Protein AF-0000000083313382 (afdb_homodimer)

Structure (mmCIF, N/CA/C/O backbone):
data_AF-0000000083313382-model_v1
#
loop_
_entity.id
_entity.type
_entity.pdbx_description
1 polymer 'ABC transporter permease'
#
loop_
_atom_site.group_PDB
_atom_site.id
_atom_site.type_symbol
_atom_site.label_atom_id
_atom_site.label_alt_id
_atom_site.label_comp_id
_atom_site.label_asym_id
_atom_site.label_entity_id
_atom_site.label_seq_id
_atom_site.pdbx_PDB_ins_code
_atom_site.Cartn_x
_atom_site.Cartn_y
_atom_site.Cartn_z
_atom_site.occupancy
_atom_site.B_iso_or_equiv
_atom_site.auth_seq_id
_atom_site.auth_comp_id
_atom_site.auth_asym_id
_atom_site.auth_atom_id
_atom_site.pdbx_PDB_model_num
ATOM 1 N N . MET A 1 1 ? 53.094 -26.422 -15.93 1 30.03 1 MET A N 1
ATOM 2 C CA . MET A 1 1 ? 51.75 -25.984 -16.281 1 30.03 1 MET A CA 1
ATOM 3 C C . MET A 1 1 ? 50.719 -26.5 -15.273 1 30.03 1 MET A C 1
ATOM 5 O O . MET A 1 1 ? 50.25 -27.625 -15.398 1 30.03 1 MET A O 1
ATOM 9 N N . THR A 1 2 ? 50.75 -26.25 -14.078 1 33.41 2 THR A N 1
ATOM 10 C CA . THR A 1 2 ? 50.062 -26.781 -12.922 1 33.41 2 THR A CA 1
ATOM 11 C C . THR A 1 2 ? 48.594 -26.328 -12.93 1 33.41 2 THR A C 1
ATOM 13 O O . THR A 1 2 ? 48.312 -25.125 -12.938 1 33.41 2 THR A O 1
ATOM 16 N N . VAL A 1 3 ? 47.719 -27.156 -13.422 1 32.75 3 VAL A N 1
ATOM 17 C CA . VAL A 1 3 ? 46.281 -27.031 -13.391 1 32.75 3 VAL A CA 1
ATOM 18 C C . VAL A 1 3 ? 45.781 -26.781 -11.961 1 32.75 3 VAL A C 1
ATOM 20 O O . VAL A 1 3 ? 46 -27.625 -11.086 1 32.75 3 VAL A O 1
ATOM 23 N N . VAL A 1 4 ? 45.781 -25.578 -11.539 1 35.28 4 VAL A N 1
ATOM 24 C CA . VAL A 1 4 ? 45.094 -25.297 -10.289 1 35.28 4 VAL A CA 1
ATOM 25 C C . VAL A 1 4 ? 43.688 -25.875 -10.344 1 35.28 4 VAL A C 1
ATOM 27 O O . VAL A 1 4 ? 42.875 -25.469 -11.164 1 35.28 4 VAL A O 1
ATOM 30 N N . THR A 1 5 ? 43.5 -27.062 -10.039 1 32.06 5 THR A N 1
ATOM 31 C CA . THR A 1 5 ? 42.188 -27.703 -9.844 1 32.06 5 THR A CA 1
ATOM 32 C C . THR A 1 5 ? 41.344 -26.891 -8.883 1 32.06 5 THR A C 1
ATOM 34 O O . THR A 1 5 ? 41.688 -26.688 -7.723 1 32.06 5 THR A O 1
ATOM 37 N N . LEU A 1 6 ? 40.75 -25.906 -9.336 1 35.47 6 LEU A N 1
ATOM 38 C CA . LEU A 1 6 ? 39.719 -25.219 -8.562 1 35.47 6 LEU A CA 1
ATOM 39 C C . LEU A 1 6 ? 38.75 -26.234 -7.961 1 35.47 6 LEU A C 1
ATOM 41 O O . LEU A 1 6 ? 38 -26.906 -8.688 1 35.47 6 LEU A O 1
ATOM 45 N N . SER A 1 7 ? 39.219 -26.969 -7.051 1 33.75 7 SER A N 1
ATOM 46 C CA . SER A 1 7 ? 38.281 -27.797 -6.285 1 33.75 7 SER A CA 1
ATOM 47 C C . SER A 1 7 ? 37.031 -27 -5.902 1 33.75 7 SER A C 1
ATOM 49 O O . SER A 1 7 ? 37.125 -25.969 -5.215 1 33.75 7 SER A O 1
ATOM 51 N N . GLY A 1 8 ? 36.156 -26.75 -6.809 1 34.22 8 GLY A N 1
ATOM 52 C CA . GLY A 1 8 ? 34.844 -26.172 -6.605 1 34.22 8 GLY A CA 1
ATOM 53 C C . GLY A 1 8 ? 34.156 -26.656 -5.336 1 34.22 8 GLY A C 1
ATOM 54 O O . GLY A 1 8 ? 33.812 -27.844 -5.227 1 34.22 8 GLY A O 1
ATOM 55 N N . ARG A 1 9 ? 34.656 -26.266 -4.18 1 37.72 9 ARG A N 1
ATOM 56 C CA . ARG A 1 9 ? 33.906 -26.594 -2.955 1 37.72 9 ARG A CA 1
ATOM 57 C C . ARG A 1 9 ? 32.406 -26.609 -3.201 1 37.72 9 ARG A C 1
ATOM 59 O O . ARG A 1 9 ? 31.844 -25.641 -3.725 1 37.72 9 ARG A O 1
ATOM 66 N N . GLY A 1 10 ? 31.812 -27.75 -3.406 1 35.94 10 GLY A N 1
ATOM 67 C CA . GLY A 1 10 ? 30.391 -28.047 -3.543 1 35.94 10 GLY A CA 1
ATOM 68 C C . GLY A 1 10 ? 29.516 -27.156 -2.684 1 35.94 10 GLY A C 1
ATOM 69 O O . GLY A 1 10 ? 29.969 -26.594 -1.682 1 35.94 10 GLY A O 1
ATOM 70 N N . PRO A 1 11 ? 28.578 -26.375 -3.229 1 41.94 11 PRO A N 1
ATOM 71 C CA . PRO A 1 11 ? 27.734 -25.531 -2.387 1 41.94 11 PRO A CA 1
ATOM 72 C C . PRO A 1 11 ? 27.312 -26.219 -1.089 1 41.94 11 PRO A C 1
ATOM 74 O O . PRO A 1 11 ? 26.859 -27.359 -1.109 1 41.94 11 PRO A O 1
ATOM 77 N N . SER A 1 12 ? 28 -26.156 0 1 41.19 12 SER A N 1
ATOM 78 C CA . SER A 1 12 ? 27.781 -26.812 1.282 1 41.19 12 SER A CA 1
ATOM 79 C C . SER A 1 12 ? 26.312 -26.828 1.652 1 41.19 12 SER A C 1
ATOM 81 O O . SER A 1 12 ? 25.578 -25.875 1.372 1 41.19 12 SER A O 1
ATOM 83 N N . TRP A 1 13 ? 25.656 -27.984 1.716 1 39.69 13 TRP A N 1
ATOM 84 C CA . TRP A 1 13 ? 24.312 -28.359 2.178 1 39.69 13 TRP A CA 1
ATOM 85 C C . TRP A 1 13 ? 23.859 -27.438 3.309 1 39.69 13 TRP A C 1
ATOM 87 O O . TRP A 1 13 ? 22.656 -27.266 3.518 1 39.69 13 TRP A O 1
ATOM 97 N N . GLY A 1 14 ? 24.719 -27.156 4.18 1 39.88 14 GLY A N 1
ATOM 98 C CA . GLY A 1 14 ? 24.391 -26.312 5.309 1 39.88 14 GLY A CA 1
ATOM 99 C C . GLY A 1 14 ? 23.891 -24.938 4.898 1 39.88 14 GLY A C 1
ATOM 100 O O . GLY A 1 14 ? 22.922 -24.422 5.48 1 39.88 14 GLY A O 1
ATOM 101 N N . ARG A 1 15 ? 24.625 -24.375 4.094 1 46.53 15 ARG A N 1
ATOM 102 C CA . ARG A 1 15 ? 24.203 -23.047 3.646 1 46.53 15 ARG A CA 1
ATOM 103 C C . ARG A 1 15 ? 22.875 -23.125 2.9 1 46.53 15 ARG A C 1
ATOM 105 O O . ARG A 1 15 ? 22.031 -22.219 3.021 1 46.53 15 ARG A O 1
ATOM 112 N N . ALA A 1 16 ? 22.797 -24.219 1.977 1 45.81 16 ALA A N 1
ATOM 113 C CA . ALA A 1 16 ? 21.5 -24.453 1.334 1 45.81 16 ALA A CA 1
ATOM 114 C C . ALA A 1 16 ? 20.406 -24.688 2.371 1 45.81 16 ALA A C 1
ATOM 116 O O . ALA A 1 16 ? 19.266 -24.234 2.199 1 45.81 16 ALA A O 1
ATOM 117 N N . LEU A 1 17 ? 20.766 -25.469 3.428 1 45.94 17 LEU A N 1
ATOM 118 C CA . LEU A 1 17 ? 19.828 -25.734 4.508 1 45.94 17 LEU A CA 1
ATOM 119 C C . LEU A 1 17 ? 19.469 -24.438 5.242 1 45.94 17 LEU A C 1
ATOM 121 O O . LEU A 1 17 ? 18.312 -24.25 5.625 1 45.94 17 LEU A O 1
ATOM 125 N N . LEU A 1 18 ? 20.469 -23.656 5.543 1 49.06 18 LEU A N 1
ATOM 126 C CA . LEU A 1 18 ? 20.203 -22.406 6.234 1 49.06 18 LEU A CA 1
ATOM 127 C C . LEU A 1 18 ? 19.391 -21.453 5.355 1 49.06 18 LEU A C 1
ATOM 129 O O . LEU A 1 18 ? 18.516 -20.734 5.844 1 49.06 18 LEU A O 1
ATOM 133 N N . ARG A 1 19 ? 19.812 -21.453 4.055 1 54.34 19 ARG A N 1
ATOM 134 C CA . ARG A 1 19 ? 19.062 -20.625 3.109 1 54.34 19 ARG A CA 1
ATOM 135 C C . ARG A 1 19 ? 17.625 -21.109 2.975 1 54.34 19 ARG A C 1
ATOM 137 O O . ARG A 1 19 ? 16.703 -20.297 2.893 1 54.34 19 ARG A O 1
ATOM 144 N N . ASN A 1 20 ? 17.5 -22.484 3.119 1 61.94 20 ASN A N 1
ATOM 145 C CA . ASN A 1 20 ? 16.188 -23.125 2.973 1 61.94 20 ASN A CA 1
ATOM 146 C C . ASN A 1 20 ? 15.484 -23.266 4.316 1 61.94 20 ASN A C 1
ATOM 148 O O . ASN A 1 20 ? 14.352 -23.75 4.375 1 61.94 20 ASN A O 1
ATOM 152 N N . SER A 1 21 ? 16.203 -22.844 5.367 1 71.81 21 SER A N 1
ATOM 153 C CA . SER A 1 21 ? 15.641 -23.031 6.703 1 71.81 21 SER A CA 1
ATOM 154 C C . SER A 1 21 ? 14.414 -22.156 6.926 1 71.81 21 SER A C 1
ATOM 156 O O . SER A 1 21 ? 13.438 -22.578 7.547 1 71.81 21 SER A O 1
ATOM 158 N N . TRP A 1 22 ? 14.469 -21.016 6.363 1 75.75 22 TRP A N 1
ATOM 159 C CA . TRP A 1 22 ? 13.32 -20.141 6.562 1 75.75 22 TRP A CA 1
ATOM 160 C C . TRP A 1 22 ? 12.094 -20.672 5.836 1 75.75 22 TRP A C 1
ATOM 162 O O . TRP A 1 22 ? 10.984 -20.641 6.371 1 75.75 22 TRP A O 1
ATOM 172 N N . VAL A 1 23 ? 12.383 -21.266 4.691 1 80.62 23 VAL A N 1
ATOM 173 C CA . VAL A 1 23 ? 11.273 -21.812 3.91 1 80.62 23 VAL A CA 1
ATOM 174 C C . VAL A 1 23 ? 10.641 -22.984 4.656 1 80.62 23 VAL A C 1
ATOM 176 O O . VAL A 1 23 ? 9.414 -23.078 4.75 1 80.62 23 VAL A O 1
ATOM 179 N N . LEU A 1 24 ? 11.469 -23.703 5.258 1 82.81 24 LEU A N 1
ATOM 180 C CA . LEU A 1 24 ? 10.969 -24.828 6.035 1 82.81 24 LEU A CA 1
ATOM 181 C C . LEU A 1 24 ? 10.219 -24.359 7.273 1 82.81 24 LEU A C 1
ATOM 183 O O . LEU A 1 24 ? 9.211 -24.938 7.66 1 82.81 24 LEU A O 1
ATOM 187 N N . GLY A 1 25 ? 10.766 -23.312 7.852 1 80.19 25 GLY A N 1
ATOM 188 C CA . GLY A 1 25 ? 10.094 -22.75 9.016 1 80.19 25 GLY A CA 1
ATOM 189 C C . GLY A 1 25 ? 8.695 -22.234 8.711 1 80.19 25 GLY A C 1
ATOM 190 O O . GLY A 1 25 ? 7.766 -22.469 9.484 1 80.19 25 GLY A O 1
ATOM 191 N N . VAL A 1 26 ? 8.578 -21.609 7.559 1 82.81 26 VAL A N 1
ATOM 192 C CA . VAL A 1 26 ? 7.285 -21.047 7.191 1 82.81 26 VAL A CA 1
ATOM 193 C C . VAL A 1 26 ? 6.309 -22.172 6.863 1 82.81 26 VAL A C 1
ATOM 195 O O . VAL A 1 26 ? 5.133 -22.109 7.23 1 82.81 26 VAL A O 1
ATOM 198 N N . TRP A 1 27 ? 6.785 -23.188 6.207 1 87.06 27 TRP A N 1
ATOM 199 C CA . TRP A 1 27 ? 5.934 -24.328 5.891 1 87.06 27 TRP A CA 1
ATOM 200 C C . TRP A 1 27 ? 5.52 -25.062 7.16 1 87.06 27 TRP A C 1
ATOM 202 O O . TRP A 1 27 ? 4.391 -25.547 7.262 1 87.06 27 TRP A O 1
ATOM 212 N N . LEU A 1 28 ? 6.457 -25.141 8.086 1 83.94 28 LEU A N 1
ATOM 213 C CA . LEU A 1 28 ? 6.133 -25.75 9.367 1 83.94 28 LEU A CA 1
ATOM 214 C C . LEU A 1 28 ? 5.078 -24.938 10.109 1 83.94 28 LEU A C 1
ATOM 216 O O . LEU A 1 28 ? 4.176 -25.516 10.734 1 83.94 28 LEU A O 1
ATOM 220 N N . LEU A 1 29 ? 5.281 -23.672 10.031 1 79.25 29 LEU A N 1
ATOM 221 C CA . LEU A 1 29 ? 4.281 -22.812 10.656 1 79.25 29 LEU A CA 1
ATOM 222 C C . LEU A 1 29 ? 2.91 -23.016 10.023 1 79.25 29 LEU A C 1
ATOM 224 O O . LEU A 1 29 ? 1.897 -23.062 10.727 1 79.25 29 LEU A O 1
ATOM 228 N N . LEU A 1 30 ? 2.893 -23.156 8.727 1 83.81 30 LEU A N 1
ATOM 229 C CA . LEU A 1 30 ? 1.641 -23.422 8.023 1 83.81 30 LEU A CA 1
ATOM 230 C C . LEU A 1 30 ? 1.046 -24.75 8.461 1 83.81 30 LEU A C 1
ATOM 232 O O . LEU A 1 30 ? -0.155 -24.844 8.727 1 83.81 30 LEU A O 1
ATOM 236 N N . ALA A 1 31 ? 1.903 -25.719 8.562 1 84.94 31 ALA A N 1
ATOM 237 C CA . ALA A 1 31 ? 1.448 -27.047 8.977 1 84.94 31 ALA A CA 1
ATOM 238 C C . ALA A 1 31 ? 0.882 -27.016 10.391 1 84.94 31 ALA A C 1
ATOM 240 O O . ALA A 1 31 ? -0.156 -27.625 10.664 1 84.94 31 ALA A O 1
ATOM 241 N N . VAL A 1 32 ? 1.539 -26.328 11.258 1 81.25 32 VAL A N 1
ATOM 242 C CA . VAL A 1 32 ? 1.096 -26.234 12.641 1 81.25 32 VAL A CA 1
ATOM 243 C C . VAL A 1 32 ? -0.252 -25.516 12.703 1 81.25 32 VAL A C 1
ATOM 245 O O . VAL A 1 32 ? -1.146 -25.922 13.445 1 81.25 32 VAL A O 1
ATOM 248 N N . LEU A 1 33 ? -0.361 -24.484 11.914 1 77.88 33 LEU A N 1
ATOM 249 C CA . LEU A 1 33 ? -1.606 -23.719 11.914 1 77.88 33 LEU A CA 1
ATOM 250 C C . LEU A 1 33 ? -2.744 -24.547 11.32 1 77.88 33 LEU A C 1
ATOM 252 O O . LEU A 1 33 ? -3.877 -24.484 11.805 1 77.88 33 LEU A O 1
ATOM 256 N N . LEU A 1 34 ? -2.414 -25.281 10.242 1 78.88 34 LEU A N 1
ATOM 257 C CA . LEU A 1 34 ? -3.416 -26.156 9.641 1 78.88 34 LEU A CA 1
ATOM 258 C C . LEU A 1 34 ? -3.854 -27.234 10.617 1 78.88 34 LEU A C 1
ATOM 260 O O . LEU A 1 34 ? -5.039 -27.562 10.703 1 78.88 34 LEU A O 1
ATOM 264 N N . PHE A 1 35 ? -2.885 -27.766 11.305 1 78.88 35 PHE A N 1
ATOM 265 C CA . PHE A 1 35 ? -3.191 -28.797 12.305 1 78.88 35 PHE A CA 1
ATOM 266 C C . PHE A 1 35 ? -4.031 -28.203 13.43 1 78.88 35 PHE A C 1
ATOM 268 O O . PHE A 1 35 ? -4.992 -28.828 13.883 1 78.88 35 PHE A O 1
ATOM 275 N N . TRP A 1 36 ? -3.645 -27.078 13.891 1 75.12 36 TRP A N 1
ATOM 276 C CA . TRP A 1 36 ? -4.418 -26.406 14.93 1 75.12 36 TRP A CA 1
ATOM 277 C C . TRP A 1 36 ? -5.848 -26.156 14.461 1 75.12 36 TRP A C 1
ATOM 279 O O . TRP A 1 36 ? -6.797 -26.359 15.219 1 75.12 36 TRP A O 1
ATOM 289 N N . TYR A 1 37 ? -6.008 -25.688 13.242 1 74.38 37 TYR A N 1
ATOM 290 C CA . TYR A 1 37 ? -7.32 -25.422 12.664 1 74.38 37 TYR A CA 1
ATOM 291 C C . TYR A 1 37 ? -8.141 -26.703 12.57 1 74.38 37 TYR A C 1
ATOM 293 O O . TYR A 1 37 ? -9.352 -26.688 12.797 1 74.38 37 TYR A O 1
ATOM 301 N N . SER A 1 38 ? -7.508 -27.734 12.258 1 74.75 38 SER A N 1
ATOM 302 C CA . SER A 1 38 ? -8.18 -29.031 12.125 1 74.75 38 SER A CA 1
ATOM 303 C C . SER A 1 38 ? -8.742 -29.5 13.461 1 74.75 38 SER A C 1
ATOM 305 O O . SER A 1 38 ? -9.742 -30.219 13.508 1 74.75 38 SER A O 1
ATOM 307 N N . THR A 1 39 ? -8.117 -29.141 14.555 1 73.75 39 THR A N 1
ATOM 308 C CA . THR A 1 39 ? -8.586 -29.562 15.875 1 73.75 39 THR A CA 1
ATOM 309 C C . THR A 1 39 ? -9.742 -28.672 16.344 1 73.75 39 THR A C 1
ATOM 311 O O . THR A 1 39 ? -10.492 -29.062 17.234 1 73.75 39 THR A O 1
ATOM 314 N N . LEU A 1 40 ? -9.867 -27.547 15.906 1 69.56 40 LEU A N 1
ATOM 315 C CA . LEU A 1 40 ? -10.875 -26.594 16.375 1 69.56 40 LEU A CA 1
ATOM 316 C C . LEU A 1 40 ? -12.227 -26.875 15.719 1 69.56 40 LEU A C 1
ATOM 318 O O . LEU A 1 40 ? -13.273 -26.562 16.297 1 69.56 40 LEU A O 1
ATOM 322 N N . ILE A 1 41 ? -12.188 -27.297 14.5 1 65.19 41 ILE A N 1
ATOM 323 C CA . ILE A 1 41 ? -13.453 -27.516 13.812 1 65.19 41 ILE A CA 1
ATOM 324 C C . ILE A 1 41 ? -13.82 -29 13.875 1 65.19 41 ILE A C 1
ATOM 326 O O . ILE A 1 41 ? -12.953 -29.875 13.727 1 65.19 41 ILE A O 1
ATOM 330 N N . PRO A 1 42 ? -14.961 -29.312 14.461 1 57.81 42 PRO A N 1
ATOM 331 C CA . PRO A 1 42 ? -15.359 -30.719 14.625 1 57.81 42 PRO A CA 1
ATOM 332 C C . PRO A 1 42 ? -15.141 -31.547 13.359 1 57.81 42 PRO A C 1
ATOM 334 O O . PRO A 1 42 ? -14.82 -32.719 13.445 1 57.81 42 PRO A O 1
ATOM 337 N N . ARG A 1 43 ? -15.516 -31.078 12.094 1 55.25 43 ARG A N 1
ATOM 338 C CA . ARG A 1 43 ? -15.32 -31.844 10.867 1 55.25 43 ARG A CA 1
ATOM 339 C C . ARG A 1 43 ? -14.383 -31.125 9.906 1 55.25 43 ARG A C 1
ATOM 341 O O . ARG A 1 43 ? -14.805 -30.219 9.18 1 55.25 43 ARG A O 1
ATOM 348 N N . PHE A 1 44 ? -13.133 -31.219 10.289 1 60.62 44 PHE A N 1
ATOM 349 C CA . PHE A 1 44 ? -12.117 -30.75 9.359 1 60.62 44 PHE A CA 1
ATOM 350 C C . PHE A 1 44 ? -12.086 -31.609 8.109 1 60.62 44 PHE A C 1
ATOM 352 O O . PHE A 1 44 ? -11.711 -32.781 8.172 1 60.62 44 PHE A O 1
ATOM 359 N N . GLY A 1 45 ? -12.969 -31.391 7.082 1 62.22 45 GLY A N 1
ATOM 360 C CA . GLY A 1 45 ? -13.047 -32.219 5.891 1 62.22 45 GLY A CA 1
ATOM 361 C C . GLY A 1 45 ? -12.562 -31.516 4.637 1 62.22 45 GLY A C 1
ATOM 362 O O . GLY A 1 45 ? -11.766 -30.578 4.715 1 62.22 45 GLY A O 1
ATOM 363 N N . GLN A 1 46 ? -12.883 -32.031 3.617 1 65.56 46 GLN A N 1
ATOM 364 C CA . GLN A 1 46 ? -12.547 -31.609 2.266 1 65.56 46 GLN A CA 1
ATOM 365 C C . GLN A 1 46 ? -12.984 -30.156 2.025 1 65.56 46 GLN A C 1
ATOM 367 O O . GLN A 1 46 ? -12.297 -29.406 1.341 1 65.56 46 GLN A O 1
ATOM 372 N N . PHE A 1 47 ? -13.969 -29.75 2.801 1 69.25 47 PHE A N 1
ATOM 373 C CA . PHE A 1 47 ? -14.555 -28.438 2.578 1 69.25 47 PHE A CA 1
ATOM 374 C C . PHE A 1 47 ? -13.617 -27.344 3.07 1 69.25 47 PHE A C 1
ATOM 376 O O . PHE A 1 47 ? -13.422 -26.328 2.393 1 69.25 47 PHE A O 1
ATOM 383 N N . GLN A 1 48 ? -12.992 -27.562 4.195 1 70.25 48 GLN A N 1
ATOM 384 C CA . GLN A 1 48 ? -12.125 -26.547 4.785 1 70.25 48 GLN A CA 1
ATOM 385 C C . GLN A 1 48 ? -10.836 -26.391 3.988 1 70.25 48 GLN A C 1
ATOM 387 O O . GLN A 1 48 ? -10.352 -25.266 3.787 1 70.25 48 GLN A O 1
ATOM 392 N N . VAL A 1 49 ? -10.398 -27.5 3.494 1 70.69 49 VAL A N 1
ATOM 393 C CA . VAL A 1 49 ? -9.164 -27.484 2.715 1 70.69 49 VAL A CA 1
ATOM 394 C C . VAL A 1 49 ? -9.398 -26.75 1.395 1 70.69 49 VAL A C 1
ATOM 396 O O . VAL A 1 49 ? -8.562 -25.953 0.964 1 70.69 49 VAL A O 1
ATOM 399 N N . VAL A 1 50 ? -10.523 -27.016 0.875 1 71.69 50 VAL A N 1
ATOM 400 C CA . VAL A 1 50 ? -10.867 -26.375 -0.39 1 71.69 50 VAL A CA 1
ATOM 401 C C . VAL A 1 50 ? -11.047 -24.875 -0.175 1 71.69 50 VAL A C 1
ATOM 403 O O . VAL A 1 50 ? -10.602 -24.062 -0.988 1 71.69 50 VAL A O 1
ATOM 406 N N . SER A 1 51 ? -11.578 -24.594 0.92 1 76.31 51 SER A N 1
ATOM 407 C CA . SER A 1 51 ? -11.844 -23.188 1.203 1 76.31 51 SER A CA 1
ATOM 408 C C . SER A 1 51 ? -10.555 -22.406 1.402 1 76.31 51 SER A C 1
ATOM 410 O O . SER A 1 51 ? -10.391 -21.312 0.868 1 76.31 51 SER A O 1
ATOM 412 N N . ILE A 1 52 ? -9.68 -23.016 2.037 1 77.12 52 ILE A N 1
ATOM 413 C CA . ILE A 1 52 ? -8.414 -22.359 2.311 1 77.12 52 ILE A CA 1
ATOM 414 C C . ILE A 1 52 ? -7.605 -22.234 1.018 1 77.12 52 ILE A C 1
ATOM 416 O O . ILE A 1 52 ? -7.035 -21.172 0.735 1 77.12 52 ILE A O 1
ATOM 420 N N . SER A 1 53 ? -7.613 -23.297 0.291 1 79.19 53 SER A N 1
ATOM 421 C CA . SER A 1 53 ? -6.84 -23.297 -0.946 1 79.19 53 SER A CA 1
ATOM 422 C C . SER A 1 53 ? -7.406 -22.297 -1.957 1 79.19 53 SER A C 1
ATOM 424 O O . SER A 1 53 ? -6.664 -21.531 -2.561 1 79.19 53 SER A O 1
ATOM 426 N N . LYS A 1 54 ? -8.695 -22.359 -2.031 1 81.06 54 LYS A N 1
ATOM 427 C CA . LYS A 1 54 ? -9.352 -21.484 -3.008 1 81.06 54 LYS A CA 1
ATOM 428 C C . LYS A 1 54 ? -9.18 -20.016 -2.639 1 81.06 54 LYS A C 1
ATOM 430 O O . LYS A 1 54 ? -8.859 -19.188 -3.496 1 81.06 54 LYS A O 1
ATOM 435 N N . ASN A 1 55 ? -9.273 -19.734 -1.408 1 83.44 55 ASN A N 1
ATOM 436 C CA . ASN A 1 55 ? -9.242 -18.328 -0.979 1 83.44 55 ASN A CA 1
ATOM 437 C C . ASN A 1 55 ? -7.816 -17.781 -0.952 1 83.44 55 ASN A C 1
ATOM 439 O O . ASN A 1 55 ? -7.617 -16.578 -0.937 1 83.44 55 ASN A O 1
ATOM 443 N N . SER A 1 56 ? -6.891 -18.656 -0.962 1 89.56 56 SER A N 1
ATOM 444 C CA . SER A 1 56 ? -5.5 -18.219 -0.904 1 89.56 56 SER A CA 1
ATOM 445 C C . SER A 1 56 ? -4.934 -17.984 -2.301 1 89.56 56 SER A C 1
ATOM 447 O O . SER A 1 56 ? -3.881 -17.359 -2.453 1 89.56 56 SER A O 1
ATOM 449 N N . LEU A 1 57 ? -5.637 -18.453 -3.342 1 92.12 57 LEU A N 1
ATOM 450 C CA . LEU A 1 57 ? -5.113 -18.438 -4.703 1 92.12 57 LEU A CA 1
ATOM 451 C C . LEU A 1 57 ? -4.734 -17.031 -5.125 1 92.12 57 LEU A C 1
ATOM 453 O O . LEU A 1 57 ? -3.617 -16.797 -5.598 1 92.12 57 LEU A O 1
ATOM 457 N N . PRO A 1 58 ? -5.625 -16.078 -4.891 1 93.44 58 PRO A N 1
ATOM 458 C CA . PRO A 1 58 ? -5.277 -14.742 -5.371 1 93.44 58 PRO A CA 1
ATOM 459 C C . PRO A 1 58 ? -4.008 -14.195 -4.723 1 93.44 58 PRO A C 1
ATOM 461 O O . PRO A 1 58 ? -3.135 -13.664 -5.414 1 93.44 58 PRO A O 1
ATOM 464 N N . LEU A 1 59 ? -3.844 -14.391 -3.475 1 93.44 59 LEU A N 1
ATOM 465 C CA . LEU A 1 59 ? -2.68 -13.844 -2.789 1 93.44 59 LEU A CA 1
ATOM 466 C C . LEU A 1 59 ? -1.426 -14.648 -3.115 1 93.44 59 LEU A C 1
ATOM 468 O O . LEU A 1 59 ? -0.328 -14.094 -3.195 1 93.44 59 LEU A O 1
ATOM 472 N N . VAL A 1 60 ? -1.606 -15.93 -3.27 1 95.06 60 VAL A N 1
ATOM 473 C CA . VAL A 1 60 ? -0.468 -16.75 -3.654 1 95.06 60 VAL A CA 1
ATOM 474 C C . VAL A 1 60 ? 0.074 -16.281 -5.004 1 95.06 60 VAL A C 1
ATOM 476 O O . VAL A 1 60 ? 1.283 -16.109 -5.168 1 95.06 60 VAL A O 1
ATOM 479 N N . TYR A 1 61 ? -0.85 -16.078 -5.945 1 97.06 61 TYR A N 1
ATOM 480 C CA . TYR A 1 61 ? -0.436 -15.609 -7.266 1 97.06 61 TYR A CA 1
ATOM 481 C C . TYR A 1 61 ? 0.246 -14.25 -7.176 1 97.06 61 TYR A C 1
ATOM 483 O O . TYR A 1 61 ? 1.334 -14.055 -7.723 1 97.06 61 TYR A O 1
ATOM 491 N N . LEU A 1 62 ? -0.344 -13.375 -6.41 1 97.12 62 LEU A N 1
ATOM 492 C CA . LEU A 1 62 ? 0.22 -12.039 -6.27 1 97.12 62 LEU A CA 1
ATOM 493 C C . LEU A 1 62 ? 1.562 -12.086 -5.543 1 97.12 62 LEU A C 1
ATOM 495 O O . LEU A 1 62 ? 2.5 -11.383 -5.918 1 97.12 62 LEU A O 1
ATOM 499 N N . GLY A 1 63 ? 1.576 -12.891 -4.523 1 96.75 63 GLY A N 1
ATOM 500 C CA . GLY A 1 63 ? 2.807 -13.031 -3.762 1 96.75 63 GLY A CA 1
ATOM 501 C C . GLY A 1 63 ? 3.959 -13.578 -4.578 1 96.75 63 GLY A C 1
ATOM 502 O O . GLY A 1 63 ? 5.078 -13.062 -4.504 1 96.75 63 GLY A O 1
ATOM 503 N N . VAL A 1 64 ? 3.678 -14.586 -5.363 1 97 64 VAL A N 1
ATOM 504 C CA . VAL A 1 64 ? 4.711 -15.195 -6.199 1 97 64 VAL A CA 1
ATOM 505 C C . VAL A 1 64 ? 5.156 -14.203 -7.27 1 97 64 VAL A C 1
ATOM 507 O O . VAL A 1 64 ? 6.348 -14.102 -7.578 1 97 64 VAL A O 1
ATOM 510 N N . GLY A 1 65 ? 4.176 -13.547 -7.832 1 97.81 65 GLY A N 1
ATOM 511 C CA . GLY A 1 65 ? 4.527 -12.5 -8.773 1 97.81 65 GLY A CA 1
ATOM 512 C C . GLY A 1 65 ? 5.406 -11.422 -8.164 1 97.81 65 GLY A C 1
ATOM 513 O O . GLY A 1 65 ? 6.422 -11.031 -8.742 1 97.81 65 GLY A O 1
ATOM 514 N N . GLN A 1 66 ? 5.035 -10.945 -7.012 1 97.12 66 GLN A N 1
ATOM 515 C CA . GLN A 1 66 ? 5.82 -9.945 -6.293 1 97.12 66 GLN A CA 1
ATOM 516 C C . GLN A 1 66 ? 7.207 -10.484 -5.945 1 97.12 66 GLN A C 1
ATOM 518 O O . GLN A 1 66 ? 8.188 -9.742 -5.984 1 97.12 66 GLN A O 1
ATOM 523 N N . ALA A 1 67 ? 7.285 -11.758 -5.629 1 96.31 67 ALA A N 1
ATOM 524 C CA . ALA A 1 67 ? 8.539 -12.398 -5.238 1 96.31 67 ALA A CA 1
ATOM 525 C C . ALA A 1 67 ? 9.562 -12.32 -6.367 1 96.31 67 ALA A C 1
ATOM 527 O O . ALA A 1 67 ? 10.727 -11.977 -6.133 1 96.31 67 ALA A O 1
ATOM 528 N N . ILE A 1 68 ? 9.102 -12.594 -7.551 1 97.12 68 ILE A N 1
ATOM 529 C CA . ILE A 1 68 ? 10.023 -12.594 -8.68 1 97.12 68 ILE A CA 1
ATOM 530 C C . ILE A 1 68 ? 10.523 -11.18 -8.945 1 97.12 68 ILE A C 1
ATOM 532 O O . ILE A 1 68 ? 11.688 -10.977 -9.289 1 97.12 68 ILE A O 1
ATOM 536 N N . ILE A 1 69 ? 9.664 -10.219 -8.773 1 97.69 69 ILE A N 1
ATOM 537 C CA . ILE A 1 69 ? 10.023 -8.82 -8.984 1 97.69 69 ILE A CA 1
ATOM 538 C C . ILE A 1 69 ? 11.008 -8.375 -7.902 1 97.69 69 ILE A C 1
ATOM 540 O O . ILE A 1 69 ? 12 -7.707 -8.195 1 97.69 69 ILE A O 1
ATOM 544 N N . VAL A 1 70 ? 10.727 -8.781 -6.688 1 95.12 70 VAL A N 1
ATOM 545 C CA . VAL A 1 70 ? 11.586 -8.414 -5.57 1 95.12 70 VAL A CA 1
ATOM 546 C C . VAL A 1 70 ? 12.945 -9.086 -5.719 1 95.12 70 VAL A C 1
ATOM 548 O O . VAL A 1 70 ? 13.984 -8.469 -5.473 1 95.12 70 VAL A O 1
ATOM 551 N N . ILE A 1 71 ? 12.969 -10.32 -6.125 1 94.31 71 ILE A N 1
ATOM 552 C CA . ILE A 1 71 ? 14.219 -11.047 -6.344 1 94.31 71 ILE A CA 1
ATOM 553 C C . ILE A 1 71 ? 15.062 -10.32 -7.391 1 94.31 71 ILE A C 1
ATOM 555 O O . ILE A 1 71 ? 16.297 -10.266 -7.281 1 94.31 71 ILE A O 1
ATOM 559 N N . ALA A 1 72 ? 14.359 -9.727 -8.359 1 96.38 72 ALA A N 1
ATOM 560 C CA . ALA A 1 72 ? 15.047 -8.992 -9.422 1 96.38 72 ALA A CA 1
ATOM 561 C C . ALA A 1 72 ? 15.453 -7.602 -8.961 1 96.38 72 ALA A C 1
ATOM 563 O O . ALA A 1 72 ? 16.031 -6.828 -9.727 1 96.38 72 ALA A O 1
ATOM 564 N N . GLY A 1 73 ? 15.109 -7.281 -7.754 1 93.31 73 GLY A N 1
ATOM 565 C CA . GLY A 1 73 ? 15.562 -6.023 -7.184 1 93.31 73 GLY A CA 1
ATOM 566 C C . GLY A 1 73 ? 14.531 -4.918 -7.277 1 93.31 73 GLY A C 1
ATOM 567 O O . GLY A 1 73 ? 14.867 -3.734 -7.227 1 93.31 73 GLY A O 1
ATOM 568 N N . GLY A 1 74 ? 13.273 -5.301 -7.461 1 93.81 74 GLY A N 1
ATOM 569 C CA . GLY A 1 74 ? 12.219 -4.305 -7.566 1 93.81 74 GLY A CA 1
ATOM 570 C C . GLY A 1 74 ? 11.086 -4.535 -6.59 1 93.81 74 GLY A C 1
ATOM 571 O O . GLY A 1 74 ? 11.102 -5.496 -5.82 1 93.81 74 GLY A O 1
ATOM 572 N N . ILE A 1 75 ? 10.172 -3.621 -6.473 1 92.88 75 ILE A N 1
ATOM 573 C CA . ILE A 1 75 ? 8.914 -3.721 -5.746 1 92.88 75 ILE A CA 1
ATOM 574 C C . ILE A 1 75 ? 7.781 -3.133 -6.586 1 92.88 75 ILE A C 1
ATOM 576 O O . ILE A 1 75 ? 7.859 -1.982 -7.023 1 92.88 75 ILE A O 1
ATOM 580 N N . ASP A 1 76 ? 6.852 -3.949 -6.832 1 96.62 76 ASP A N 1
ATOM 581 C CA . ASP A 1 76 ? 5.742 -3.51 -7.668 1 96.62 76 ASP A CA 1
ATOM 582 C C . ASP A 1 76 ? 4.52 -3.158 -6.824 1 96.62 76 ASP A C 1
ATOM 584 O O . ASP A 1 76 ? 3.861 -4.043 -6.277 1 96.62 76 ASP A O 1
ATOM 588 N N . LEU A 1 77 ? 4.199 -1.908 -6.789 1 92.38 77 LEU A N 1
ATOM 589 C CA . LEU A 1 77 ? 3.053 -1.471 -6 1 92.38 77 LEU A CA 1
ATOM 590 C C . LEU A 1 77 ? 1.789 -1.439 -6.855 1 92.38 77 LEU A C 1
ATOM 592 O O . LEU A 1 77 ? 0.767 -0.889 -6.438 1 92.38 77 LEU A O 1
ATOM 596 N N . SER A 1 78 ? 1.875 -2.004 -7.988 1 93.75 78 SER A N 1
ATOM 597 C CA . SER A 1 78 ? 0.716 -1.938 -8.875 1 93.75 78 SER A CA 1
ATOM 598 C C . SER A 1 78 ? 0.094 -3.316 -9.078 1 93.75 78 SER A C 1
ATOM 600 O O . SER A 1 78 ? -0.878 -3.463 -9.82 1 93.75 78 SER A O 1
ATOM 602 N N . LEU A 1 79 ? 0.626 -4.316 -8.453 1 96.88 79 LEU A N 1
ATOM 603 C CA . LEU A 1 79 ? 0.145 -5.672 -8.695 1 96.88 79 LEU A CA 1
ATOM 604 C C . LEU A 1 79 ? -1.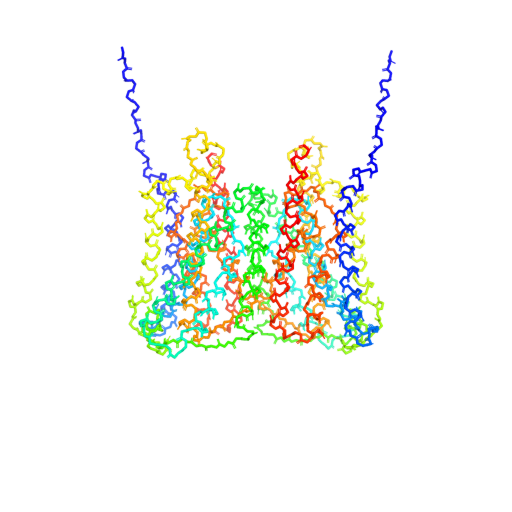325 -5.805 -8.312 1 96.88 79 LEU A C 1
ATOM 606 O O . LEU A 1 79 ? -2.092 -6.488 -9 1 96.88 79 LEU A O 1
ATOM 610 N N . GLY A 1 80 ? -1.644 -5.18 -7.215 1 95.12 80 GLY A N 1
ATOM 611 C CA . GLY A 1 80 ? -3.043 -5.203 -6.82 1 95.12 80 GLY A CA 1
ATOM 612 C C . GLY A 1 80 ? -3.961 -4.551 -7.84 1 95.12 80 GLY A C 1
ATOM 613 O O . GLY A 1 80 ? -5.078 -5.02 -8.062 1 95.12 80 GLY A O 1
ATOM 614 N N . ALA A 1 81 ? -3.504 -3.469 -8.422 1 92.56 81 ALA A N 1
ATOM 615 C CA . ALA A 1 81 ? -4.293 -2.789 -9.445 1 92.56 81 ALA A CA 1
ATOM 616 C C . ALA A 1 81 ? -4.434 -3.654 -10.695 1 92.56 81 ALA A C 1
ATOM 618 O O . ALA A 1 81 ? -5.465 -3.623 -11.367 1 92.56 81 ALA A O 1
ATOM 619 N N . LEU A 1 82 ? -3.381 -4.371 -10.992 1 96.5 82 LEU A N 1
ATOM 620 C CA . LEU A 1 82 ? -3.445 -5.289 -12.125 1 96.5 82 LEU A CA 1
ATOM 621 C C . LEU A 1 82 ? -4.434 -6.418 -11.859 1 96.5 82 LEU A C 1
ATOM 623 O O . LEU A 1 82 ? -5.145 -6.855 -12.766 1 96.5 82 LEU A O 1
ATOM 627 N N . LEU A 1 83 ? -4.441 -6.883 -10.648 1 96.06 83 LEU A N 1
ATOM 628 C CA . LEU A 1 83 ? -5.445 -7.863 -10.25 1 96.06 83 LEU A CA 1
ATOM 629 C C . LEU A 1 83 ? -6.852 -7.324 -10.484 1 96.06 83 LEU A C 1
ATOM 631 O O . LEU A 1 83 ? -7.719 -8.039 -11 1 96.06 83 LEU A O 1
ATOM 635 N N . LEU A 1 84 ? -7.047 -6.066 -10.117 1 92.25 84 LEU A N 1
ATOM 636 C CA . LEU A 1 84 ? -8.344 -5.438 -10.312 1 92.25 84 LEU A CA 1
ATOM 637 C C . LEU A 1 84 ? -8.727 -5.418 -11.789 1 92.25 84 LEU A C 1
ATOM 639 O O . LEU A 1 84 ? -9.875 -5.711 -12.141 1 92.25 84 LEU A O 1
ATOM 643 N N . LEU A 1 85 ? -7.766 -5.043 -12.539 1 92.81 85 LEU A N 1
ATOM 644 C CA . LEU A 1 85 ? -8.008 -4.957 -13.977 1 92.81 85 LEU A CA 1
ATOM 645 C C . LEU A 1 85 ? -8.367 -6.32 -14.547 1 92.81 85 LEU A C 1
ATOM 647 O O . LEU A 1 85 ? -9.312 -6.441 -15.336 1 92.81 85 LEU A O 1
ATOM 651 N N . GLY A 1 86 ? -7.648 -7.336 -14.172 1 95 86 GLY A N 1
ATOM 652 C CA . GLY A 1 86 ? -7.973 -8.688 -14.609 1 95 86 GLY A CA 1
ATOM 653 C C . GLY A 1 86 ? -9.336 -9.156 -14.125 1 95 86 GLY A C 1
ATOM 654 O O . GLY A 1 86 ? -10.062 -9.82 -14.867 1 95 86 GLY A O 1
ATOM 655 N N . ASN A 1 87 ? -9.617 -8.797 -12.914 1 93.12 87 ASN A N 1
ATOM 656 C CA . ASN A 1 87 ? -10.883 -9.172 -12.305 1 93.12 87 ASN A CA 1
ATOM 657 C C . ASN A 1 87 ? -12.07 -8.555 -13.047 1 93.12 87 ASN A C 1
ATOM 659 O O . ASN A 1 87 ? -13.016 -9.266 -13.414 1 93.12 87 ASN A O 1
ATOM 663 N N . VAL A 1 88 ? -12.008 -7.309 -13.328 1 90.5 88 VAL A N 1
ATOM 664 C CA . VAL A 1 88 ? -13.125 -6.598 -13.938 1 90.5 88 VAL A CA 1
ATOM 665 C C . VAL A 1 88 ? -13.266 -7.008 -15.398 1 90.5 88 VAL A C 1
ATOM 667 O O . VAL A 1 88 ? -14.383 -7.098 -15.922 1 90.5 88 VAL A O 1
ATOM 670 N N . LEU A 1 89 ? -12.125 -7.191 -16.078 1 93.12 89 LEU A N 1
ATOM 671 C CA . LEU A 1 89 ? -12.18 -7.66 -17.453 1 93.12 89 LEU A CA 1
ATOM 672 C C . LEU A 1 89 ? -12.852 -9.031 -17.547 1 93.12 89 LEU A C 1
ATOM 674 O O . LEU A 1 89 ? -13.672 -9.273 -18.438 1 93.12 89 LEU A O 1
ATOM 678 N N . ALA A 1 90 ? -12.523 -9.867 -16.656 1 91.69 90 ALA A N 1
ATOM 679 C CA . ALA A 1 90 ? -13.125 -11.203 -16.625 1 91.69 90 ALA A CA 1
ATOM 680 C C . ALA A 1 90 ? -14.617 -11.125 -16.312 1 91.69 90 ALA A C 1
ATOM 682 O O . ALA A 1 90 ? -15.422 -11.766 -16.984 1 91.69 90 ALA A O 1
ATOM 683 N N . ALA A 1 91 ? -14.953 -10.367 -15.32 1 89.06 91 ALA A N 1
ATOM 684 C CA . ALA A 1 91 ? -16.344 -10.242 -14.906 1 89.06 91 ALA A CA 1
ATOM 685 C C . ALA A 1 91 ? -17.203 -9.664 -16.031 1 89.06 91 ALA A C 1
ATOM 687 O O . ALA A 1 91 ? -18.375 -10.039 -16.172 1 89.06 91 ALA A O 1
ATOM 688 N N . ARG A 1 92 ? -16.641 -8.789 -16.766 1 88.38 92 ARG A N 1
ATOM 689 C CA . ARG A 1 92 ? -17.391 -8.109 -17.812 1 88.38 92 ARG A CA 1
ATOM 690 C C . ARG A 1 92 ? -17.547 -8.992 -19.047 1 88.38 92 ARG A C 1
ATOM 692 O O . ARG A 1 92 ? -18.594 -9 -19.688 1 88.38 92 ARG A O 1
ATOM 699 N N . PHE A 1 93 ? -16.531 -9.727 -19.391 1 89.62 93 PHE A N 1
ATOM 700 C CA . PHE A 1 93 ? -16.531 -10.375 -20.688 1 89.62 93 PHE A CA 1
ATOM 701 C C . PHE A 1 93 ? -16.828 -11.859 -20.562 1 89.62 93 PHE A C 1
ATOM 703 O O . PHE A 1 93 ? -17.125 -12.531 -21.562 1 89.62 93 PHE A O 1
ATOM 710 N N . MET A 1 94 ? -16.828 -12.391 -19.391 1 86.44 94 MET A N 1
ATOM 711 C CA . MET A 1 94 ? -17 -13.828 -19.266 1 86.44 94 MET A CA 1
ATOM 712 C C . MET A 1 94 ? -18.438 -14.172 -18.891 1 86.44 94 MET A C 1
ATOM 714 O O . MET A 1 94 ? -18.859 -15.32 -19.031 1 86.44 94 MET A O 1
ATOM 718 N N . GLU A 1 95 ? -19.188 -13.195 -18.484 1 81.69 95 GLU A N 1
ATOM 719 C CA . GLU A 1 95 ? -20.547 -13.469 -18.047 1 81.69 95 GLU A CA 1
ATOM 720 C C . GLU A 1 95 ? -21.391 -14.031 -19.203 1 81.69 95 GLU A C 1
ATOM 722 O O . GLU A 1 95 ? -21.469 -13.422 -20.266 1 81.69 95 GLU A O 1
ATOM 727 N N . GLY A 1 96 ? -21.969 -15.141 -18.984 1 79.75 96 GLY A N 1
ATOM 728 C CA . GLY A 1 96 ? -22.891 -15.734 -19.922 1 79.75 96 GLY A CA 1
ATOM 729 C C . GLY A 1 96 ? -22.203 -16.328 -21.141 1 79.75 96 GLY A C 1
ATOM 730 O O . GLY A 1 96 ? -22.859 -16.672 -22.125 1 79.75 96 GLY A O 1
ATOM 731 N N . GLN A 1 97 ? -20.922 -16.391 -21.188 1 83.38 97 GLN A N 1
ATOM 732 C CA . GLN A 1 97 ? -20.188 -16.875 -22.359 1 83.38 97 GLN A CA 1
ATOM 733 C C . GLN A 1 97 ? -19.875 -18.359 -22.25 1 83.38 97 GLN A C 1
ATOM 735 O O . GLN A 1 97 ? -19.812 -18.906 -21.141 1 83.38 97 GLN A O 1
ATOM 740 N N . PRO A 1 98 ? -19.797 -19 -23.422 1 83.81 98 PRO A N 1
ATOM 741 C CA . PRO A 1 98 ? -19.406 -20.406 -23.406 1 83.81 98 PRO A CA 1
ATOM 742 C C . PRO A 1 98 ? -17.969 -20.609 -22.938 1 83.81 98 PRO A C 1
ATOM 744 O O . PRO A 1 98 ? -17.188 -19.656 -22.875 1 83.81 98 PRO A O 1
ATOM 747 N N . MET A 1 99 ? -17.609 -21.812 -22.594 1 83 99 MET A N 1
ATOM 748 C CA . MET A 1 99 ? -16.312 -22.156 -21.984 1 83 99 MET A CA 1
ATOM 749 C C . MET A 1 99 ? -15.164 -21.812 -22.922 1 83 99 MET A C 1
ATOM 751 O O . MET A 1 99 ? -14.117 -21.344 -22.469 1 83 99 MET A O 1
ATOM 755 N N . GLY A 1 100 ? -15.344 -22.047 -24.25 1 85.25 100 GLY A N 1
ATOM 756 C CA . GLY A 1 100 ? -14.297 -21.719 -25.188 1 85.25 100 GLY A CA 1
ATOM 757 C C . GLY A 1 100 ? -13.922 -20.234 -25.188 1 85.25 100 GLY A C 1
ATOM 758 O O . GLY A 1 100 ? -12.742 -19.891 -25.203 1 85.25 100 GLY A O 1
ATOM 759 N N . VAL A 1 101 ? -14.945 -19.438 -25.109 1 87.38 101 VAL A N 1
ATOM 760 C CA . VAL A 1 101 ? -14.734 -18 -25.094 1 87.38 101 VAL A CA 1
ATOM 761 C C . VAL A 1 101 ? -14.109 -17.578 -23.766 1 87.38 101 VAL A C 1
ATOM 763 O O . VAL A 1 101 ? -13.219 -16.734 -23.734 1 87.38 101 VAL A O 1
ATOM 766 N N . VAL A 1 102 ? -14.508 -18.219 -22.688 1 87.94 102 VAL A N 1
ATOM 767 C CA . VAL A 1 102 ? -14.016 -17.922 -21.344 1 87.94 102 VAL A CA 1
ATOM 768 C C . VAL A 1 102 ? -12.516 -18.203 -21.266 1 87.94 102 VAL A C 1
ATOM 770 O O . VAL A 1 102 ? -11.75 -17.406 -20.734 1 87.94 102 VAL A O 1
ATOM 773 N N . LEU A 1 103 ? -12.094 -19.281 -21.891 1 89.25 103 LEU A N 1
ATOM 774 C CA . LEU A 1 103 ? -10.68 -19.641 -21.891 1 89.25 103 LEU A CA 1
ATOM 775 C C . LEU A 1 103 ? -9.875 -18.672 -22.75 1 89.25 103 LEU A C 1
ATOM 777 O O . LEU A 1 103 ? -8.75 -18.328 -22.406 1 89.25 103 LEU A O 1
ATOM 781 N N . ALA A 1 104 ? -10.484 -18.25 -23.875 1 92 104 ALA A N 1
ATOM 782 C CA . ALA A 1 104 ? -9.812 -17.297 -24.75 1 92 104 ALA A CA 1
ATOM 783 C C . ALA A 1 104 ? -9.656 -15.938 -24.062 1 92 104 ALA A C 1
ATOM 785 O O . ALA A 1 104 ? -8.602 -15.312 -24.156 1 92 104 ALA A O 1
ATOM 786 N N . VAL A 1 105 ? -10.703 -15.57 -23.375 1 91.69 105 VAL A N 1
ATOM 787 C CA . VAL A 1 105 ? -10.672 -14.305 -22.656 1 91.69 105 VAL A CA 1
ATOM 788 C C . VAL A 1 105 ? -9.648 -14.383 -21.516 1 91.69 105 VAL A C 1
ATOM 790 O O . VAL A 1 105 ? -8.875 -13.445 -21.297 1 91.69 105 VAL A O 1
ATOM 793 N N . GLY A 1 106 ? -9.656 -15.508 -20.828 1 93.44 106 GLY A N 1
ATOM 794 C CA . GLY A 1 106 ? -8.68 -15.703 -19.766 1 93.44 106 GLY A CA 1
ATOM 795 C C . GLY A 1 106 ? -7.246 -15.602 -20.25 1 93.44 106 GLY A C 1
ATOM 796 O O . GLY A 1 106 ? -6.426 -14.914 -19.641 1 93.44 106 GLY A O 1
ATOM 797 N N . LEU A 1 107 ? -6.977 -16.203 -21.359 1 94.62 107 LEU A N 1
ATOM 798 C CA . LEU A 1 107 ? -5.633 -16.172 -21.922 1 94.62 107 LEU A CA 1
ATOM 799 C C . LEU A 1 107 ? -5.273 -14.773 -22.391 1 94.62 107 LEU A C 1
ATOM 801 O O . LEU A 1 107 ? -4.129 -14.336 -22.234 1 94.62 107 LEU A O 1
ATOM 805 N N . ALA A 1 108 ? -6.234 -14.117 -22.922 1 96.19 108 ALA A N 1
ATOM 806 C CA . ALA A 1 108 ? -6.012 -12.742 -23.391 1 96.19 108 ALA A CA 1
ATOM 807 C C . ALA A 1 108 ? -5.684 -11.82 -22.219 1 96.19 108 ALA A C 1
ATOM 809 O O . ALA A 1 108 ? -4.836 -10.938 -22.328 1 96.19 108 ALA A O 1
ATOM 810 N N . ILE A 1 109 ? -6.379 -12.07 -21.109 1 96.38 109 ILE A N 1
ATOM 811 C CA . ILE A 1 109 ? -6.156 -11.25 -19.922 1 96.38 109 ILE A CA 1
ATOM 812 C C . ILE A 1 109 ? -4.758 -11.523 -19.359 1 96.38 109 ILE A C 1
ATOM 814 O O . ILE A 1 109 ? -4.023 -10.594 -19.031 1 96.38 109 ILE A O 1
ATOM 818 N N . VAL A 1 110 ? -4.363 -12.781 -19.328 1 97.19 110 VAL A N 1
ATOM 819 C CA . VAL A 1 110 ? -3.062 -13.164 -18.781 1 97.19 110 VAL A CA 1
ATOM 820 C C . VAL A 1 110 ? -1.948 -12.57 -19.641 1 97.19 110 VAL A C 1
ATOM 822 O O . VAL A 1 110 ? -1.021 -11.945 -19.125 1 97.19 110 VAL A O 1
ATOM 825 N N . VAL A 1 111 ? -2.061 -12.68 -20.938 1 97.69 111 VAL A N 1
ATOM 826 C CA . VAL A 1 111 ? -1.046 -12.172 -21.844 1 97.69 111 VAL A CA 1
ATOM 827 C C . VAL A 1 111 ? -1.066 -10.641 -21.844 1 97.69 111 VAL A C 1
ATOM 829 O O . VAL A 1 111 ? -0.012 -10 -21.859 1 97.69 111 VAL A O 1
ATOM 832 N N . GLY A 1 112 ? -2.242 -10.117 -21.844 1 97.94 112 GLY A N 1
ATOM 833 C CA . GLY A 1 112 ? -2.371 -8.672 -21.844 1 97.94 112 GLY A CA 1
ATOM 834 C C . GLY A 1 112 ? -1.745 -8.016 -20.625 1 97.94 112 GLY A C 1
ATOM 835 O O . GLY A 1 112 ? -0.995 -7.047 -20.75 1 97.94 112 GLY A O 1
ATOM 836 N N . LEU A 1 113 ? -2.053 -8.547 -19.438 1 98.06 113 LEU A N 1
ATOM 837 C CA . LEU A 1 113 ? -1.527 -7.945 -18.219 1 98.06 113 LEU A CA 1
ATOM 838 C C . LEU A 1 113 ? -0.035 -8.227 -18.078 1 98.06 113 LEU A C 1
ATOM 840 O O . LEU A 1 113 ? 0.697 -7.422 -17.484 1 98.06 113 LEU A O 1
ATOM 844 N N . ALA A 1 114 ? 0.399 -9.359 -18.641 1 98.25 114 ALA A N 1
ATOM 845 C CA . ALA A 1 114 ? 1.836 -9.617 -18.703 1 98.25 114 ALA A CA 1
ATOM 846 C C . ALA A 1 114 ? 2.551 -8.555 -19.531 1 98.25 114 ALA A C 1
ATOM 848 O O . ALA A 1 114 ? 3.596 -8.039 -19.125 1 98.25 114 ALA A O 1
ATOM 849 N N . VAL A 1 115 ? 1.973 -8.195 -20.609 1 97.94 115 VAL A N 1
ATOM 850 C CA . VAL A 1 115 ? 2.561 -7.207 -21.5 1 97.94 115 VAL A CA 1
ATOM 851 C C . VAL A 1 115 ? 2.508 -5.824 -20.859 1 97.94 115 VAL A C 1
ATOM 853 O O . VAL A 1 115 ? 3.484 -5.074 -20.906 1 97.94 115 VAL A O 1
ATOM 856 N N . LEU A 1 116 ? 1.404 -5.52 -20.266 1 96.69 116 LEU A N 1
ATOM 857 C CA . LEU A 1 116 ? 1.247 -4.215 -19.641 1 96.69 116 LEU A CA 1
ATOM 858 C C . LEU A 1 116 ? 2.266 -4.023 -18.516 1 96.69 116 LEU A C 1
ATOM 860 O O . LEU A 1 116 ? 2.914 -2.977 -18.438 1 96.69 116 LEU A O 1
ATOM 864 N N . ASN A 1 117 ? 2.357 -5.051 -17.672 1 97.94 117 ASN A N 1
ATOM 865 C CA . ASN A 1 117 ? 3.299 -4.902 -16.578 1 97.94 117 ASN A CA 1
ATOM 866 C C . ASN A 1 117 ? 4.742 -5.039 -17.047 1 97.94 117 ASN A C 1
ATOM 868 O O . ASN A 1 117 ? 5.66 -4.508 -16.422 1 97.94 117 ASN A O 1
ATOM 872 N N . GLY A 1 118 ? 4.965 -5.84 -18.125 1 97.88 118 GLY A N 1
ATOM 873 C CA . GLY A 1 118 ? 6.273 -5.824 -18.766 1 97.88 118 GLY A CA 1
ATOM 874 C C . GLY A 1 118 ? 6.676 -4.453 -19.281 1 97.88 118 GLY A C 1
ATOM 875 O O . GLY A 1 118 ? 7.844 -4.07 -19.188 1 97.88 118 GLY A O 1
ATOM 876 N N . PHE A 1 119 ? 5.691 -3.785 -19.781 1 96 119 PHE A N 1
ATOM 877 C CA . PHE A 1 119 ? 5.926 -2.42 -20.234 1 96 119 PHE A CA 1
ATOM 878 C C . PHE A 1 119 ? 6.324 -1.525 -19.062 1 96 119 PHE A C 1
ATOM 880 O O . PHE A 1 119 ? 7.188 -0.656 -19.203 1 96 119 PHE A O 1
ATOM 887 N N . THR A 1 120 ? 5.676 -1.732 -17.969 1 93.94 120 THR A N 1
ATOM 888 C CA . THR A 1 120 ? 6.066 -1.006 -16.766 1 93.94 120 THR A CA 1
ATOM 889 C C . THR A 1 120 ? 7.523 -1.299 -16.406 1 93.94 120 THR A C 1
ATOM 891 O O . THR A 1 120 ? 8.281 -0.386 -16.062 1 93.94 120 THR A O 1
ATOM 894 N N . GLY A 1 121 ? 7.891 -2.592 -16.484 1 95.38 121 GLY A N 1
ATOM 895 C CA . GLY A 1 121 ? 9.281 -2.955 -16.266 1 95.38 121 GLY A CA 1
ATOM 896 C C . GLY A 1 121 ? 10.234 -2.287 -17.234 1 95.38 121 GLY A C 1
ATOM 897 O O . GLY A 1 121 ? 11.344 -1.896 -16.844 1 95.38 121 GLY A O 1
ATOM 898 N N . TYR A 1 122 ? 9.805 -2.141 -18.422 1 94.94 122 TYR A N 1
ATOM 899 C CA . TYR A 1 122 ? 10.602 -1.465 -19.438 1 94.94 122 TYR A CA 1
ATOM 900 C C . TYR A 1 122 ? 10.812 0.002 -19.094 1 94.94 122 TYR A C 1
ATOM 902 O O . TYR A 1 122 ? 11.93 0.514 -19.172 1 94.94 122 TYR A O 1
ATOM 910 N N . ILE A 1 123 ? 9.758 0.615 -18.734 1 89.38 123 ILE A N 1
ATOM 911 C CA . ILE A 1 123 ? 9.828 2.027 -18.359 1 89.38 123 ILE A CA 1
ATOM 912 C C . ILE A 1 123 ? 10.805 2.211 -17.203 1 89.38 123 ILE A C 1
ATOM 914 O O . ILE A 1 123 ? 11.617 3.135 -17.203 1 89.38 123 ILE A O 1
ATOM 918 N N . ILE A 1 124 ? 10.703 1.329 -16.203 1 90.12 124 ILE A N 1
ATOM 919 C CA . ILE A 1 124 ? 11.57 1.411 -15.031 1 90.12 124 ILE A CA 1
ATOM 920 C C . ILE A 1 124 ? 13.031 1.244 -15.453 1 90.12 124 ILE A C 1
ATOM 922 O O . ILE A 1 124 ? 13.906 1.97 -14.977 1 90.12 124 ILE A O 1
ATOM 926 N N . SER A 1 125 ? 13.289 0.335 -16.359 1 90.75 125 SER A N 1
ATOM 927 C CA . SER A 1 125 ? 14.656 0.01 -16.766 1 90.75 125 SER A CA 1
ATOM 928 C C . SER A 1 125 ? 15.281 1.15 -17.562 1 90.75 125 SER A C 1
ATOM 930 O O . SER A 1 125 ? 16.484 1.385 -17.469 1 90.75 125 SER A O 1
ATOM 932 N N . VAL A 1 126 ? 14.477 1.845 -18.281 1 87.25 126 VAL A N 1
ATOM 933 C CA . VAL A 1 126 ? 15.023 2.879 -19.156 1 87.25 126 VAL A CA 1
ATOM 934 C C . VAL A 1 126 ? 15.031 4.219 -18.422 1 87.25 126 VAL A C 1
ATOM 936 O O . VAL A 1 126 ? 15.953 5.02 -18.594 1 87.25 126 VAL A O 1
ATOM 939 N N . SER A 1 127 ? 14.062 4.48 -17.594 1 79.94 127 SER A N 1
ATOM 940 C CA . SER A 1 127 ? 13.93 5.781 -16.938 1 79.94 127 SER A CA 1
ATOM 941 C C . SER A 1 127 ? 14.836 5.879 -15.711 1 79.94 127 SER A C 1
ATOM 943 O O . SER A 1 127 ? 15.164 6.977 -15.266 1 79.94 127 SER A O 1
ATOM 945 N N . ARG A 1 128 ? 15.156 4.805 -15.039 1 78.06 128 ARG A N 1
ATOM 946 C CA . ARG A 1 128 ? 15.961 4.727 -13.82 1 78.06 128 ARG A CA 1
ATOM 947 C C . ARG A 1 128 ? 15.211 5.32 -12.633 1 78.06 128 ARG A C 1
ATOM 949 O O . ARG A 1 128 ? 15.828 5.766 -11.664 1 78.06 128 ARG A O 1
ATOM 956 N N . VAL A 1 129 ? 13.875 5.543 -12.867 1 78.38 129 VAL A N 1
ATOM 957 C CA . VAL A 1 129 ? 13.016 5.938 -11.758 1 78.38 129 VAL A CA 1
ATOM 958 C C . VAL A 1 129 ? 12.805 4.754 -10.82 1 78.38 129 VAL A C 1
ATOM 960 O O . VAL A 1 129 ? 12.688 3.611 -11.266 1 78.38 129 VAL A O 1
ATOM 963 N N . PRO A 1 130 ? 12.812 5.066 -9.508 1 82.75 130 PRO A N 1
ATOM 964 C CA . PRO A 1 130 ? 12.594 3.961 -8.57 1 82.75 130 PRO A CA 1
ATOM 965 C C . PRO A 1 130 ? 11.32 3.176 -8.875 1 82.75 130 PRO A C 1
ATOM 967 O O . PRO A 1 130 ? 10.312 3.76 -9.281 1 82.75 130 PRO A O 1
ATOM 970 N N . ASP A 1 131 ? 11.359 1.883 -8.711 1 90.62 131 ASP A N 1
ATOM 971 C CA . ASP A 1 131 ? 10.266 0.965 -9.023 1 90.62 131 ASP A CA 1
ATOM 972 C C . ASP A 1 131 ? 8.969 1.412 -8.352 1 90.62 131 ASP A C 1
ATOM 974 O O . ASP A 1 131 ? 7.906 1.415 -8.977 1 90.62 131 ASP A O 1
ATOM 978 N N . ILE A 1 132 ? 9.07 1.851 -7.105 1 85.5 132 ILE A N 1
ATOM 979 C CA . ILE A 1 132 ? 7.895 2.152 -6.293 1 85.5 132 ILE A CA 1
ATOM 980 C C . ILE A 1 132 ? 7.16 3.359 -6.871 1 85.5 132 ILE A C 1
ATOM 982 O O . ILE A 1 132 ? 5.93 3.414 -6.855 1 85.5 132 ILE A O 1
ATOM 986 N N . VAL A 1 133 ? 7.848 4.293 -7.484 1 82.12 133 VAL A N 1
ATOM 987 C CA . VAL A 1 133 ? 7.254 5.5 -8.047 1 82.12 133 VAL A CA 1
ATOM 988 C C . VAL A 1 133 ? 6.48 5.152 -9.32 1 82.12 133 VAL A C 1
ATOM 990 O O . VAL A 1 133 ? 5.312 5.516 -9.461 1 82.12 133 VAL A O 1
ATOM 993 N N . VAL A 1 134 ? 7.156 4.398 -10.188 1 84.62 134 VAL A N 1
ATOM 994 C CA . VAL A 1 134 ? 6.551 4.059 -11.469 1 84.62 134 VAL A CA 1
ATOM 995 C C . VAL A 1 134 ? 5.332 3.166 -11.25 1 84.62 134 VAL A C 1
ATOM 997 O O . VAL A 1 134 ? 4.289 3.361 -11.875 1 84.62 134 VAL A O 1
ATOM 1000 N N . THR A 1 135 ? 5.523 2.27 -10.297 1 90.75 135 THR A N 1
ATOM 1001 C CA . THR A 1 135 ? 4.441 1.312 -10.109 1 90.75 135 THR A CA 1
ATOM 1002 C C . THR A 1 135 ? 3.293 1.942 -9.328 1 90.75 135 THR A C 1
ATOM 1004 O O . THR A 1 135 ? 2.137 1.538 -9.477 1 90.75 135 THR A O 1
ATOM 1007 N N . LEU A 1 136 ? 3.584 2.889 -8.484 1 85.44 136 LEU A N 1
ATOM 1008 C CA . LEU A 1 136 ? 2.494 3.637 -7.871 1 85.44 136 LEU A CA 1
ATOM 1009 C C . LEU A 1 136 ? 1.697 4.402 -8.922 1 85.44 136 LEU A C 1
ATOM 1011 O O . LEU A 1 136 ? 0.465 4.41 -8.891 1 85.44 136 LEU A O 1
ATOM 1015 N N . ALA A 1 137 ? 2.391 5.031 -9.789 1 81 137 ALA A N 1
ATOM 1016 C CA . ALA A 1 137 ? 1.728 5.766 -10.859 1 81 137 ALA A CA 1
ATOM 1017 C C . ALA A 1 137 ? 0.87 4.832 -11.711 1 81 137 ALA A C 1
ATOM 1019 O O . ALA A 1 137 ? -0.286 5.145 -12.008 1 81 137 ALA A O 1
ATOM 1020 N N . THR A 1 138 ? 1.463 3.707 -12.07 1 86.81 138 THR A N 1
ATOM 1021 C CA . THR A 1 138 ? 0.724 2.785 -12.93 1 86.81 138 THR A CA 1
ATOM 1022 C C . THR A 1 138 ? -0.437 2.154 -12.164 1 86.81 138 THR A C 1
ATOM 1024 O O . THR A 1 138 ? -1.448 1.778 -12.766 1 86.81 138 THR A O 1
ATOM 1027 N N . SER A 1 139 ? -0.254 2.025 -10.836 1 88.25 139 SER A N 1
ATOM 1028 C CA . SER A 1 139 ? -1.355 1.506 -10.031 1 88.25 139 SER A CA 1
ATOM 1029 C C . SER A 1 139 ? -2.605 2.365 -10.188 1 88.25 139 SER A C 1
ATOM 1031 O O . SER A 1 139 ? -3.721 1.843 -10.258 1 88.25 139 SER A O 1
ATOM 1033 N N . TYR A 1 140 ? -2.426 3.617 -10.25 1 79.19 140 TYR A N 1
ATOM 1034 C CA . TYR A 1 140 ? -3.561 4.516 -10.414 1 79.19 140 TYR A CA 1
ATOM 1035 C C . TYR A 1 140 ? -4.141 4.406 -11.82 1 79.19 140 TYR A C 1
ATOM 1037 O O . TYR A 1 140 ? -5.359 4.473 -12 1 79.19 140 TYR A O 1
ATOM 1045 N N . ILE A 1 141 ? -3.27 4.164 -12.766 1 80.56 141 ILE A N 1
ATOM 1046 C CA . ILE A 1 141 ? -3.715 4.039 -14.148 1 80.56 141 ILE A CA 1
ATOM 1047 C C . ILE A 1 141 ? -4.547 2.768 -14.305 1 80.56 141 ILE A C 1
ATOM 1049 O O . ILE A 1 141 ? -5.648 2.807 -14.859 1 80.56 141 ILE A O 1
ATOM 1053 N N . TRP A 1 142 ? -3.963 1.655 -13.805 1 87.88 142 TRP A N 1
ATOM 1054 C CA . TRP A 1 142 ? -4.672 0.385 -13.922 1 87.88 142 TRP A CA 1
ATOM 1055 C C . TRP A 1 142 ? -5.992 0.425 -13.164 1 87.88 142 TRP A C 1
ATOM 1057 O O . TRP A 1 142 ? -7.004 -0.107 -13.633 1 87.88 142 TRP A O 1
ATOM 1067 N N . SER A 1 143 ? -5.984 1.016 -11.977 1 83.31 143 SER A N 1
ATOM 1068 C CA . SER A 1 143 ? -7.211 1.127 -11.195 1 83.31 143 SER A CA 1
ATOM 1069 C C . SER A 1 143 ? -8.242 2 -11.898 1 83.31 143 SER A C 1
ATOM 1071 O O . SER A 1 143 ? -9.438 1.713 -11.852 1 83.31 143 SER A O 1
ATOM 1073 N N . GLY A 1 144 ? -7.762 3.105 -12.477 1 76.38 144 GLY A N 1
ATOM 1074 C CA . GLY A 1 144 ? -8.656 3.938 -13.258 1 76.38 144 GLY A CA 1
ATOM 1075 C C . GLY A 1 144 ? -9.273 3.203 -14.438 1 76.38 144 GLY A C 1
ATOM 1076 O O . GLY A 1 144 ? -10.469 3.348 -14.711 1 76.38 144 GLY A O 1
ATOM 1077 N N . LEU A 1 145 ? -8.477 2.438 -15.109 1 80.25 145 LEU A N 1
ATOM 1078 C CA . LEU A 1 145 ? -8.969 1.647 -16.234 1 80.25 145 LEU A CA 1
ATOM 1079 C C . LEU A 1 145 ? -9.984 0.612 -15.766 1 80.25 145 LEU A C 1
ATOM 1081 O O . LEU A 1 145 ? -10.969 0.347 -16.453 1 80.25 145 LEU A O 1
ATOM 1085 N N . ALA A 1 146 ? -9.695 -0.054 -14.648 1 84.81 146 ALA A N 1
ATOM 1086 C CA . ALA A 1 146 ? -10.633 -1.025 -14.094 1 84.81 146 ALA A CA 1
ATOM 1087 C C . ALA A 1 146 ? -11.984 -0.384 -13.82 1 84.81 146 ALA A C 1
ATOM 1089 O O . ALA A 1 146 ? -13.031 -0.972 -14.117 1 84.81 146 ALA A O 1
ATOM 1090 N N . LEU A 1 147 ? -11.961 0.795 -13.297 1 75.62 147 LEU A N 1
ATOM 1091 C CA . LEU A 1 147 ? -13.188 1.509 -12.984 1 75.62 147 LEU A CA 1
ATOM 1092 C C . LEU A 1 147 ? -13.922 1.927 -14.25 1 75.62 147 LEU A C 1
ATOM 1094 O O . LEU A 1 147 ? -15.148 1.993 -14.273 1 75.62 147 LEU A O 1
ATOM 1098 N N . TRP A 1 148 ? -13.141 2.203 -15.258 1 75.25 148 TRP A N 1
ATOM 1099 C CA . TRP A 1 148 ? -13.727 2.572 -16.547 1 75.25 148 TRP A CA 1
ATOM 1100 C C . TRP A 1 148 ? -14.477 1.396 -17.156 1 75.25 148 TRP A C 1
ATOM 1102 O O . TRP A 1 148 ? -15.539 1.575 -17.766 1 75.25 148 TRP A O 1
ATOM 1112 N N . ILE A 1 149 ? -13.969 0.267 -17 1 81.62 149 ILE A N 1
ATOM 1113 C CA . ILE A 1 149 ? -14.555 -0.938 -17.578 1 81.62 149 ILE A CA 1
ATOM 1114 C C . ILE A 1 149 ? -15.781 -1.349 -16.75 1 81.62 149 ILE A C 1
ATOM 1116 O O . ILE A 1 149 ? -16.812 -1.712 -17.312 1 81.62 149 ILE A O 1
ATOM 1120 N N . LEU A 1 150 ? -15.602 -1.388 -15.414 1 77.94 150 LEU A N 1
ATOM 1121 C CA . LEU A 1 150 ? -16.672 -1.705 -14.484 1 77.94 150 LEU A CA 1
ATOM 1122 C C . LEU A 1 150 ? -16.812 -0.625 -13.414 1 77.94 150 LEU A C 1
ATOM 1124 O O . LEU A 1 150 ? -16.125 -0.672 -12.391 1 77.94 150 LEU A O 1
ATOM 1128 N N . PRO A 1 151 ? -17.75 0.263 -13.578 1 68.31 151 PRO A N 1
ATOM 1129 C CA . PRO A 1 151 ? -17.859 1.416 -12.688 1 68.31 151 PRO A CA 1
ATOM 1130 C C . PRO A 1 151 ? -18.297 1.024 -11.273 1 68.31 151 PRO A C 1
ATOM 1132 O O . PRO A 1 151 ? -18.062 1.767 -10.32 1 68.31 151 PRO A O 1
ATOM 1135 N N . SER A 1 152 ? -19.031 -0.051 -11.125 1 69.5 152 SER A N 1
ATOM 1136 C CA . SER A 1 152 ? -19.453 -0.583 -9.836 1 69.5 152 SER A CA 1
ATOM 1137 C C . SER A 1 152 ? -19.281 -2.098 -9.781 1 69.5 152 SER A C 1
ATOM 1139 O O . SER A 1 152 ? -19.172 -2.756 -10.82 1 69.5 152 SER A O 1
ATOM 1141 N N . PRO A 1 153 ? -19.094 -2.443 -8.523 1 72 153 PRO A N 1
ATOM 1142 C CA . PRO A 1 153 ? -19 -3.902 -8.438 1 72 153 PRO A CA 1
ATOM 1143 C C . PRO A 1 153 ? -20.156 -4.609 -9.141 1 72 153 PRO A C 1
ATOM 1145 O O . PRO A 1 153 ? -21.297 -4.133 -9.094 1 72 153 PRO A O 1
ATOM 1148 N N . GLY A 1 154 ? -19.766 -5.5 -9.906 1 74.44 154 GLY A N 1
ATOM 1149 C CA . GLY A 1 154 ? -20.781 -6.234 -10.633 1 74.44 154 GLY A CA 1
ATOM 1150 C C . GLY A 1 154 ? -20.203 -7.156 -11.688 1 74.44 154 GLY A C 1
ATOM 1151 O O . GLY A 1 154 ? -19.031 -7.516 -11.641 1 74.44 154 GLY A O 1
ATOM 1152 N N . GLY A 1 155 ? -20.938 -7.691 -12.43 1 73.88 155 GLY A N 1
ATOM 1153 C CA . GLY A 1 155 ? -20.578 -8.656 -13.469 1 73.88 155 GLY A CA 1
ATOM 1154 C C . GLY A 1 155 ? -20.703 -10.094 -13.008 1 73.88 155 GLY A C 1
ATOM 1155 O O . GLY A 1 155 ? -21.453 -10.391 -12.07 1 73.88 155 GLY A O 1
ATOM 1156 N N . GLY A 1 156 ? -20.25 -10.945 -13.734 1 72.75 156 GLY A N 1
ATOM 1157 C CA . GLY A 1 156 ? -20.328 -12.359 -13.391 1 72.75 156 GLY A CA 1
ATOM 1158 C C . GLY A 1 156 ? -19.375 -13.227 -14.188 1 72.75 156 GLY A C 1
ATOM 1159 O O . GLY A 1 156 ? -18.531 -12.719 -14.914 1 72.75 156 GLY A O 1
ATOM 1160 N N . THR A 1 157 ? -19.234 -14.352 -13.688 1 70.62 157 THR A N 1
ATOM 1161 C CA . THR A 1 157 ? -18.422 -15.305 -14.445 1 70.62 157 THR A CA 1
ATOM 1162 C C . THR A 1 157 ? -19.25 -16.5 -14.891 1 70.62 157 THR A C 1
ATOM 1164 O O . THR A 1 157 ? -20.422 -16.625 -14.516 1 70.62 157 THR A O 1
ATOM 1167 N N . ALA A 1 158 ? -18.656 -17.141 -15.859 1 71.44 158 ALA A N 1
ATOM 1168 C CA . ALA A 1 158 ? -19.328 -18.344 -16.359 1 71.44 158 ALA A CA 1
ATOM 1169 C C . ALA A 1 158 ? -19.156 -19.5 -15.367 1 71.44 158 ALA A C 1
ATOM 1171 O O . ALA A 1 158 ? -18.109 -19.641 -14.727 1 71.44 158 ALA A O 1
ATOM 1172 N N . PRO A 1 159 ? -20.281 -20.219 -15.188 1 69.25 159 PRO A N 1
ATOM 1173 C CA . PRO A 1 159 ? -20.234 -21.359 -14.258 1 69.25 159 PRO A CA 1
ATOM 1174 C C . PRO A 1 159 ? -19.047 -22.281 -14.523 1 69.25 159 PRO A C 1
ATOM 1176 O O . PRO A 1 159 ? -18.453 -22.797 -13.578 1 69.25 159 PRO A O 1
ATOM 1179 N N . GLY A 1 160 ? -18.719 -22.516 -15.758 1 68.31 160 GLY A N 1
ATOM 1180 C CA . GLY A 1 160 ? -17.578 -23.359 -16.094 1 68.31 160 GLY A CA 1
ATOM 1181 C C . GLY A 1 160 ? -16.266 -22.828 -15.578 1 68.31 160 GLY A C 1
ATOM 1182 O O . GLY A 1 160 ? -15.398 -23.594 -15.156 1 68.31 160 GLY A O 1
ATOM 1183 N N . PHE A 1 161 ? -16.188 -21.609 -15.531 1 75.31 161 PHE A N 1
ATOM 1184 C CA . PHE A 1 161 ? -14.953 -20.969 -15.086 1 75.31 161 PHE A CA 1
ATOM 1185 C C . PHE A 1 161 ? -14.82 -21.047 -13.57 1 75.31 161 PHE A C 1
ATOM 1187 O O . PHE A 1 161 ? -13.719 -21.25 -13.055 1 75.31 161 PHE A O 1
ATOM 1194 N N . ARG A 1 162 ? -15.914 -21.062 -13.023 1 72.81 162 ARG A N 1
ATOM 1195 C CA . ARG A 1 162 ? -15.906 -21.203 -11.57 1 72.81 162 ARG A CA 1
ATOM 1196 C C . ARG A 1 162 ? -15.43 -22.594 -11.156 1 72.81 162 ARG A C 1
ATOM 1198 O O . ARG A 1 162 ? -14.727 -22.734 -10.156 1 72.81 162 ARG A O 1
ATOM 1205 N N . PHE A 1 163 ? -15.758 -23.516 -12.062 1 71 163 PHE A N 1
ATOM 1206 C CA . PHE A 1 163 ? -15.375 -24.891 -11.773 1 71 163 PHE A CA 1
ATOM 1207 C C . PHE A 1 163 ? -13.859 -25.062 -11.82 1 71 163 PHE A C 1
ATOM 1209 O O . PHE A 1 163 ? -13.281 -25.797 -11.016 1 71 163 PHE A O 1
ATOM 1216 N N . LEU A 1 164 ? -13.18 -24.406 -12.633 1 69.94 164 LEU A N 1
ATOM 1217 C CA . LEU A 1 164 ? -11.734 -24.531 -12.805 1 69.94 164 LEU A CA 1
ATOM 1218 C C . LEU A 1 164 ? -10.992 -24.047 -11.562 1 69.94 164 LEU A C 1
ATOM 1220 O O . LEU A 1 164 ? -10 -24.656 -11.164 1 69.94 164 LEU A O 1
ATOM 1224 N N . PHE A 1 165 ? -11.562 -23.062 -10.898 1 73.5 165 PHE A N 1
ATOM 1225 C CA . PHE A 1 165 ? -10.82 -22.484 -9.789 1 73.5 165 PHE A CA 1
ATOM 1226 C C . PHE A 1 165 ? -11.375 -22.953 -8.453 1 73.5 165 PHE A C 1
ATOM 1228 O O . PHE A 1 165 ? -10.656 -22.969 -7.445 1 73.5 165 PHE A O 1
ATOM 1235 N N . THR A 1 166 ? -12.703 -23.312 -8.414 1 71.81 166 THR A N 1
ATOM 1236 C CA . THR A 1 166 ? -13.32 -23.609 -7.125 1 71.81 166 THR A CA 1
ATOM 1237 C C . THR A 1 166 ? -13.68 -25.078 -7.016 1 71.81 166 THR A C 1
ATOM 1239 O O . THR A 1 166 ? -13.93 -25.594 -5.918 1 71.81 166 THR A O 1
ATOM 1242 N N . GLY A 1 167 ? -13.656 -25.797 -8.172 1 66.06 167 GLY A N 1
ATOM 1243 C CA . GLY A 1 167 ? -14.086 -27.188 -8.203 1 66.06 167 GLY A CA 1
ATOM 1244 C C . GLY A 1 167 ? -15.594 -27.344 -8.18 1 66.06 167 GLY A C 1
ATOM 1245 O O . GLY A 1 167 ? -16.094 -28.453 -8.031 1 66.06 167 GLY A O 1
ATOM 1246 N N . SER A 1 168 ? -16.266 -26.234 -8.016 1 67.5 168 SER A N 1
ATOM 1247 C CA . SER A 1 168 ? -17.719 -26.266 -8.008 1 67.5 168 SER A CA 1
ATOM 1248 C C . SER A 1 168 ? -18.312 -25.188 -8.914 1 67.5 168 SER A C 1
ATOM 1250 O O . SER A 1 168 ? -17.766 -24.094 -9 1 67.5 168 SER A O 1
ATOM 1252 N N . PRO A 1 169 ? -19.297 -25.672 -9.648 1 62.53 169 PRO A N 1
ATOM 1253 C CA . PRO A 1 169 ? -19.938 -24.672 -10.508 1 62.53 169 PRO A CA 1
ATOM 1254 C C . PRO A 1 169 ? -20.516 -23.484 -9.719 1 62.53 169 PRO A C 1
ATOM 1256 O O . PRO A 1 169 ? -20.688 -22.406 -10.266 1 62.53 169 PRO A O 1
ATOM 1259 N N . SER A 1 170 ? -20.859 -23.75 -8.445 1 58.28 170 SER A N 1
ATOM 1260 C CA . SER A 1 170 ? -21.438 -22.703 -7.629 1 58.28 170 SER A CA 1
ATOM 1261 C C . SER A 1 170 ? -20.375 -21.922 -6.883 1 58.28 170 SER A C 1
ATOM 1263 O O . SER A 1 170 ? -20.625 -20.828 -6.371 1 58.28 170 SER A O 1
ATOM 1265 N N . GLY A 1 171 ? -19.172 -22.391 -6.906 1 56.94 171 GLY A N 1
ATOM 1266 C CA . GLY A 1 171 ? -18.094 -21.75 -6.164 1 56.94 171 GLY A CA 1
ATOM 1267 C C . GLY A 1 171 ? -17.984 -22.25 -4.734 1 56.94 171 GLY A C 1
ATOM 1268 O O . GLY A 1 171 ? -17.047 -21.875 -4.02 1 56.94 171 GLY A O 1
ATOM 1269 N N . ILE A 1 172 ? -19.094 -22.906 -4.281 1 57.34 172 ILE A N 1
ATOM 1270 C CA . ILE A 1 172 ? -19.141 -23.438 -2.926 1 57.34 172 ILE A CA 1
ATOM 1271 C C . ILE A 1 172 ? -18.969 -24.953 -2.963 1 57.34 172 ILE A C 1
ATOM 1273 O O . ILE A 1 172 ? -19.641 -25.641 -3.738 1 57.34 172 ILE A O 1
ATOM 1277 N N . GLY A 1 173 ? -18.234 -25.469 -2.111 1 55.59 173 GLY A N 1
ATOM 1278 C CA . GLY A 1 173 ? -18.219 -26.922 -2.064 1 55.59 173 GLY A CA 1
ATOM 1279 C C . GLY A 1 173 ? -17.766 -27.547 -3.369 1 55.59 173 GLY A C 1
ATOM 1280 O O . GLY A 1 173 ? -17.547 -26.859 -4.359 1 55.59 173 GLY A O 1
ATOM 1281 N N . GLY A 1 174 ? -16.438 -28.25 -3.57 1 61.66 174 GLY A N 1
ATOM 1282 C CA . GLY A 1 174 ? -16.062 -28.953 -4.781 1 61.66 174 GLY A CA 1
ATOM 1283 C C . GLY A 1 174 ? -14.836 -29.844 -4.598 1 61.66 174 GLY A C 1
ATOM 1284 O O . GLY A 1 174 ? -14.414 -30.109 -3.469 1 61.66 174 GLY A O 1
ATOM 1285 N N . VAL A 1 175 ? -14.5 -30.359 -5.805 1 64.81 175 VAL A N 1
ATOM 1286 C CA . VAL A 1 175 ? -13.375 -31.297 -5.824 1 64.81 175 VAL A CA 1
ATOM 1287 C C . VAL A 1 175 ? -12.109 -30.578 -5.363 1 64.81 175 VAL A C 1
ATOM 1289 O O . VAL A 1 175 ? -11.773 -29.5 -5.871 1 64.81 175 VAL A O 1
ATOM 1292 N N . PHE A 1 176 ? -11.523 -31.016 -4.297 1 67.25 176 PHE A N 1
ATOM 1293 C CA . PHE A 1 176 ? -10.414 -30.438 -3.555 1 67.25 176 PHE A CA 1
ATOM 1294 C C . PHE A 1 176 ? -9.188 -30.266 -4.445 1 67.25 176 PHE A C 1
ATOM 1296 O O . PHE A 1 176 ? -8.359 -29.391 -4.223 1 67.25 176 PHE A O 1
ATOM 1303 N N . TYR A 1 177 ? -9.156 -31 -5.574 1 75.81 177 TYR A N 1
ATOM 1304 C CA . TYR A 1 177 ? -7.891 -31.047 -6.297 1 75.81 177 TYR A CA 1
ATOM 1305 C C . TYR A 1 177 ? -7.781 -29.875 -7.273 1 75.81 177 TYR A C 1
ATOM 1307 O O . TYR A 1 177 ? -6.676 -29.5 -7.672 1 75.81 177 TYR A O 1
ATOM 1315 N N . MET A 1 178 ? -8.859 -29.297 -7.617 1 78.12 178 MET A N 1
ATOM 1316 C CA . MET A 1 178 ? -8.805 -28.297 -8.672 1 78.12 178 MET A CA 1
ATOM 1317 C C . MET A 1 178 ? -8.109 -27.031 -8.188 1 78.12 178 MET A C 1
ATOM 1319 O O . MET A 1 178 ? -7.18 -26.531 -8.828 1 78.12 178 MET A O 1
ATOM 1323 N N . PRO A 1 179 ? -8.477 -26.531 -6.988 1 78.44 179 PRO A N 1
ATOM 1324 C CA . PRO A 1 179 ? -7.77 -25.344 -6.516 1 78.44 179 PRO A CA 1
ATOM 1325 C C . PRO A 1 179 ? -6.285 -25.594 -6.27 1 78.44 179 PRO A C 1
ATOM 1327 O O . PRO A 1 179 ? -5.457 -24.703 -6.5 1 78.44 179 PRO A O 1
ATOM 1330 N N . LEU A 1 180 ? -5.973 -26.75 -5.883 1 82.25 180 LEU A N 1
ATOM 1331 C CA . LEU A 1 180 ? -4.582 -27.094 -5.621 1 82.25 180 LEU A CA 1
ATOM 1332 C C . LEU A 1 180 ? -3.787 -27.156 -6.922 1 82.25 180 LEU A C 1
ATOM 1334 O O . LEU A 1 180 ? -2.629 -26.734 -6.969 1 82.25 180 LEU A O 1
ATOM 1338 N N . LEU A 1 181 ? -4.387 -27.688 -7.953 1 84.44 181 LEU A N 1
ATOM 1339 C CA . LEU A 1 181 ? -3.727 -27.766 -9.25 1 84.44 181 LEU A CA 1
ATOM 1340 C C . LEU A 1 181 ? -3.516 -26.375 -9.844 1 84.44 181 LEU A C 1
ATOM 1342 O O . LEU A 1 181 ? -2.467 -26.109 -10.43 1 84.44 181 LEU A O 1
ATOM 1346 N N . MET A 1 182 ? -4.539 -25.578 -9.633 1 87.62 182 MET A N 1
ATOM 1347 C CA . MET A 1 182 ? -4.449 -24.2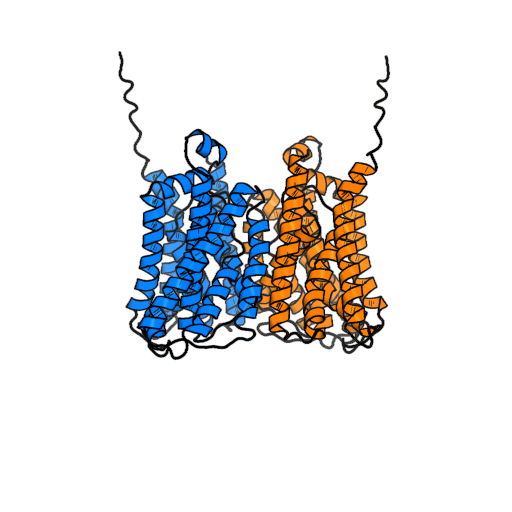19 -10.172 1 87.62 182 MET A CA 1
ATOM 1348 C C . MET A 1 182 ? -3.398 -23.406 -9.414 1 87.62 182 MET A C 1
ATOM 1350 O O . MET A 1 182 ? -2.857 -22.438 -9.953 1 87.62 182 MET A O 1
ATOM 1354 N N . MET A 1 183 ? -3.191 -23.766 -8.211 1 89.44 183 MET A N 1
ATOM 1355 C CA . MET A 1 183 ? -2.143 -23.125 -7.426 1 89.44 183 MET A CA 1
ATOM 1356 C C . MET A 1 183 ? -0.768 -23.656 -7.816 1 89.44 183 MET A C 1
ATOM 1358 O O . MET A 1 183 ? 0.16 -22.875 -8.047 1 89.44 183 MET A O 1
ATOM 1362 N N . ALA A 1 184 ? -0.64 -24.953 -8.023 1 90.31 184 ALA A N 1
ATOM 1363 C CA . ALA A 1 184 ? 0.639 -25.641 -8.195 1 90.31 184 ALA A CA 1
ATOM 1364 C C . ALA A 1 184 ? 1.237 -25.344 -9.57 1 90.31 184 ALA A C 1
ATOM 1366 O O . ALA A 1 184 ? 2.445 -25.141 -9.695 1 90.31 184 ALA A O 1
ATOM 1367 N N . ILE A 1 185 ? 0.472 -25.25 -10.562 1 90.75 185 ILE A N 1
ATOM 1368 C CA . ILE A 1 185 ? 0.976 -25.172 -11.93 1 90.75 185 ILE A CA 1
ATOM 1369 C C . ILE A 1 185 ? 1.713 -23.844 -12.125 1 90.75 185 ILE A C 1
ATOM 1371 O O . ILE A 1 185 ? 2.889 -23.828 -12.492 1 90.75 185 ILE A O 1
ATOM 1375 N N . PRO A 1 186 ? 1.026 -22.75 -11.844 1 92 186 PRO A N 1
ATOM 1376 C CA . PRO A 1 186 ? 1.747 -21.484 -12.062 1 92 186 PRO A CA 1
ATOM 1377 C C . PRO A 1 186 ? 2.92 -21.312 -11.102 1 92 186 PRO A C 1
ATOM 1379 O O . PRO A 1 186 ? 3.967 -20.781 -11.484 1 92 186 PRO A O 1
ATOM 1382 N N . VAL A 1 187 ? 2.766 -21.719 -9.883 1 93.19 187 VAL A N 1
ATOM 1383 C CA . VAL A 1 187 ? 3.818 -21.578 -8.883 1 93.19 187 VAL A CA 1
ATOM 1384 C C . VAL A 1 187 ? 5.023 -22.422 -9.289 1 93.19 187 VAL A C 1
ATOM 1386 O O . VAL A 1 187 ? 6.168 -21.953 -9.219 1 93.19 187 VAL A O 1
ATOM 1389 N N . LEU A 1 188 ? 4.785 -23.672 -9.727 1 92.94 188 LEU A N 1
ATOM 1390 C CA . LEU A 1 188 ? 5.863 -24.547 -10.164 1 92.94 188 LEU A CA 1
ATOM 1391 C C . LEU A 1 188 ? 6.535 -24 -11.414 1 92.94 188 LEU A C 1
ATOM 1393 O O . LEU A 1 188 ? 7.75 -24.141 -11.578 1 92.94 188 LEU A O 1
ATOM 1397 N N . GLY A 1 189 ? 5.73 -23.438 -12.273 1 93.88 189 GLY A N 1
ATOM 1398 C CA . GLY A 1 189 ? 6.301 -22.812 -13.453 1 93.88 189 GLY A CA 1
ATOM 1399 C C . GLY A 1 189 ? 7.277 -21.703 -13.125 1 93.88 189 GLY A C 1
ATOM 1400 O O . GLY A 1 189 ? 8.383 -21.656 -13.664 1 93.88 189 GLY A O 1
ATOM 1401 N N . VAL A 1 190 ? 6.844 -20.859 -12.211 1 94.38 190 VAL A N 1
ATOM 1402 C CA . VAL A 1 190 ? 7.691 -19.734 -11.828 1 94.38 190 VAL A CA 1
ATOM 1403 C C . VAL A 1 190 ? 8.891 -20.234 -11.031 1 94.38 190 VAL A C 1
ATOM 1405 O O . VAL A 1 190 ? 10.008 -19.734 -11.188 1 94.38 190 VAL A O 1
ATOM 1408 N N . PHE A 1 191 ? 8.711 -21.266 -10.25 1 92.75 191 PHE A N 1
ATOM 1409 C CA . PHE A 1 191 ? 9.781 -21.859 -9.469 1 92.75 191 PHE A CA 1
ATOM 1410 C C . PHE A 1 191 ? 10.844 -22.469 -10.375 1 92.75 191 PHE A C 1
ATOM 1412 O O . PHE A 1 191 ? 12.039 -22.234 -10.188 1 92.75 191 PHE A O 1
ATOM 1419 N N . LEU A 1 192 ? 10.383 -23.203 -11.344 1 92.38 192 LEU A N 1
ATOM 1420 C CA . LEU A 1 192 ? 11.305 -23.844 -12.273 1 92.38 192 LEU A CA 1
ATOM 1421 C C . LEU A 1 192 ? 12.008 -22.797 -13.141 1 92.38 192 LEU A C 1
ATOM 1423 O O . LEU A 1 192 ? 13.195 -22.938 -13.438 1 92.38 192 LEU A O 1
ATOM 1427 N N . LEU A 1 193 ? 11.258 -21.797 -13.477 1 91.75 193 LEU A N 1
ATOM 1428 C CA . LEU A 1 193 ? 11.852 -20.703 -14.258 1 91.75 193 LEU A CA 1
ATOM 1429 C C . LEU A 1 193 ? 12.922 -19.984 -13.453 1 91.75 193 LEU A C 1
ATOM 1431 O O . LEU A 1 193 ? 13.969 -19.625 -14 1 91.75 193 LEU A O 1
ATOM 1435 N N . SER A 1 194 ? 12.727 -19.75 -12.195 1 91 194 SER A N 1
ATOM 1436 C CA . SER A 1 194 ? 13.641 -19 -11.344 1 91 194 SER A CA 1
ATOM 1437 C C . SER A 1 194 ? 14.875 -19.828 -10.984 1 91 194 SER A C 1
ATOM 1439 O O . SER A 1 194 ? 15.953 -19.297 -10.773 1 91 194 SER A O 1
ATOM 1441 N N . ARG A 1 195 ? 14.758 -21.172 -11 1 88.69 195 ARG A N 1
ATOM 1442 C CA . ARG A 1 195 ? 15.844 -22.016 -10.5 1 88.69 195 ARG A CA 1
ATOM 1443 C C . ARG A 1 195 ? 16.594 -22.672 -11.648 1 88.69 195 ARG A C 1
ATOM 1445 O O . ARG A 1 195 ? 17.797 -22.953 -11.531 1 88.69 195 ARG A O 1
ATOM 1452 N N . ARG A 1 196 ? 15.953 -22.812 -12.773 1 90 196 ARG A N 1
ATOM 1453 C CA . ARG A 1 196 ? 16.562 -23.719 -13.75 1 90 196 ARG A CA 1
ATOM 1454 C C . ARG A 1 196 ? 16.844 -22.984 -15.062 1 90 196 ARG A C 1
ATOM 1456 O O . ARG A 1 196 ? 17.344 -23.594 -16.016 1 90 196 ARG A O 1
ATOM 1463 N N . THR A 1 197 ? 16.562 -21.781 -15.156 1 91.06 197 THR A N 1
ATOM 1464 C CA . THR A 1 197 ? 16.734 -21.109 -16.438 1 91.06 197 THR A CA 1
ATOM 1465 C C . THR A 1 197 ? 17.766 -19.984 -16.312 1 91.06 197 THR A C 1
ATOM 1467 O O . THR A 1 197 ? 18.141 -19.609 -15.211 1 91.06 197 THR A O 1
ATOM 1470 N N . ARG A 1 198 ? 18.219 -19.547 -17.469 1 90.69 198 ARG A N 1
ATOM 1471 C CA . ARG A 1 198 ? 19.141 -18.406 -17.547 1 90.69 198 ARG A CA 1
ATOM 1472 C C . ARG A 1 198 ? 18.469 -17.125 -17.047 1 90.69 198 ARG A C 1
ATOM 1474 O O . ARG A 1 198 ? 19.125 -16.281 -16.453 1 90.69 198 ARG A O 1
ATOM 1481 N N . LEU A 1 199 ? 17.188 -17.109 -17.25 1 92.56 199 LEU A N 1
ATOM 1482 C CA . LEU A 1 199 ? 16.438 -15.961 -16.766 1 92.56 199 LEU A CA 1
ATOM 1483 C C . LEU A 1 199 ? 16.469 -15.898 -15.25 1 92.56 199 LEU A C 1
ATOM 1485 O O . LEU A 1 199 ? 16.609 -14.82 -14.664 1 92.56 199 LEU A O 1
ATOM 1489 N N . GLY A 1 200 ? 16.297 -17.047 -14.68 1 93.31 200 GLY A N 1
ATOM 1490 C CA . GLY A 1 200 ? 16.375 -17.094 -13.227 1 93.31 200 GLY A CA 1
ATOM 1491 C C . GLY A 1 200 ? 17.703 -16.609 -12.68 1 93.31 200 GLY A C 1
ATOM 1492 O O . GLY A 1 200 ? 17.75 -15.844 -11.719 1 93.31 200 GLY A O 1
ATOM 1493 N N . LEU A 1 201 ? 18.734 -17.016 -13.344 1 90.81 201 LEU A N 1
ATOM 1494 C CA . LEU A 1 201 ? 20.078 -16.578 -12.945 1 90.81 201 LEU A CA 1
ATOM 1495 C C . LEU A 1 201 ? 20.219 -15.07 -13.086 1 90.81 201 LEU A C 1
ATOM 1497 O O . LEU A 1 201 ? 20.797 -14.414 -12.219 1 90.81 201 LEU A O 1
ATOM 1501 N N . SER A 1 202 ? 19.703 -14.602 -14.141 1 94.38 202 SER A N 1
ATOM 1502 C CA . SER A 1 202 ? 19.781 -13.172 -14.391 1 94.38 202 SER A CA 1
ATOM 1503 C C . SER A 1 202 ? 18.969 -12.383 -13.375 1 94.38 202 SER A C 1
ATOM 1505 O O . SER A 1 202 ? 19.344 -11.273 -12.992 1 94.38 202 SER A O 1
ATOM 1507 N N . LEU A 1 203 ? 17.875 -12.914 -12.938 1 95.56 203 LEU A N 1
ATOM 1508 C CA . LEU A 1 203 ? 17 -12.266 -11.961 1 95.56 203 LEU A CA 1
ATOM 1509 C C . LEU A 1 203 ? 17.719 -12.125 -10.617 1 95.56 203 LEU A C 1
ATOM 1511 O O . LEU A 1 203 ? 17.75 -11.039 -10.031 1 95.56 203 LEU A O 1
ATOM 1515 N N . TYR A 1 204 ? 18.312 -13.195 -10.156 1 93.81 204 TYR A N 1
ATOM 1516 C CA . TYR A 1 204 ? 19 -13.195 -8.867 1 93.81 204 TYR A CA 1
ATOM 1517 C C . TYR A 1 204 ? 20.25 -12.32 -8.898 1 93.81 204 TYR A C 1
ATOM 1519 O O . TYR A 1 204 ? 20.531 -11.594 -7.945 1 93.81 204 TYR A O 1
ATOM 1527 N N . ALA A 1 205 ? 20.922 -12.336 -10.023 1 93.5 205 ALA A N 1
ATOM 1528 C CA . ALA A 1 205 ? 22.125 -11.531 -10.164 1 93.5 205 ALA A CA 1
ATOM 1529 C C . ALA A 1 205 ? 21.797 -10.039 -10.203 1 93.5 205 ALA A C 1
ATOM 1531 O O . ALA A 1 205 ? 22.453 -9.234 -9.547 1 93.5 205 ALA A O 1
ATOM 1532 N N . ALA A 1 206 ? 20.781 -9.766 -10.945 1 94.12 206 ALA A N 1
ATOM 1533 C CA . ALA A 1 206 ? 20.344 -8.367 -11.047 1 94.12 206 ALA A CA 1
ATOM 1534 C C . ALA A 1 206 ? 19.891 -7.836 -9.695 1 94.12 206 ALA A C 1
ATOM 1536 O O . ALA A 1 206 ? 20.141 -6.676 -9.359 1 94.12 206 ALA A O 1
ATOM 1537 N N . GLY A 1 207 ? 19.188 -8.68 -8.977 1 93.5 207 GLY A N 1
ATOM 1538 C CA . GLY A 1 207 ? 18.703 -8.273 -7.668 1 93.5 207 GLY A CA 1
ATOM 1539 C C . GLY A 1 207 ? 19.812 -8.109 -6.645 1 93.5 207 GLY A C 1
ATOM 1540 O O . GLY A 1 207 ? 19.719 -7.262 -5.754 1 93.5 207 GLY A O 1
ATOM 1541 N N . SER A 1 208 ? 20.859 -8.906 -6.754 1 90.62 208 SER A N 1
ATOM 1542 C CA . SER A 1 208 ? 21.969 -8.828 -5.809 1 90.62 208 SER A CA 1
ATOM 1543 C C . SER A 1 208 ? 22.828 -7.598 -6.066 1 90.62 208 SER A C 1
ATOM 1545 O O . SER A 1 208 ? 23.109 -6.836 -5.145 1 90.62 208 SER A O 1
ATOM 1547 N N . ASP A 1 209 ? 23.203 -7.48 -7.27 1 92.44 209 ASP A N 1
ATOM 1548 C CA . ASP A 1 209 ? 24 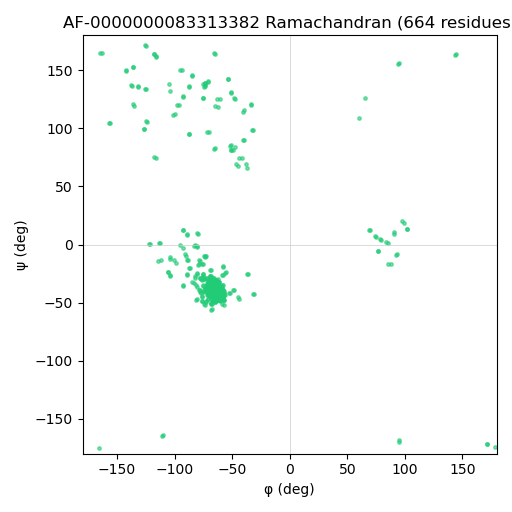-6.344 -7.703 1 92.44 209 ASP A CA 1
ATOM 1549 C C . ASP A 1 209 ? 23.859 -6.098 -9.203 1 92.44 209 ASP A C 1
ATOM 1551 O O . ASP A 1 209 ? 24.516 -6.75 -10.008 1 92.44 209 ASP A O 1
ATOM 1555 N N . ALA A 1 210 ? 23.109 -5.086 -9.469 1 91.62 210 ALA A N 1
ATOM 1556 C CA . ALA A 1 210 ? 22.797 -4.816 -10.875 1 91.62 210 ALA A CA 1
ATOM 1557 C C . ALA A 1 210 ? 24.062 -4.473 -11.648 1 91.62 210 ALA A C 1
ATOM 1559 O O . ALA A 1 210 ? 24.219 -4.863 -12.812 1 91.62 210 ALA A O 1
ATOM 1560 N N . ASN A 1 211 ? 24.938 -3.748 -11.008 1 91.31 211 ASN A N 1
ATOM 1561 C CA . ASN A 1 211 ? 26.172 -3.352 -11.664 1 91.31 211 ASN A CA 1
ATOM 1562 C C . ASN A 1 211 ? 27.078 -4.551 -11.922 1 91.31 211 ASN A C 1
ATOM 1564 O O . ASN A 1 211 ? 27.609 -4.707 -13.023 1 91.31 211 ASN A O 1
ATOM 1568 N N . ALA A 1 212 ? 27.234 -5.34 -10.945 1 92.31 212 ALA A N 1
ATOM 1569 C CA . ALA A 1 212 ? 28.047 -6.551 -11.102 1 92.31 212 ALA A CA 1
ATOM 1570 C C . ALA A 1 212 ? 27.453 -7.477 -12.156 1 92.31 212 ALA A C 1
ATOM 1572 O O . ALA A 1 212 ? 28.188 -8.102 -12.922 1 92.31 212 ALA A O 1
ATOM 1573 N N . ALA A 1 213 ? 26.188 -7.523 -12.172 1 93.25 213 ALA A N 1
ATOM 1574 C CA . ALA A 1 213 ? 25.516 -8.375 -13.141 1 93.25 213 ALA A CA 1
ATOM 1575 C C . ALA A 1 213 ? 25.766 -7.887 -14.57 1 93.25 213 ALA A C 1
ATOM 1577 O O . ALA A 1 213 ? 26.016 -8.688 -15.469 1 93.25 213 ALA A O 1
ATOM 1578 N N . ARG A 1 214 ? 25.734 -6.602 -14.75 1 91.75 214 ARG A N 1
ATOM 1579 C CA . ARG A 1 214 ? 25.984 -6.016 -16.062 1 91.75 214 ARG A CA 1
ATOM 1580 C C . ARG A 1 214 ? 27.406 -6.309 -16.516 1 91.75 214 ARG A C 1
ATOM 1582 O O . ARG A 1 214 ? 27.641 -6.633 -17.688 1 91.75 214 ARG A O 1
ATOM 1589 N N . LEU A 1 215 ? 28.281 -6.234 -15.625 1 92.38 215 LEU A N 1
ATOM 1590 C CA . LEU A 1 215 ? 29.688 -6.477 -15.93 1 92.38 215 LEU A CA 1
ATOM 1591 C C . LEU A 1 215 ? 29.922 -7.945 -16.266 1 92.38 215 LEU A C 1
ATOM 1593 O O . LEU A 1 215 ? 30.828 -8.266 -17.047 1 92.38 215 LEU A O 1
ATOM 1597 N N . ALA A 1 216 ? 29.109 -8.812 -15.758 1 93.69 216 ALA A N 1
ATOM 1598 C CA . ALA A 1 216 ? 29.219 -10.242 -16.016 1 93.69 216 ALA A CA 1
ATOM 1599 C C . ALA A 1 216 ? 28.547 -10.625 -17.328 1 93.69 216 ALA A C 1
ATOM 1601 O O . ALA A 1 216 ? 28.5 -11.797 -17.688 1 93.69 216 ALA A O 1
ATOM 1602 N N . GLY A 1 217 ? 27.938 -9.602 -18.031 1 91.38 217 GLY A N 1
ATOM 1603 C CA . GLY A 1 217 ? 27.359 -9.82 -19.344 1 91.38 217 GLY A CA 1
ATOM 1604 C C . GLY A 1 217 ? 25.891 -10.211 -19.297 1 91.38 217 GLY A C 1
ATOM 1605 O O . GLY A 1 217 ? 25.328 -10.656 -20.297 1 91.38 217 GLY A O 1
ATOM 1606 N N . LEU A 1 218 ? 25.344 -10.086 -18.172 1 91.94 218 LEU A N 1
ATOM 1607 C CA . LEU A 1 218 ? 23.938 -10.422 -18.047 1 91.94 218 LEU A CA 1
ATOM 1608 C C . LEU A 1 218 ? 23.062 -9.234 -18.438 1 91.94 218 LEU A C 1
ATOM 1610 O O . LEU A 1 218 ? 23.453 -8.086 -18.234 1 91.94 218 LEU A O 1
ATOM 1614 N N . ASP A 1 219 ? 21.922 -9.523 -19.031 1 92.81 219 ASP A N 1
ATOM 1615 C CA . ASP A 1 219 ? 21 -8.461 -19.422 1 92.81 219 ASP A CA 1
ATOM 1616 C C . ASP A 1 219 ? 20.047 -8.109 -18.281 1 92.81 219 ASP A C 1
ATOM 1618 O O . ASP A 1 219 ? 18.953 -8.656 -18.188 1 92.81 219 ASP A O 1
ATOM 1622 N N . VAL A 1 220 ? 20.438 -7.148 -17.594 1 92.94 220 VAL A N 1
ATOM 1623 C CA . VAL A 1 220 ? 19.688 -6.723 -16.422 1 92.94 220 VAL A CA 1
ATOM 1624 C C . VAL A 1 220 ? 18.344 -6.137 -16.844 1 92.94 220 VAL A C 1
ATOM 1626 O O . VAL A 1 220 ? 17.328 -6.344 -16.172 1 92.94 220 VAL A O 1
ATOM 1629 N N . ARG A 1 221 ? 18.344 -5.512 -18 1 94.38 221 ARG A N 1
ATOM 1630 C CA . ARG A 1 221 ? 17.109 -4.91 -18.484 1 94.38 221 ARG A CA 1
ATOM 1631 C C . ARG A 1 221 ? 16.078 -5.977 -18.828 1 94.38 221 ARG A C 1
ATOM 1633 O O . ARG A 1 221 ? 14.906 -5.855 -18.453 1 94.38 221 ARG A O 1
ATOM 1640 N N . ARG A 1 222 ? 16.5 -6.941 -19.438 1 95.56 222 ARG A N 1
ATOM 1641 C CA . ARG A 1 222 ? 15.586 -8.023 -19.812 1 95.56 222 ARG A CA 1
ATOM 1642 C C . ARG A 1 222 ? 15.07 -8.75 -18.578 1 95.56 222 ARG A C 1
ATOM 1644 O O . ARG A 1 222 ? 13.906 -9.164 -18.531 1 95.56 222 ARG A O 1
ATOM 1651 N N . ALA A 1 223 ? 15.953 -8.898 -17.625 1 95.75 223 ALA A N 1
ATOM 1652 C CA . ALA A 1 223 ? 15.547 -9.562 -16.391 1 95.75 223 ALA A CA 1
ATOM 1653 C C . ALA A 1 223 ? 14.461 -8.766 -15.68 1 95.75 223 ALA A C 1
ATOM 1655 O O . ALA A 1 223 ? 13.484 -9.344 -15.188 1 95.75 223 ALA A O 1
ATOM 1656 N N . LYS A 1 224 ? 14.641 -7.512 -15.688 1 95.81 224 LYS A N 1
ATOM 1657 C CA . LYS A 1 224 ? 13.648 -6.652 -15.047 1 95.81 224 LYS A CA 1
ATOM 1658 C C . LYS A 1 224 ? 12.32 -6.699 -15.797 1 95.81 224 LYS A C 1
ATOM 1660 O O . LYS A 1 224 ? 11.266 -6.887 -15.18 1 95.81 224 LYS A O 1
ATOM 1665 N N . ILE A 1 225 ? 12.43 -6.594 -17.062 1 97.5 225 ILE A N 1
ATOM 1666 C CA . ILE A 1 225 ? 11.219 -6.602 -17.875 1 97.5 225 ILE A CA 1
ATOM 1667 C C . ILE A 1 225 ? 10.5 -7.934 -17.719 1 97.5 225 ILE A C 1
ATOM 1669 O O . ILE A 1 225 ? 9.273 -7.969 -17.547 1 97.5 225 ILE A O 1
ATOM 1673 N N . ALA A 1 226 ? 11.25 -8.938 -17.719 1 97.56 226 ALA A N 1
ATOM 1674 C CA . ALA A 1 226 ? 10.672 -10.273 -17.594 1 97.56 226 ALA A CA 1
ATOM 1675 C C . ALA A 1 226 ? 10.031 -10.469 -16.219 1 97.56 226 ALA A C 1
ATOM 1677 O O . ALA A 1 226 ? 8.969 -11.086 -16.109 1 97.56 226 ALA A O 1
ATOM 1678 N N . SER A 1 227 ? 10.719 -9.984 -15.18 1 97.88 227 SER A N 1
ATOM 1679 C CA . SER A 1 227 ? 10.172 -10.133 -13.828 1 97.88 227 SER A CA 1
ATOM 1680 C C . SER A 1 227 ? 8.828 -9.414 -13.695 1 97.88 227 SER A C 1
ATOM 1682 O O . SER A 1 227 ? 7.883 -9.961 -13.125 1 97.88 227 SER A O 1
ATOM 1684 N N . TYR A 1 228 ? 8.711 -8.242 -14.242 1 98.38 228 TYR A N 1
ATOM 1685 C CA . TYR A 1 228 ? 7.465 -7.488 -14.188 1 98.38 228 TYR A CA 1
ATOM 1686 C C . TYR A 1 228 ? 6.398 -8.125 -15.078 1 98.38 228 TYR A C 1
ATOM 1688 O O . TYR A 1 228 ? 5.215 -8.125 -14.734 1 98.38 228 TYR A O 1
ATOM 1696 N N . ALA A 1 229 ? 6.828 -8.68 -16.188 1 98.44 229 ALA A N 1
ATOM 1697 C CA . ALA A 1 229 ? 5.887 -9.383 -17.047 1 98.44 229 ALA A CA 1
ATOM 1698 C C . ALA A 1 229 ? 5.293 -10.602 -16.344 1 98.44 229 ALA A C 1
ATOM 1700 O O . ALA A 1 229 ? 4.082 -10.82 -16.391 1 98.44 229 ALA A O 1
ATOM 1701 N N . ILE A 1 230 ? 6.141 -11.344 -15.734 1 97.88 230 ILE A N 1
ATOM 1702 C CA . ILE A 1 230 ? 5.691 -12.516 -14.984 1 97.88 230 ILE A CA 1
ATOM 1703 C C . ILE A 1 230 ? 4.758 -12.078 -13.859 1 97.88 230 ILE A C 1
ATOM 1705 O O . ILE A 1 230 ? 3.727 -12.711 -13.617 1 97.88 230 ILE A O 1
ATOM 1709 N N . GLY A 1 231 ? 5.141 -10.984 -13.172 1 98.19 231 GLY A N 1
ATOM 1710 C CA . GLY A 1 231 ? 4.27 -10.438 -12.141 1 98.19 231 GLY A CA 1
ATOM 1711 C C . GLY A 1 231 ? 2.893 -10.07 -12.664 1 98.19 231 GLY A C 1
ATOM 1712 O O . GLY A 1 231 ? 1.884 -10.328 -12.008 1 98.19 231 GLY A O 1
ATOM 1713 N N . GLY A 1 232 ? 2.91 -9.5 -13.859 1 98.44 232 GLY A N 1
ATOM 1714 C CA . GLY A 1 232 ? 1.644 -9.133 -14.469 1 98.44 232 GLY A CA 1
ATOM 1715 C C . GLY A 1 232 ? 0.781 -10.336 -14.812 1 98.44 232 GLY A C 1
ATOM 1716 O O . GLY A 1 232 ? -0.438 -10.305 -14.633 1 98.44 232 GLY A O 1
ATOM 1717 N N . ALA A 1 233 ? 1.42 -11.344 -15.312 1 97.88 233 ALA A N 1
ATOM 1718 C CA . ALA A 1 233 ? 0.701 -12.57 -15.648 1 97.88 233 ALA A CA 1
ATOM 1719 C C . ALA A 1 233 ? 0.065 -13.195 -14.406 1 97.88 233 ALA A C 1
ATOM 1721 O O . ALA A 1 233 ? -1.088 -13.625 -14.438 1 97.88 233 ALA A O 1
ATOM 1722 N N . LEU A 1 234 ? 0.831 -13.219 -13.359 1 98 234 LEU A N 1
ATOM 1723 C CA . LEU A 1 234 ? 0.327 -13.805 -12.125 1 98 234 LEU A CA 1
ATOM 1724 C C . LEU A 1 234 ? -0.75 -12.922 -11.5 1 98 234 LEU A C 1
ATOM 1726 O O . LEU A 1 234 ? -1.69 -13.422 -10.883 1 98 234 LEU A O 1
ATOM 1730 N N . ALA A 1 235 ? -0.597 -11.617 -11.648 1 98 235 ALA A N 1
ATOM 1731 C CA . ALA A 1 235 ? -1.652 -10.719 -11.195 1 98 235 ALA A CA 1
ATOM 1732 C C . ALA A 1 235 ? -2.953 -10.969 -11.953 1 98 235 ALA A C 1
ATOM 1734 O O . ALA A 1 235 ? -4.039 -10.891 -11.375 1 98 235 ALA A O 1
ATOM 1735 N N . ALA A 1 236 ? -2.82 -11.25 -13.227 1 97.31 236 ALA A N 1
ATOM 1736 C CA . ALA A 1 236 ? -3.988 -11.586 -14.031 1 97.31 236 ALA A CA 1
ATOM 1737 C C . ALA A 1 236 ? -4.664 -12.852 -13.516 1 97.31 236 ALA A C 1
ATOM 1739 O O . ALA A 1 236 ? -5.891 -12.906 -13.406 1 97.31 236 ALA A O 1
ATOM 1740 N N . LEU A 1 237 ? -3.871 -13.828 -13.25 1 95.88 237 LEU A N 1
ATOM 1741 C CA . LEU A 1 237 ? -4.41 -15.07 -12.711 1 95.88 237 LEU A CA 1
ATOM 1742 C C . LEU A 1 237 ? -5.102 -14.836 -11.375 1 95.88 237 LEU A C 1
ATOM 1744 O O . LEU A 1 237 ? -6.125 -15.453 -11.078 1 95.88 237 LEU A O 1
ATOM 1748 N N . ALA A 1 238 ? -4.496 -13.969 -10.562 1 95.88 238 ALA A N 1
ATOM 1749 C CA . ALA A 1 238 ? -5.109 -13.625 -9.281 1 95.88 238 ALA A CA 1
ATOM 1750 C C . ALA A 1 238 ? -6.477 -12.977 -9.484 1 95.88 238 ALA A C 1
ATOM 1752 O O . ALA A 1 238 ? -7.422 -13.266 -8.75 1 95.88 238 ALA A O 1
ATOM 1753 N N . GLY A 1 239 ? -6.535 -12.102 -10.461 1 94.38 239 GLY A N 1
ATOM 1754 C CA . GLY A 1 239 ? -7.816 -11.484 -10.773 1 94.38 239 GLY A CA 1
ATOM 1755 C C . GLY A 1 239 ? -8.852 -12.484 -11.258 1 94.38 239 GLY A C 1
ATOM 1756 O O . GLY A 1 239 ? -10.016 -12.414 -10.867 1 94.38 239 GLY A O 1
ATOM 1757 N N . LEU A 1 240 ? -8.406 -13.375 -12.109 1 92.44 240 LEU A N 1
ATOM 1758 C CA . LEU A 1 240 ? -9.289 -14.422 -12.625 1 92.44 240 LEU A CA 1
ATOM 1759 C C . LEU A 1 240 ? -9.773 -15.328 -11.5 1 92.44 240 LEU A C 1
ATOM 1761 O O . LEU A 1 240 ? -10.945 -15.703 -11.469 1 92.44 240 LEU A O 1
ATOM 1765 N N . ALA A 1 241 ? -8.906 -15.656 -10.625 1 90.94 241 ALA A N 1
ATOM 1766 C CA . ALA A 1 241 ? -9.281 -16.484 -9.484 1 90.94 241 ALA A CA 1
ATOM 1767 C C . ALA A 1 241 ? -10.305 -15.773 -8.602 1 90.94 241 ALA A C 1
ATOM 1769 O O . ALA A 1 241 ? -11.25 -16.391 -8.109 1 90.94 241 ALA A O 1
ATOM 1770 N N . THR A 1 242 ? -10.117 -14.523 -8.422 1 89.44 242 THR A N 1
ATOM 1771 C CA . THR A 1 242 ? -11.016 -13.75 -7.57 1 89.44 242 THR A CA 1
ATOM 1772 C C . THR A 1 242 ? -12.43 -13.727 -8.141 1 89.44 242 THR A C 1
ATOM 1774 O O . THR A 1 242 ? -13.406 -13.883 -7.406 1 89.44 242 THR A O 1
ATOM 1777 N N . VAL A 1 243 ? -12.508 -13.523 -9.398 1 87.12 243 VAL A N 1
ATOM 1778 C CA . VAL A 1 243 ? -13.828 -13.492 -10.023 1 87.12 243 VAL A CA 1
ATOM 1779 C C . VAL A 1 243 ? -14.469 -14.867 -9.938 1 87.12 243 VAL A C 1
ATOM 1781 O O . VAL A 1 243 ? -15.688 -14.984 -9.758 1 87.12 243 VAL A O 1
ATOM 1784 N N . ALA A 1 244 ? -13.695 -15.891 -10.094 1 84.94 244 ALA A N 1
ATOM 1785 C CA . ALA A 1 244 ? -14.211 -17.25 -10.008 1 84.94 244 ALA A CA 1
ATOM 1786 C C . ALA A 1 244 ? -14.727 -17.562 -8.609 1 84.94 244 ALA A C 1
ATOM 1788 O O . ALA A 1 244 ? -15.719 -18.281 -8.445 1 84.94 244 ALA A O 1
ATOM 1789 N N . ILE A 1 245 ? -14.102 -17.016 -7.656 1 83.25 245 ILE A N 1
ATOM 1790 C CA . ILE A 1 245 ? -14.438 -17.297 -6.266 1 83.25 245 ILE A CA 1
ATOM 1791 C C . ILE A 1 245 ? -15.641 -16.453 -5.848 1 83.25 245 ILE A C 1
ATOM 1793 O O . ILE A 1 245 ? -16.578 -16.953 -5.223 1 83.25 245 ILE A O 1
ATOM 1797 N N . THR A 1 246 ? -15.625 -15.133 -6.141 1 81.25 246 THR A N 1
ATOM 1798 C CA . THR A 1 246 ? -16.641 -14.211 -5.648 1 81.25 246 THR A CA 1
ATOM 1799 C C . THR A 1 246 ? -17.812 -14.141 -6.613 1 81.25 246 THR A C 1
ATOM 1801 O O . THR A 1 246 ? -18.922 -13.75 -6.223 1 81.25 246 THR A O 1
ATOM 1804 N N . GLY A 1 247 ? -17.578 -14.414 -7.805 1 80.44 247 GLY A N 1
ATOM 1805 C CA . GLY A 1 247 ? -18.609 -14.336 -8.82 1 80.44 247 GLY A CA 1
ATOM 1806 C C . GLY A 1 247 ? -18.891 -12.922 -9.281 1 80.44 247 GLY A C 1
ATOM 1807 O O . GLY A 1 247 ? -19.859 -12.68 -10.008 1 80.44 247 GLY A O 1
ATOM 1808 N N . THR A 1 248 ? -18.094 -11.953 -8.781 1 80.88 248 THR A N 1
ATOM 1809 C CA . THR A 1 248 ? -18.312 -10.555 -9.141 1 80.88 248 THR A CA 1
ATOM 1810 C C . THR A 1 248 ? -16.984 -9.828 -9.305 1 80.88 248 THR A C 1
ATOM 1812 O O . THR A 1 248 ? -15.953 -10.273 -8.789 1 80.88 248 THR A O 1
ATOM 1815 N N . GLY A 1 249 ? -17.047 -8.883 -10.164 1 83.62 249 GLY A N 1
ATOM 1816 C CA . GLY A 1 249 ? -15.906 -7.984 -10.289 1 83.62 249 GLY A CA 1
ATOM 1817 C C . GLY A 1 249 ? -15.961 -6.809 -9.328 1 83.62 249 GLY A C 1
ATOM 1818 O O . GLY A 1 249 ? -17.047 -6.27 -9.07 1 83.62 249 GLY A O 1
ATOM 1819 N N . ASP A 1 250 ? -14.883 -6.469 -8.688 1 78.56 250 ASP A N 1
ATOM 1820 C CA . ASP A 1 250 ? -14.773 -5.352 -7.754 1 78.56 250 ASP A CA 1
ATOM 1821 C C . ASP A 1 250 ? -13.656 -4.398 -8.164 1 78.56 250 ASP A C 1
ATOM 1823 O O . ASP A 1 250 ? -12.477 -4.684 -7.93 1 78.56 250 ASP A O 1
ATOM 1827 N N . PRO A 1 251 ? -13.992 -3.207 -8.711 1 75.94 251 PRO A N 1
ATOM 1828 C CA . PRO A 1 251 ? -12.984 -2.295 -9.258 1 75.94 251 PRO A CA 1
ATOM 1829 C C . PRO A 1 251 ? -12.43 -1.33 -8.211 1 75.94 251 PRO A C 1
ATOM 1831 O O . PRO A 1 251 ? -11.625 -0.458 -8.531 1 75.94 251 PRO A O 1
ATOM 1834 N N . ARG A 1 252 ? -12.68 -1.407 -6.949 1 72.44 252 ARG A N 1
ATOM 1835 C CA . ARG A 1 252 ? -12.336 -0.386 -5.965 1 72.44 252 ARG A CA 1
ATOM 1836 C C . ARG A 1 252 ? -10.836 -0.381 -5.68 1 72.44 252 ARG A C 1
ATOM 1838 O O . ARG A 1 252 ? -10.242 -1.431 -5.422 1 72.44 252 ARG A O 1
ATOM 1845 N N . PHE A 1 253 ? -10.328 0.81 -5.57 1 74 253 PHE A N 1
ATOM 1846 C CA . PHE A 1 253 ? -8.906 1.015 -5.34 1 74 253 PHE A CA 1
ATOM 1847 C C . PHE A 1 253 ? -8.477 0.393 -4.02 1 74 253 PHE A C 1
ATOM 1849 O O . PHE A 1 253 ? -7.383 -0.173 -3.92 1 74 253 PHE A O 1
ATOM 1856 N N . SER A 1 254 ? -9.312 0.432 -3.064 1 76 254 SER A N 1
ATOM 1857 C CA . SER A 1 254 ? -8.984 -0.047 -1.727 1 76 254 SER A CA 1
ATOM 1858 C C . SER A 1 254 ? -8.672 -1.54 -1.736 1 76 254 SER A C 1
ATOM 1860 O O . SER A 1 254 ? -7.773 -1.995 -1.022 1 76 254 SER A O 1
ATOM 1862 N N . VAL A 1 255 ? -9.367 -2.273 -2.682 1 79.56 255 VAL A N 1
ATOM 1863 C CA . VAL A 1 255 ? -9.148 -3.713 -2.787 1 79.56 255 VAL A CA 1
ATOM 1864 C C . VAL A 1 255 ? -7.77 -3.984 -3.377 1 79.56 255 VAL A C 1
ATOM 1866 O O . VAL A 1 255 ? -7.031 -4.836 -2.875 1 79.56 255 VAL A O 1
ATOM 1869 N N . GLY A 1 256 ? -7.469 -3.213 -4.371 1 86.31 256 GLY A N 1
ATOM 1870 C CA . GLY A 1 256 ? -6.164 -3.355 -5 1 86.31 256 GLY A CA 1
ATOM 1871 C C . GLY A 1 256 ? -5.02 -2.971 -4.086 1 86.31 256 GLY A C 1
ATOM 1872 O O . GLY A 1 256 ? -3.994 -3.656 -4.047 1 86.31 256 GLY A O 1
ATOM 1873 N N . ALA A 1 257 ? -5.184 -1.88 -3.346 1 85.69 257 ALA A N 1
ATOM 1874 C CA . ALA A 1 257 ? -4.148 -1.421 -2.424 1 85.69 257 ALA A CA 1
ATOM 1875 C C . ALA A 1 257 ? -3.887 -2.453 -1.332 1 85.69 257 ALA A C 1
ATOM 1877 O O . ALA A 1 257 ? -2.732 -2.742 -1.005 1 85.69 257 ALA A O 1
ATOM 1878 N N . ASN A 1 258 ? -4.93 -2.986 -0.881 1 85.5 258 ASN A N 1
ATOM 1879 C CA . ASN A 1 258 ? -4.816 -4.031 0.13 1 85.5 258 ASN A CA 1
ATOM 1880 C C . ASN A 1 258 ? -4.078 -5.254 -0.407 1 85.5 258 ASN A C 1
ATOM 1882 O O . ASN A 1 258 ? -3.182 -5.781 0.252 1 85.5 258 ASN A O 1
ATOM 1886 N N . ALA A 1 259 ? -4.461 -5.629 -1.611 1 90.5 259 ALA A N 1
ATOM 1887 C CA . ALA A 1 259 ? -3.848 -6.801 -2.229 1 90.5 259 ALA A CA 1
ATOM 1888 C C . ALA A 1 259 ? -2.357 -6.574 -2.469 1 90.5 259 ALA A C 1
ATOM 1890 O O . ALA A 1 259 ? -1.547 -7.488 -2.283 1 90.5 259 ALA A O 1
ATOM 1891 N N . THR A 1 260 ? -2.047 -5.402 -2.834 1 93 260 THR A N 1
ATOM 1892 C CA . THR A 1 260 ? -0.654 -5.062 -3.104 1 93 260 THR A CA 1
ATOM 1893 C C . THR A 1 260 ? 0.182 -5.156 -1.83 1 93 260 THR A C 1
ATOM 1895 O O . THR A 1 260 ? 1.226 -5.812 -1.812 1 93 260 THR A O 1
ATOM 1898 N N . LEU A 1 261 ? -0.278 -4.543 -0.759 1 88.62 261 LEU A N 1
ATOM 1899 C CA . LEU A 1 261 ? 0.492 -4.539 0.48 1 88.62 261 LEU A CA 1
ATOM 1900 C C . LEU A 1 261 ? 0.569 -5.938 1.078 1 88.62 261 LEU A C 1
ATOM 1902 O O . LEU A 1 261 ? 1.592 -6.316 1.655 1 88.62 261 LEU A O 1
ATOM 1906 N N . ASN A 1 262 ? -0.465 -6.707 0.895 1 88.5 262 ASN A N 1
ATOM 1907 C CA . ASN A 1 262 ? -0.438 -8.086 1.361 1 88.5 262 ASN A CA 1
ATOM 1908 C C . ASN A 1 262 ? 0.562 -8.93 0.572 1 88.5 262 ASN A C 1
ATOM 1910 O O . ASN A 1 262 ? 1.178 -9.844 1.118 1 88.5 262 ASN A O 1
ATOM 1914 N N . SER A 1 263 ? 0.625 -8.625 -0.704 1 93.19 263 SER A N 1
ATOM 1915 C CA . SER A 1 263 ? 1.599 -9.352 -1.51 1 93.19 263 SER A CA 1
ATOM 1916 C C . SER A 1 263 ? 3.023 -9.07 -1.045 1 93.19 263 SER A C 1
ATOM 1918 O O . SER A 1 263 ? 3.863 -9.977 -1.016 1 93.19 263 SER A O 1
ATOM 1920 N N . VAL A 1 264 ? 3.271 -7.844 -0.669 1 89.75 264 VAL A N 1
ATOM 1921 C CA . VAL A 1 264 ? 4.594 -7.492 -0.16 1 89.75 264 VAL A CA 1
ATOM 1922 C C . VAL A 1 264 ? 4.828 -8.18 1.184 1 89.75 264 VAL A C 1
ATOM 1924 O O . VAL A 1 264 ? 5.914 -8.703 1.437 1 89.75 264 VAL A O 1
ATOM 1927 N N . ALA A 1 265 ? 3.809 -8.188 1.944 1 86.38 265 ALA A N 1
ATOM 1928 C CA . ALA A 1 265 ? 3.912 -8.852 3.24 1 86.38 265 ALA A CA 1
ATOM 1929 C C . ALA A 1 265 ? 4.219 -10.336 3.074 1 86.38 265 ALA A C 1
ATOM 1931 O O . ALA A 1 265 ? 5.035 -10.898 3.812 1 86.38 265 ALA A O 1
ATOM 1932 N N . ALA A 1 266 ? 3.551 -10.953 2.133 1 89.06 266 ALA A N 1
ATOM 1933 C CA . ALA A 1 266 ? 3.768 -12.375 1.877 1 89.06 266 ALA A CA 1
ATOM 1934 C C . ALA A 1 266 ? 5.211 -12.641 1.461 1 89.06 266 ALA A C 1
ATOM 1936 O O . ALA A 1 266 ? 5.789 -13.672 1.832 1 89.06 266 ALA A O 1
ATOM 1937 N N . VAL A 1 267 ? 5.742 -11.75 0.692 1 90.38 267 VAL A N 1
ATOM 1938 C CA . VAL A 1 267 ? 7.117 -11.891 0.216 1 90.38 267 VAL A CA 1
ATOM 1939 C C . VAL A 1 267 ? 8.086 -11.805 1.395 1 90.38 267 VAL A C 1
ATOM 1941 O O . VAL A 1 267 ? 9 -12.625 1.509 1 90.38 267 VAL A O 1
ATOM 1944 N N . VAL A 1 268 ? 7.805 -10.875 2.24 1 84.25 268 VAL A N 1
ATOM 1945 C CA . VAL A 1 268 ? 8.68 -10.688 3.395 1 84.25 268 VAL A CA 1
ATOM 1946 C C . VAL A 1 268 ? 8.555 -11.891 4.332 1 84.25 268 VAL A C 1
ATOM 1948 O O . VAL A 1 268 ? 9.562 -12.445 4.773 1 84.25 268 VAL A O 1
ATOM 1951 N N . LEU A 1 269 ? 7.348 -12.273 4.516 1 82.94 269 LEU A N 1
ATOM 1952 C CA . LEU A 1 269 ? 7.094 -13.406 5.398 1 82.94 269 LEU A CA 1
ATOM 1953 C C . LEU A 1 269 ? 7.641 -14.695 4.797 1 82.94 269 LEU A C 1
ATOM 1955 O O . LEU A 1 269 ? 8.055 -15.602 5.527 1 82.94 269 LEU A O 1
ATOM 1959 N N . GLY A 1 270 ? 7.59 -14.75 3.533 1 86.38 270 GLY A N 1
ATOM 1960 C CA . GLY A 1 270 ? 8.07 -15.938 2.836 1 86.38 270 GLY A CA 1
ATOM 1961 C C . GLY A 1 270 ? 9.578 -16.062 2.832 1 86.38 270 GLY A C 1
ATOM 1962 O O . GLY A 1 270 ? 10.125 -17.078 2.396 1 86.38 270 GLY A O 1
ATOM 1963 N N . GLY A 1 271 ? 10.312 -14.984 3.268 1 82.25 271 GLY A N 1
ATOM 1964 C CA . GLY A 1 271 ? 11.75 -15.086 3.43 1 82.25 271 GLY A CA 1
ATOM 1965 C C . GLY A 1 271 ? 12.523 -14.453 2.291 1 82.25 271 GLY A C 1
ATOM 1966 O O . GLY A 1 271 ? 13.703 -14.742 2.096 1 82.25 271 GLY A O 1
ATOM 1967 N N . ILE A 1 272 ? 11.883 -13.711 1.513 1 86.88 272 ILE A N 1
ATOM 1968 C CA . ILE A 1 272 ? 12.57 -13.016 0.428 1 86.88 272 ILE A CA 1
ATOM 1969 C C . ILE A 1 272 ? 13 -11.625 0.894 1 86.88 272 ILE A C 1
ATOM 1971 O O . ILE A 1 272 ? 12.203 -10.883 1.475 1 86.88 272 ILE A O 1
ATOM 1975 N N . ALA A 1 273 ? 14.219 -11.344 0.717 1 83.69 273 ALA A N 1
ATOM 1976 C CA . ALA A 1 273 ? 14.758 -10.047 1.114 1 83.69 273 ALA A CA 1
ATOM 1977 C C . ALA A 1 273 ? 14.312 -8.953 0.151 1 83.69 273 ALA A C 1
ATOM 1979 O O . ALA A 1 273 ? 14.391 -9.117 -1.068 1 83.69 273 ALA A O 1
ATOM 1980 N N . LEU A 1 274 ? 13.898 -7.844 0.682 1 83.31 274 LEU A N 1
ATOM 1981 C CA . LEU A 1 274 ? 13.422 -6.75 -0.156 1 83.31 274 LEU A CA 1
ATOM 1982 C C . LEU A 1 274 ? 14.578 -6.055 -0.858 1 83.31 274 LEU A C 1
ATOM 1984 O O . LEU A 1 274 ? 14.375 -5.281 -1.795 1 83.31 274 LEU A O 1
ATOM 1988 N N . THR A 1 275 ? 15.789 -6.363 -0.478 1 82 275 THR A N 1
ATOM 1989 C CA . THR A 1 275 ? 16.969 -5.797 -1.117 1 82 275 THR A CA 1
ATOM 1990 C C . THR A 1 275 ? 17.266 -6.5 -2.439 1 82 275 THR A C 1
ATOM 1992 O O . THR A 1 275 ? 18.062 -6.016 -3.244 1 82 275 THR A O 1
ATOM 1995 N N . GLY A 1 276 ? 16.641 -7.598 -2.631 1 86.12 276 GLY A N 1
ATOM 1996 C CA . GLY A 1 276 ? 16.766 -8.289 -3.904 1 86.12 276 GLY A CA 1
ATOM 1997 C C . GLY A 1 276 ? 17.844 -9.359 -3.9 1 86.12 276 GLY A C 1
ATOM 1998 O O . GLY A 1 276 ? 18.703 -9.367 -3.021 1 86.12 276 GLY A O 1
ATOM 1999 N N . GLY A 1 277 ? 17.719 -10.312 -4.758 1 90 277 GLY A N 1
ATOM 2000 C CA . GLY A 1 277 ? 18.781 -11.258 -5.07 1 90 277 GLY A CA 1
ATOM 2001 C C . GLY A 1 277 ? 18.734 -12.516 -4.223 1 90 277 GLY A C 1
ATOM 2002 O O . GLY A 1 277 ? 19.5 -13.453 -4.449 1 90 277 GLY A O 1
ATOM 2003 N N . VAL A 1 278 ? 17.891 -12.531 -3.227 1 86.69 278 VAL A N 1
ATOM 2004 C CA . VAL A 1 278 ? 17.844 -13.703 -2.363 1 86.69 278 VAL A CA 1
ATOM 2005 C C . VAL A 1 278 ? 16.406 -14.086 -2.064 1 86.69 278 VAL A C 1
ATOM 2007 O O . VAL A 1 278 ? 15.555 -13.211 -1.846 1 86.69 278 VAL A O 1
ATOM 2010 N N . GLY A 1 279 ? 16.141 -15.414 -2.131 1 87.25 279 GLY A N 1
ATOM 2011 C CA . GLY A 1 279 ? 14.82 -15.867 -1.728 1 87.25 279 GLY A CA 1
ATOM 2012 C C . GLY A 1 279 ? 14.297 -17.016 -2.568 1 87.25 279 GLY A C 1
ATOM 2013 O O . GLY A 1 279 ? 14.875 -17.344 -3.609 1 87.25 279 GLY A O 1
ATOM 2014 N N . ASN A 1 280 ? 13.305 -17.625 -1.996 1 90 280 ASN A N 1
ATOM 2015 C CA . ASN A 1 280 ? 12.625 -18.734 -2.662 1 90 280 ASN A CA 1
ATOM 2016 C C . ASN A 1 280 ? 11.125 -18.484 -2.766 1 90 280 ASN A C 1
ATOM 2018 O O . ASN A 1 280 ? 10.477 -18.156 -1.774 1 90 280 ASN A O 1
ATOM 2022 N N . VAL A 1 281 ? 10.656 -18.75 -3.961 1 91.38 281 VAL A N 1
ATOM 2023 C CA . VAL A 1 281 ? 9.258 -18.453 -4.234 1 91.38 281 VAL A CA 1
ATOM 2024 C C . VAL A 1 281 ? 8.359 -19.391 -3.447 1 91.38 281 VAL A C 1
ATOM 2026 O O . VAL A 1 281 ? 7.207 -19.062 -3.15 1 91.38 281 VAL A O 1
ATOM 2029 N N . LEU A 1 282 ? 8.828 -20.516 -3.041 1 91.81 282 LEU A N 1
ATOM 2030 C CA . LEU A 1 282 ? 8.016 -21.5 -2.35 1 91.81 282 LEU A CA 1
ATOM 2031 C C . LEU A 1 282 ? 7.648 -21.031 -0.946 1 91.81 282 LEU A C 1
ATOM 2033 O O . LEU A 1 282 ? 6.602 -21.391 -0.413 1 91.81 282 LEU A O 1
ATOM 2037 N N . GLY A 1 283 ? 8.523 -20.266 -0.336 1 90.12 283 GLY A N 1
ATOM 2038 C CA . GLY A 1 283 ? 8.195 -19.703 0.961 1 90.12 283 GLY A CA 1
ATOM 2039 C C . GLY A 1 283 ? 7.031 -18.734 0.91 1 90.12 283 GLY A C 1
ATOM 2040 O O . GLY A 1 283 ? 6.262 -18.625 1.866 1 90.12 283 GLY A O 1
ATOM 2041 N N . VAL A 1 284 ? 6.918 -18.094 -0.198 1 92.38 284 VAL A N 1
ATOM 2042 C CA . VAL A 1 284 ? 5.879 -17.094 -0.373 1 92.38 284 VAL A CA 1
ATOM 2043 C C . VAL A 1 284 ? 4.516 -17.766 -0.478 1 92.38 284 VAL A C 1
ATOM 2045 O O . VAL A 1 284 ? 3.506 -17.219 -0.02 1 92.38 284 VAL A O 1
ATOM 2048 N N . VAL A 1 285 ? 4.492 -18.938 -1.058 1 93.88 285 VAL A N 1
ATOM 2049 C CA . VAL A 1 285 ? 3.246 -19.688 -1.176 1 93.88 285 VAL A CA 1
ATOM 2050 C C . VAL A 1 285 ? 2.699 -20 0.214 1 93.88 285 VAL A C 1
ATOM 2052 O O . VAL A 1 285 ? 1.524 -19.75 0.497 1 93.88 285 VAL A O 1
ATOM 2055 N N . ALA A 1 286 ? 3.549 -20.484 1.05 1 90.19 286 ALA A N 1
ATOM 2056 C CA . ALA A 1 286 ? 3.148 -20.797 2.418 1 90.19 286 ALA A CA 1
ATOM 2057 C C . ALA A 1 286 ? 2.736 -19.547 3.176 1 90.19 286 ALA A C 1
ATOM 2059 O O . ALA A 1 286 ? 1.733 -19.547 3.895 1 90.19 286 ALA A O 1
ATOM 2060 N N . ALA A 1 287 ? 3.521 -18.547 2.994 1 87.69 287 ALA A N 1
ATOM 2061 C CA . ALA A 1 287 ? 3.25 -17.281 3.688 1 87.69 287 ALA A CA 1
ATOM 2062 C C . ALA A 1 287 ? 1.903 -16.703 3.266 1 87.69 287 ALA A C 1
ATOM 2064 O O . ALA A 1 287 ? 1.125 -16.25 4.109 1 87.69 287 ALA A O 1
ATOM 2065 N N . ALA A 1 288 ? 1.656 -16.688 1.982 1 90.69 288 ALA A N 1
ATOM 2066 C CA . ALA A 1 288 ? 0.39 -16.172 1.471 1 90.69 288 ALA A CA 1
ATOM 2067 C C . ALA A 1 288 ? -0.79 -16.969 2.014 1 90.69 288 ALA A C 1
ATOM 2069 O O . ALA A 1 288 ? -1.822 -16.391 2.375 1 90.69 288 ALA A O 1
ATOM 2070 N N . THR A 1 289 ? -0.636 -18.25 2.061 1 88.06 289 THR A N 1
ATOM 2071 C CA . THR A 1 289 ? -1.69 -19.109 2.578 1 88.06 289 THR A CA 1
ATOM 2072 C C . THR A 1 289 ? -1.929 -18.844 4.062 1 88.06 289 THR A C 1
ATOM 2074 O O . THR A 1 289 ? -3.074 -18.797 4.512 1 88.06 289 THR A O 1
ATOM 2077 N N . ILE A 1 290 ? -0.896 -18.641 4.77 1 83.19 290 ILE A N 1
ATOM 2078 C CA . ILE A 1 290 ? -0.991 -18.359 6.199 1 83.19 290 ILE A CA 1
ATOM 2079 C C . ILE A 1 290 ? -1.769 -17.062 6.414 1 83.19 290 ILE A C 1
ATOM 2081 O O . ILE A 1 290 ? -2.648 -16.984 7.273 1 83.19 290 ILE A O 1
ATOM 2085 N N . LEU A 1 291 ? -1.479 -16.062 5.605 1 79.81 291 LEU A N 1
ATOM 2086 C CA . LEU A 1 291 ? -2.109 -14.758 5.754 1 79.81 291 LEU A CA 1
ATOM 2087 C C . LEU A 1 291 ? -3.615 -14.852 5.531 1 79.81 291 LEU A C 1
ATOM 2089 O O . LEU A 1 291 ? -4.391 -14.172 6.203 1 79.81 291 LEU A O 1
ATOM 2093 N N . ILE A 1 292 ? -3.996 -15.672 4.652 1 79.69 292 ILE A N 1
ATOM 2094 C CA . ILE A 1 292 ? -5.41 -15.781 4.309 1 79.69 292 ILE A CA 1
ATOM 2095 C C . ILE A 1 292 ? -6.113 -16.703 5.297 1 79.69 292 ILE A C 1
ATOM 2097 O O . ILE A 1 292 ? -7.281 -16.5 5.637 1 79.69 292 ILE A O 1
ATOM 2101 N N . MET A 1 293 ? -5.465 -17.672 5.789 1 77.75 293 MET A N 1
ATOM 2102 C CA . MET A 1 293 ? -6.07 -18.688 6.641 1 77.75 293 MET A CA 1
ATOM 2103 C C . MET A 1 293 ? -6.305 -18.156 8.047 1 77.75 293 MET A C 1
ATOM 2105 O O . MET A 1 293 ? -7.109 -18.703 8.797 1 77.75 293 MET A O 1
ATOM 2109 N N . LEU A 1 294 ? -5.699 -17.109 8.422 1 70.75 294 LEU A N 1
ATOM 2110 C CA . LEU A 1 294 ? -5.773 -16.625 9.797 1 70.75 294 LEU A CA 1
ATOM 2111 C C . LEU A 1 294 ? -7.195 -16.188 10.141 1 70.75 294 LEU A C 1
ATOM 2113 O O . LEU A 1 294 ? -7.688 -16.469 11.234 1 70.75 294 LEU A O 1
ATOM 2117 N N . ASN A 1 295 ? -7.871 -15.594 9.172 1 67.06 295 ASN A N 1
ATOM 2118 C CA . ASN A 1 295 ? -9.211 -15.086 9.453 1 67.06 295 ASN A CA 1
ATOM 2119 C C . ASN A 1 295 ? -10.203 -16.219 9.695 1 67.06 295 ASN A C 1
ATOM 2121 O O . ASN A 1 295 ? -10.883 -16.25 10.719 1 67.06 295 ASN A O 1
ATOM 2125 N N . PRO A 1 296 ? -10.258 -17.172 8.82 1 64.25 296 PRO A N 1
ATOM 2126 C CA . PRO A 1 296 ? -11.203 -18.266 9.062 1 64.25 296 PRO A CA 1
ATOM 2127 C C . PRO A 1 296 ? -10.859 -19.062 10.32 1 64.25 296 PRO A C 1
ATOM 2129 O O . PRO A 1 296 ? -11.758 -19.531 11.023 1 64.25 296 PRO A O 1
ATOM 2132 N N . ILE A 1 297 ? -9.602 -19.234 10.68 1 64.38 297 ILE A N 1
ATOM 2133 C CA . ILE A 1 297 ? -9.188 -19.969 11.867 1 64.38 297 ILE A CA 1
ATOM 2134 C C . ILE A 1 297 ? -9.703 -19.266 13.117 1 64.38 297 ILE A C 1
ATOM 2136 O O . ILE A 1 297 ? -10.258 -19.906 14.023 1 64.38 297 ILE A O 1
ATOM 2140 N N . LEU A 1 298 ? -9.555 -17.984 13.109 1 65.12 298 LEU A N 1
ATOM 2141 C CA . LEU A 1 298 ? -9.953 -17.234 14.297 1 65.12 298 LEU A CA 1
ATOM 2142 C C . LEU A 1 298 ? -11.477 -17.188 14.422 1 65.12 298 LEU A C 1
ATOM 2144 O O . LEU A 1 298 ? -12.008 -17.234 15.531 1 65.12 298 LEU A O 1
ATOM 2148 N N . SER A 1 299 ? -12.102 -17.125 13.25 1 64.44 299 SER A N 1
ATOM 2149 C CA . SER A 1 299 ? -13.562 -17.172 13.258 1 64.44 299 SER A CA 1
ATOM 2150 C C . SER A 1 299 ? -14.07 -18.531 13.742 1 64.44 299 SER A C 1
ATOM 2152 O O . SER A 1 299 ? -15.086 -18.609 14.445 1 64.44 299 SER A O 1
ATOM 2154 N N . ALA A 1 300 ? -13.383 -19.516 13.438 1 64.62 300 ALA A N 1
ATOM 2155 C CA . ALA A 1 300 ? -13.781 -20.859 13.836 1 64.62 300 ALA A CA 1
ATOM 2156 C C . ALA A 1 300 ? -13.656 -21.047 15.344 1 64.62 300 ALA A C 1
ATOM 2158 O O . ALA A 1 300 ? -14.414 -21.812 15.945 1 64.62 300 ALA A O 1
ATOM 2159 N N . VAL A 1 301 ? -12.664 -20.359 15.898 1 65 301 VAL A N 1
ATOM 2160 C CA . VAL A 1 301 ? -12.453 -20.5 17.328 1 65 301 VAL A CA 1
ATOM 2161 C C . VAL A 1 301 ? -13.445 -19.625 18.094 1 65 301 VAL A C 1
ATOM 2163 O O . VAL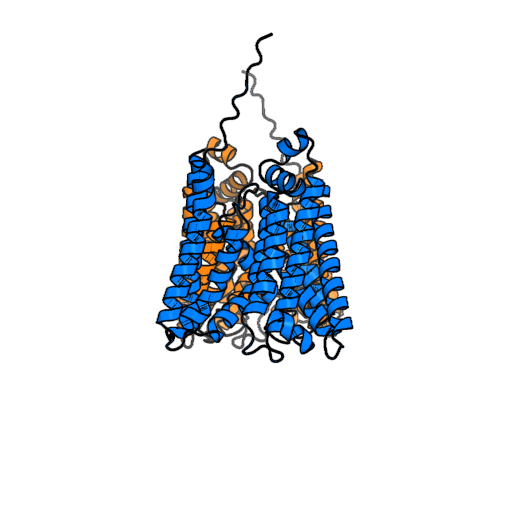 A 1 301 ? -13.375 -19.5 19.312 1 65 301 VAL A O 1
ATOM 2166 N N . GLY A 1 302 ? -14.406 -19.094 17.297 1 63.59 302 GLY A N 1
ATOM 2167 C CA . GLY A 1 302 ? -15.453 -18.312 17.938 1 63.59 302 GLY A CA 1
ATOM 2168 C C . GLY A 1 302 ? -15.062 -16.875 18.188 1 63.59 302 GLY A C 1
ATOM 2169 O O . GLY A 1 302 ? -15.734 -16.156 18.938 1 63.59 302 GLY A O 1
ATOM 2170 N N . ILE A 1 303 ? -13.93 -16.656 17.75 1 61.91 303 ILE A N 1
ATOM 2171 C CA . ILE A 1 303 ? -13.492 -15.281 17.938 1 61.91 303 ILE A CA 1
ATOM 2172 C C . ILE A 1 303 ? -14.195 -14.367 16.938 1 61.91 303 ILE A C 1
ATOM 2174 O O . ILE A 1 303 ? -14.297 -14.703 15.75 1 61.91 303 ILE A O 1
ATOM 2178 N N . ASP A 1 304 ? -14.781 -13.406 17.391 1 63.47 304 ASP A N 1
ATOM 2179 C CA . ASP A 1 304 ? -15.438 -12.422 16.531 1 63.47 304 ASP A CA 1
ATOM 2180 C C . ASP A 1 304 ? -14.508 -11.969 15.406 1 63.47 304 ASP A C 1
ATOM 2182 O O . ASP A 1 304 ? -13.297 -11.852 15.602 1 63.47 304 ASP A O 1
ATOM 2186 N N . PRO A 1 305 ? -14.977 -12.078 14.195 1 59.53 305 PRO A N 1
ATOM 2187 C CA . PRO A 1 305 ? -14.188 -11.719 13.008 1 59.53 305 PRO A CA 1
ATOM 2188 C C . PRO A 1 305 ? -13.305 -10.492 13.242 1 59.53 305 PRO A C 1
ATOM 2190 O O . PRO A 1 305 ? -12.195 -10.43 12.719 1 59.53 305 PRO A O 1
ATOM 2193 N N . ASN A 1 306 ? -13.766 -9.711 14.164 1 58.69 306 ASN A N 1
ATOM 2194 C CA . ASN A 1 306 ? -12.984 -8.508 14.438 1 58.69 306 ASN A CA 1
ATOM 2195 C C . ASN A 1 306 ? -11.734 -8.82 15.258 1 58.69 306 ASN A C 1
ATOM 2197 O O . ASN A 1 306 ? -10.648 -8.336 14.945 1 58.69 306 ASN A O 1
ATOM 2201 N N . SER A 1 307 ? -11.969 -9.617 16.234 1 62.28 307 SER A N 1
ATOM 2202 C CA . SER A 1 307 ? -10.828 -10.016 17.062 1 62.28 307 SER A CA 1
ATOM 2203 C C . SER A 1 307 ? -9.844 -10.875 16.266 1 62.28 307 SER A C 1
ATOM 2205 O O . SER A 1 307 ? -8.633 -10.805 16.484 1 62.28 307 SER A O 1
ATOM 2207 N N . ALA A 1 308 ? -10.414 -11.547 15.32 1 62.88 308 ALA A N 1
ATOM 2208 C CA . ALA A 1 308 ? -9.578 -12.391 14.477 1 62.88 308 ALA A CA 1
ATOM 2209 C C . ALA A 1 308 ? -8.617 -11.547 13.641 1 62.88 308 ALA A C 1
ATOM 2211 O O . ALA A 1 308 ? -7.461 -11.922 13.445 1 62.88 308 ALA A O 1
ATOM 2212 N N . GLN A 1 309 ? -9.086 -10.461 13.25 1 62.44 309 GLN A N 1
ATOM 2213 C CA . GLN A 1 309 ? -8.227 -9.602 12.453 1 62.44 309 GLN A CA 1
ATOM 2214 C C . GLN A 1 309 ? -7.098 -9.016 13.297 1 62.44 309 GLN A C 1
ATOM 2216 O O . GLN A 1 309 ? -5.977 -8.852 12.812 1 62.44 309 GLN A O 1
ATOM 2221 N N . VAL A 1 310 ? -7.438 -8.789 14.578 1 65.12 310 VAL A N 1
ATOM 2222 C CA . VAL A 1 310 ? -6.414 -8.281 15.484 1 65.12 310 VAL A CA 1
ATOM 2223 C C . VAL A 1 310 ? -5.309 -9.32 15.648 1 65.12 310 VAL A C 1
ATOM 2225 O O . VAL A 1 310 ? -4.121 -9 15.539 1 65.12 310 VAL A O 1
ATOM 2228 N N . ILE A 1 311 ? -5.75 -10.461 15.859 1 65.06 311 ILE A N 1
ATOM 2229 C CA . ILE A 1 311 ? -4.797 -11.539 16.078 1 65.06 311 ILE A CA 1
ATOM 2230 C C . ILE A 1 311 ? -3.982 -11.773 14.805 1 65.06 311 ILE A C 1
ATOM 2232 O O . ILE A 1 311 ? -2.766 -11.961 14.867 1 65.06 311 ILE A O 1
ATOM 2236 N N . GLN A 1 312 ? -4.688 -11.641 13.703 1 63.84 312 GLN A N 1
ATOM 2237 C CA . GLN A 1 312 ? -4.008 -11.781 12.422 1 63.84 312 GLN A CA 1
ATOM 2238 C C . GLN A 1 312 ? -2.939 -10.711 12.242 1 63.84 312 GLN A C 1
ATOM 2240 O O . GLN A 1 312 ? -1.824 -11 11.805 1 63.84 312 GLN A O 1
ATOM 2245 N N . GLY A 1 313 ? -3.338 -9.547 12.648 1 63.53 313 GLY A N 1
ATOM 2246 C CA . GLY A 1 313 ? -2.385 -8.453 12.539 1 63.53 313 GLY A CA 1
ATOM 2247 C C . GLY A 1 313 ? -1.151 -8.656 13.398 1 63.53 313 GLY A C 1
ATOM 2248 O O . GLY A 1 313 ? -0.026 -8.453 12.938 1 63.53 313 GLY A O 1
ATOM 2249 N N . VAL A 1 314 ? -1.374 -9.148 14.578 1 67.19 314 VAL A N 1
ATOM 2250 C CA . VAL A 1 314 ? -0.274 -9.359 15.516 1 67.19 314 VAL A CA 1
ATOM 2251 C C . VAL A 1 314 ? 0.612 -10.5 15.023 1 67.19 314 VAL A C 1
ATOM 2253 O O . VAL A 1 314 ? 1.841 -10.414 15.086 1 67.19 314 VAL A O 1
ATOM 2256 N N . LEU A 1 315 ? -0.067 -11.508 14.547 1 65.56 315 LEU A N 1
ATOM 2257 C CA . LEU A 1 315 ? 0.682 -12.656 14.062 1 65.56 315 LEU A CA 1
ATOM 2258 C C . LEU A 1 315 ? 1.53 -12.289 12.852 1 65.56 315 LEU A C 1
ATOM 2260 O O . LEU A 1 315 ? 2.705 -12.656 12.781 1 65.56 315 LEU A O 1
ATOM 2264 N N . ILE A 1 316 ? 0.946 -11.547 11.992 1 66.44 316 ILE A N 1
ATOM 2265 C CA . ILE A 1 316 ? 1.663 -11.125 10.797 1 66.44 316 ILE A CA 1
ATOM 2266 C C . ILE A 1 316 ? 2.83 -10.219 11.18 1 66.44 316 ILE A C 1
ATOM 2268 O O . ILE A 1 316 ? 3.943 -10.383 10.68 1 66.44 316 ILE A O 1
ATOM 2272 N N . ALA A 1 317 ? 2.479 -9.336 12.102 1 66.38 317 ALA A N 1
ATOM 2273 C CA . ALA A 1 317 ? 3.52 -8.43 12.578 1 66.38 317 ALA A CA 1
ATOM 2274 C C . ALA A 1 317 ? 4.672 -9.203 13.211 1 66.38 317 ALA A C 1
ATOM 2276 O O . ALA A 1 317 ? 5.84 -8.898 12.977 1 66.38 317 ALA A O 1
ATOM 2277 N N . GLY A 1 318 ? 4.281 -10.172 14.078 1 65.25 318 GLY A N 1
ATOM 2278 C CA . GLY A 1 318 ? 5.301 -10.984 14.727 1 65.25 318 GLY A CA 1
ATOM 2279 C C . GLY A 1 318 ? 6.184 -11.727 13.742 1 65.25 318 GLY A C 1
ATOM 2280 O O . GLY A 1 318 ? 7.41 -11.672 13.836 1 65.25 318 GLY A O 1
ATOM 2281 N N . VAL A 1 319 ? 5.527 -12.336 12.789 1 64.31 319 VAL A N 1
ATOM 2282 C CA . VAL A 1 319 ? 6.258 -13.133 11.805 1 64.31 319 VAL A CA 1
ATOM 2283 C C . VAL A 1 319 ? 7.133 -12.227 10.945 1 64.31 319 VAL A C 1
ATOM 2285 O O . VAL A 1 319 ? 8.281 -12.562 10.641 1 64.31 319 VAL A O 1
ATOM 2288 N N . MET A 1 320 ? 6.547 -11.062 10.609 1 63.97 320 MET A N 1
ATOM 2289 C CA . MET A 1 320 ? 7.297 -10.125 9.781 1 63.97 320 MET A CA 1
ATOM 2290 C C . MET A 1 320 ? 8.508 -9.586 10.523 1 63.97 320 MET A C 1
ATOM 2292 O O . MET A 1 320 ? 9.562 -9.367 9.922 1 63.97 320 MET A O 1
ATOM 2296 N N . MET A 1 321 ? 8.305 -9.328 11.797 1 64.25 321 MET A N 1
ATOM 2297 C CA . MET A 1 321 ? 9.406 -8.82 12.602 1 64.25 321 MET A CA 1
ATOM 2298 C C . MET A 1 321 ? 10.5 -9.867 12.75 1 64.25 321 MET A C 1
ATOM 2300 O O . MET A 1 321 ? 11.688 -9.547 12.68 1 64.25 321 MET A O 1
ATOM 2304 N N . VAL A 1 322 ? 10.055 -11.039 12.883 1 62.66 322 VAL A N 1
ATOM 2305 C CA . VAL A 1 322 ? 11.031 -12.125 12.992 1 62.66 322 VAL A CA 1
ATOM 2306 C C . VAL A 1 322 ? 11.758 -12.305 11.664 1 62.66 322 VAL A C 1
ATOM 2308 O O . VAL A 1 322 ? 12.977 -12.477 11.633 1 62.66 322 VAL A O 1
ATOM 2311 N N . GLY A 1 323 ? 10.953 -12.281 10.578 1 59.81 323 GLY A N 1
ATOM 2312 C CA . GLY A 1 323 ? 11.57 -12.375 9.266 1 59.81 323 GLY A CA 1
ATOM 2313 C C . GLY A 1 323 ? 12.57 -11.266 8.992 1 59.81 323 GLY A C 1
ATOM 2314 O O . GLY A 1 323 ? 13.656 -11.523 8.469 1 59.81 323 GLY A O 1
ATOM 2315 N N . GLY A 1 324 ? 12.164 -10.062 9.312 1 60.03 324 GLY A N 1
ATOM 2316 C CA . GLY A 1 324 ? 13.086 -8.945 9.18 1 60.03 324 GLY A CA 1
ATOM 2317 C C . GLY A 1 324 ? 14.344 -9.109 10.008 1 60.03 324 GLY A C 1
ATOM 2318 O O . GLY A 1 324 ? 15.445 -8.805 9.547 1 60.03 324 GLY A O 1
ATOM 2319 N N . LEU A 1 325 ? 14.227 -9.578 11.18 1 59.84 325 LEU A N 1
ATOM 2320 C CA . LEU A 1 325 ? 15.352 -9.773 12.086 1 59.84 325 LEU A CA 1
ATOM 2321 C C . LEU A 1 325 ? 16.297 -10.852 11.555 1 59.84 325 LEU A C 1
ATOM 2323 O O . LEU A 1 325 ? 17.516 -10.719 11.648 1 59.84 325 LEU A O 1
ATOM 2327 N N . VAL A 1 326 ? 15.688 -11.812 11.039 1 59.19 326 VAL A N 1
ATOM 2328 C CA . VAL A 1 326 ? 16.5 -12.914 10.516 1 59.19 326 VAL A CA 1
ATOM 2329 C C . VAL A 1 326 ? 17.312 -12.422 9.328 1 59.19 326 VAL A C 1
ATOM 2331 O O . VAL A 1 326 ? 18.484 -12.805 9.172 1 59.19 326 VAL A O 1
ATOM 2334 N N . THR A 1 327 ? 16.719 -11.641 8.562 1 56.75 327 THR A N 1
ATOM 2335 C CA . THR A 1 327 ? 17.422 -11.094 7.41 1 56.75 327 THR A CA 1
ATOM 2336 C C . THR A 1 327 ? 18.625 -10.258 7.855 1 56.75 327 THR A C 1
ATOM 2338 O O . THR A 1 327 ? 19.688 -10.32 7.242 1 56.75 327 THR A O 1
ATOM 2341 N N . ILE A 1 328 ? 18.516 -9.547 8.859 1 56.59 328 ILE A N 1
ATOM 2342 C CA . ILE A 1 328 ? 19.594 -8.719 9.391 1 56.59 328 ILE A CA 1
ATOM 2343 C C . ILE A 1 328 ? 20.719 -9.617 9.906 1 56.59 328 ILE A C 1
ATOM 2345 O O . ILE A 1 328 ? 21.891 -9.336 9.68 1 56.59 328 ILE A O 1
ATOM 2349 N N . LEU A 1 329 ? 20.25 -10.508 10.617 1 57.22 329 LEU A N 1
ATOM 2350 C CA . LEU A 1 329 ? 21.25 -11.375 11.234 1 57.22 329 LEU A CA 1
ATOM 2351 C C . LEU A 1 329 ? 22.047 -12.117 10.172 1 57.22 329 LEU A C 1
ATOM 2353 O O . LEU A 1 329 ? 23.25 -12.344 10.336 1 57.22 329 LEU A O 1
ATOM 2357 N N . ARG A 1 330 ? 21.406 -12.375 9.164 1 54.56 330 ARG A N 1
ATOM 2358 C CA . ARG A 1 330 ? 22.094 -13.062 8.078 1 54.56 330 ARG A CA 1
ATOM 2359 C C . ARG A 1 330 ? 23.047 -12.125 7.355 1 54.56 330 ARG A C 1
ATOM 2361 O O . ARG A 1 330 ? 24.125 -12.539 6.926 1 54.56 330 ARG A O 1
ATOM 2368 N N . GLU A 1 331 ? 22.609 -10.961 7.195 1 52.09 331 GLU A N 1
ATOM 2369 C CA . GLU A 1 331 ? 23.469 -9.984 6.527 1 52.09 331 GLU A CA 1
ATOM 2370 C C . GLU A 1 331 ? 24.688 -9.641 7.387 1 52.09 331 GLU A C 1
ATOM 2372 O O . GLU A 1 331 ? 25.766 -9.367 6.855 1 52.09 331 GLU A O 1
ATOM 2377 N N . ARG A 1 332 ? 24.453 -9.602 8.648 1 49.94 332 ARG A N 1
ATOM 2378 C CA . ARG A 1 332 ? 25.578 -9.312 9.523 1 49.94 332 ARG A CA 1
ATOM 2379 C C . ARG A 1 332 ? 26.547 -10.484 9.578 1 49.94 332 ARG A C 1
ATOM 2381 O O . ARG A 1 332 ? 27.734 -10.312 9.914 1 49.94 332 ARG A O 1
ATOM 2388 N N . ALA A 1 333 ? 26.016 -11.594 9.43 1 47.19 333 ALA A N 1
ATOM 2389 C CA . ALA A 1 333 ? 26.891 -12.773 9.5 1 47.19 333 ALA A CA 1
ATOM 2390 C C . ALA A 1 333 ? 27.719 -12.914 8.234 1 47.19 333 ALA A C 1
ATOM 2392 O O . ALA A 1 333 ? 28.797 -13.523 8.258 1 47.19 333 ALA A O 1
ATOM 2393 N N . THR A 1 334 ? 27.188 -12.414 7.133 1 44.94 334 THR A N 1
ATOM 2394 C CA . THR A 1 334 ? 28.094 -12.508 5.992 1 44.94 334 THR A CA 1
ATOM 2395 C C . THR A 1 334 ? 29.031 -11.312 5.945 1 44.94 334 THR A C 1
ATOM 2397 O O . THR A 1 334 ? 28.625 -10.172 6.18 1 44.94 334 THR A O 1
ATOM 2400 N N . MET B 1 1 ? 49 35.375 6.648 1 30.27 1 MET B N 1
ATOM 2401 C CA . MET B 1 1 ? 47.812 34.781 7.254 1 30.27 1 MET B CA 1
ATOM 2402 C C . MET B 1 1 ? 46.562 35.156 6.441 1 30.27 1 MET B C 1
ATOM 2404 O O . MET B 1 1 ? 45.938 36.188 6.68 1 30.27 1 MET B O 1
ATOM 2408 N N . THR B 1 2 ? 46.469 34.938 5.23 1 33.84 2 THR B N 1
ATOM 2409 C CA . THR B 1 2 ? 45.469 35.344 4.242 1 33.84 2 THR B CA 1
ATOM 2410 C C . THR B 1 2 ? 44.156 34.594 4.488 1 33.84 2 THR B C 1
ATOM 2412 O O . THR B 1 2 ? 44.125 33.375 4.512 1 33.84 2 THR B O 1
ATOM 2415 N N . VAL B 1 3 ? 43.281 35.25 5.18 1 33 3 VAL B N 1
ATOM 2416 C CA . VAL B 1 3 ? 41.875 34.875 5.398 1 33 3 VAL B CA 1
ATOM 2417 C C . VAL B 1 3 ? 41.219 34.531 4.059 1 33 3 VAL B C 1
ATOM 2419 O O . VAL B 1 3 ? 41.094 35.438 3.207 1 33 3 VAL B O 1
ATOM 2422 N N . VAL B 1 4 ? 41.406 33.375 3.574 1 34.94 4 VAL B N 1
ATOM 2423 C CA . VAL B 1 4 ? 40.531 32.969 2.459 1 34.94 4 VAL B CA 1
ATOM 2424 C C . VAL B 1 4 ? 39.094 33.281 2.791 1 34.94 4 VAL B C 1
ATOM 2426 O O . VAL B 1 4 ? 38.531 32.688 3.725 1 34.94 4 VAL B O 1
ATOM 2429 N N . THR B 1 5 ? 38.656 34.438 2.586 1 32.16 5 THR B N 1
ATOM 2430 C CA . THR B 1 5 ? 37.25 34.812 2.652 1 32.16 5 THR B CA 1
ATOM 2431 C C . THR B 1 5 ? 36.406 33.875 1.812 1 32.16 5 THR B C 1
ATOM 2433 O O . THR B 1 5 ? 36.594 33.75 0.602 1 32.16 5 THR B O 1
ATOM 2436 N N . LEU B 1 6 ? 36.094 32.781 2.34 1 35.69 6 LEU B N 1
ATOM 2437 C CA . LEU B 1 6 ? 35.062 31.953 1.724 1 35.69 6 LEU B CA 1
ATOM 2438 C C . LEU B 1 6 ? 33.844 32.781 1.306 1 35.69 6 LEU B C 1
ATOM 2440 O O . LEU B 1 6 ? 33.156 33.344 2.156 1 35.69 6 LEU B O 1
ATOM 2444 N N . SER B 1 7 ? 34.062 33.594 0.345 1 33.81 7 SER B N 1
ATOM 2445 C CA . SER B 1 7 ? 32.906 34.219 -0.245 1 33.81 7 SER B CA 1
ATOM 2446 C C . SER B 1 7 ? 31.75 33.25 -0.421 1 33.81 7 SER B C 1
ATOM 2448 O O . SER B 1 7 ? 31.891 32.219 -1.116 1 33.81 7 SER B O 1
ATOM 2450 N N . GLY B 1 8 ? 31.094 32.906 0.632 1 34 8 GLY B N 1
ATOM 2451 C CA . GLY B 1 8 ? 29.844 32.125 0.65 1 34 8 GLY B CA 1
ATOM 2452 C C . GLY B 1 8 ? 28.922 32.469 -0.491 1 34 8 GLY B C 1
ATOM 2453 O O . GLY B 1 8 ? 28.344 33.562 -0.519 1 34 8 GLY B O 1
ATOM 2454 N N . ARG B 1 9 ? 29.297 32.188 -1.73 1 37.53 9 ARG B N 1
ATOM 2455 C CA . ARG B 1 9 ? 28.328 32.375 -2.811 1 37.53 9 ARG B CA 1
ATOM 2456 C C . ARG B 1 9 ? 26.906 32.094 -2.334 1 37.53 9 ARG B C 1
ATOM 2458 O O . ARG B 1 9 ? 26.641 31.016 -1.758 1 37.53 9 ARG B O 1
ATOM 2465 N N . GLY B 1 10 ? 26.141 33.062 -1.993 1 35.91 10 GLY B N 1
ATOM 2466 C CA . GLY B 1 10 ? 24.734 33.062 -1.625 1 35.91 10 GLY B CA 1
ATOM 2467 C C . GLY B 1 10 ? 23.922 32.031 -2.359 1 35.91 10 GLY B C 1
ATOM 2468 O O . GLY B 1 10 ? 24.297 31.594 -3.451 1 35.91 10 GLY B O 1
ATOM 2469 N N . PRO B 1 11 ? 23.281 31.078 -1.707 1 41.59 11 PRO B N 1
ATOM 2470 C CA . PRO B 1 11 ? 22.5 30.062 -2.43 1 41.59 11 PRO B CA 1
ATOM 2471 C C . PRO B 1 11 ? 21.719 30.656 -3.605 1 41.59 11 PRO B C 1
ATOM 2473 O O . PRO B 1 11 ? 21.078 31.703 -3.461 1 41.59 11 PRO B O 1
ATOM 2476 N N . SER B 1 12 ? 22.203 30.75 -4.801 1 40.97 12 SER B N 1
ATOM 2477 C CA . SER B 1 12 ? 21.641 31.359 -6 1 40.97 12 SER B CA 1
ATOM 2478 C C . SER B 1 12 ? 20.141 31.078 -6.105 1 40.97 12 SER B C 1
ATOM 2480 O O . SER B 1 12 ? 19.688 30 -5.723 1 40.97 12 SER B O 1
ATOM 2482 N N . TRP B 1 13 ? 19.281 32.062 -6.047 1 39.31 13 TRP B N 1
ATOM 2483 C CA . TRP B 1 13 ? 17.844 32.156 -6.258 1 39.31 13 TRP B CA 1
ATOM 2484 C C . TRP B 1 13 ? 17.375 31.156 -7.309 1 39.31 13 TRP B C 1
ATOM 2486 O O . TRP B 1 13 ? 16.234 30.703 -7.285 1 39.31 13 TRP B O 1
ATOM 2496 N N . GLY B 1 14 ? 18.109 31.047 -8.32 1 39.34 14 GLY B N 1
ATOM 2497 C CA . GLY B 1 14 ? 17.766 30.125 -9.391 1 39.34 14 GLY B CA 1
ATOM 2498 C C . GLY B 1 14 ? 17.609 28.688 -8.93 1 39.34 14 GLY B C 1
ATOM 2499 O O . GLY B 1 14 ? 16.688 27.984 -9.336 1 39.34 14 GLY B O 1
ATOM 2500 N N . ARG B 1 15 ? 18.594 28.297 -8.273 1 45.88 15 ARG B N 1
ATOM 2501 C CA . ARG B 1 15 ? 18.531 26.922 -7.785 1 45.88 15 ARG B CA 1
ATOM 2502 C C . ARG B 1 15 ? 17.359 26.734 -6.812 1 45.88 15 ARG B C 1
ATOM 2504 O O . ARG B 1 15 ? 16.719 25.688 -6.797 1 45.88 15 ARG B O 1
ATOM 2511 N N . ALA B 1 16 ? 17.234 27.812 -5.871 1 45.06 16 ALA B N 1
ATOM 2512 C CA . ALA B 1 16 ? 16.047 27.797 -5.004 1 45.06 16 ALA B CA 1
ATOM 2513 C C . ALA B 1 16 ? 14.766 27.797 -5.828 1 45.06 16 ALA B C 1
ATOM 2515 O O . ALA B 1 16 ? 13.797 27.125 -5.477 1 45.06 16 ALA B O 1
ATOM 2516 N N . LEU B 1 17 ? 14.773 28.609 -6.914 1 45.69 17 LEU B N 1
ATOM 2517 C CA . LEU B 1 17 ? 13.617 28.672 -7.801 1 45.69 17 LEU B CA 1
ATOM 2518 C C . LEU B 1 17 ? 13.398 27.328 -8.492 1 45.69 17 LEU B C 1
ATOM 2520 O O . LEU B 1 17 ? 12.25 26.906 -8.672 1 45.69 17 LEU B O 1
ATOM 2524 N N . LEU B 1 18 ? 14.461 26.75 -8.984 1 48.94 18 LEU B N 1
ATOM 2525 C CA . LEU B 1 18 ? 14.32 25.469 -9.656 1 48.94 18 LEU B CA 1
ATOM 2526 C C . LEU B 1 18 ? 13.891 24.391 -8.664 1 48.94 18 LEU B C 1
ATOM 2528 O O . LEU B 1 18 ? 13.102 23.5 -9.008 1 48.94 18 LEU B O 1
ATOM 2532 N N . ARG B 1 19 ? 14.516 24.484 -7.461 1 54.28 19 ARG B N 1
ATOM 2533 C CA . ARG B 1 19 ? 14.141 23.531 -6.418 1 54.28 19 ARG B CA 1
ATOM 2534 C C . ARG B 1 19 ? 12.688 23.719 -6.004 1 54.28 19 ARG B C 1
ATOM 2536 O O . ARG B 1 19 ? 11.969 22.75 -5.77 1 54.28 19 ARG B O 1
ATOM 2543 N N . ASN B 1 20 ? 12.266 25.047 -6.102 1 62.09 20 ASN B N 1
ATOM 2544 C CA . ASN B 1 20 ? 10.914 25.422 -5.699 1 62.09 20 ASN B CA 1
ATOM 2545 C C . ASN B 1 20 ? 9.961 25.438 -6.891 1 62.09 20 ASN B C 1
ATOM 2547 O O . ASN B 1 20 ? 8.766 25.688 -6.73 1 62.09 20 ASN B O 1
ATOM 2551 N N . SER B 1 21 ? 10.523 25.125 -8.062 1 72.19 21 SER B N 1
ATOM 2552 C CA . SER B 1 21 ? 9.703 25.203 -9.266 1 72.19 21 SER B CA 1
ATOM 2553 C C . SER B 1 21 ? 8.641 24.109 -9.281 1 72.19 21 SER B C 1
ATOM 2555 O O . SER B 1 21 ? 7.508 24.344 -9.711 1 72.19 21 SER B O 1
ATOM 2557 N N . TRP B 1 22 ? 9.008 23 -8.766 1 75.75 22 TRP B N 1
ATOM 2558 C CA . TRP B 1 22 ? 8.016 21.938 -8.766 1 75.75 22 TRP B CA 1
ATOM 2559 C C . TRP B 1 22 ? 6.863 22.25 -7.828 1 75.75 22 TRP B C 1
ATOM 2561 O O . TRP B 1 22 ? 5.699 22.016 -8.156 1 75.75 22 TRP B O 1
ATOM 2571 N N . VAL B 1 23 ? 7.234 22.906 -6.738 1 80.81 23 VAL B N 1
ATOM 2572 C CA . VAL B 1 23 ? 6.203 23.25 -5.77 1 80.81 23 VAL B CA 1
ATOM 2573 C C . VAL B 1 23 ? 5.25 24.281 -6.371 1 80.81 23 VAL B C 1
ATOM 2575 O O . VAL B 1 23 ? 4.027 24.156 -6.246 1 80.81 23 VAL B O 1
ATOM 2578 N N . LEU B 1 24 ? 5.816 25.125 -7.098 1 82.75 24 LEU B N 1
ATOM 2579 C CA . LEU B 1 24 ? 4.988 26.141 -7.754 1 82.75 24 LEU B CA 1
ATOM 2580 C C . LEU B 1 24 ? 4.133 25.516 -8.844 1 82.75 24 LEU B C 1
ATOM 2582 O O . LEU B 1 24 ? 2.979 25.891 -9.039 1 82.75 24 LEU B O 1
ATOM 2586 N N . GLY B 1 25 ? 4.734 24.562 -9.523 1 80 25 GLY B N 1
ATOM 2587 C CA . GLY B 1 25 ? 3.982 23.875 -10.562 1 80 25 GLY B CA 1
ATOM 2588 C C . GLY B 1 25 ? 2.781 23.125 -10.023 1 80 25 GLY B C 1
ATOM 2589 O O . GLY B 1 25 ? 1.702 23.156 -10.617 1 80 25 GLY B O 1
ATOM 2590 N N . VAL B 1 26 ? 2.982 22.5 -8.891 1 82.75 26 VAL B N 1
ATOM 2591 C CA . VAL B 1 26 ? 1.896 21.719 -8.305 1 82.75 26 VAL B CA 1
ATOM 2592 C C . VAL B 1 26 ? 0.805 22.656 -7.789 1 82.75 26 VAL B C 1
ATOM 2594 O O . VAL B 1 26 ? -0.386 22.375 -7.945 1 82.75 26 VAL B O 1
ATOM 2597 N N . TRP B 1 27 ? 1.196 23.766 -7.219 1 86.94 27 TRP B N 1
ATOM 2598 C CA . TRP B 1 27 ? 0.22 24.734 -6.738 1 86.94 27 TRP B CA 1
ATOM 2599 C C . TRP B 1 27 ? -0.538 25.359 -7.902 1 86.94 27 TRP B C 1
ATOM 2601 O O . TRP B 1 27 ? -1.736 25.625 -7.797 1 86.94 27 TRP B O 1
ATOM 2611 N N . LEU B 1 28 ? 0.179 25.578 -8.977 1 83.75 28 LEU B N 1
ATOM 2612 C CA . LEU B 1 28 ? -0.474 26.094 -10.172 1 83.75 28 LEU B CA 1
ATOM 2613 C C . LEU B 1 28 ? -1.478 25.094 -10.734 1 83.75 28 LEU B C 1
ATOM 2615 O O . LEU B 1 28 ? -2.564 25.484 -11.172 1 83.75 28 LEU B O 1
ATOM 2619 N N . LEU B 1 29 ? -1.025 23.891 -10.703 1 79 29 LEU B N 1
ATOM 2620 C CA . LEU B 1 29 ? -1.943 22.859 -11.156 1 79 29 LEU B CA 1
ATOM 2621 C C . LEU B 1 29 ? -3.199 22.828 -10.289 1 79 29 LEU B C 1
ATOM 2623 O O . LEU B 1 29 ? -4.309 22.672 -10.805 1 79 29 LEU B O 1
ATOM 2627 N N . LEU B 1 30 ? -3.004 22.969 -9.008 1 83.12 30 LEU B N 1
ATOM 2628 C CA . LEU B 1 30 ? -4.141 23 -8.094 1 83.12 30 LEU B CA 1
ATOM 2629 C C . LEU B 1 30 ? -5.039 24.203 -8.398 1 83.12 30 LEU B C 1
ATOM 2631 O O . LEU B 1 30 ? -6.262 24.062 -8.445 1 83.12 30 LEU B O 1
ATOM 2635 N N . ALA B 1 31 ? -4.414 25.312 -8.641 1 84.69 31 ALA B N 1
ATOM 2636 C CA . ALA B 1 31 ? -5.172 26.516 -8.945 1 84.69 31 ALA B CA 1
ATOM 2637 C C . ALA B 1 31 ? -5.965 26.359 -10.242 1 84.69 31 ALA B C 1
ATOM 2639 O O . ALA B 1 31 ? -7.125 26.766 -10.32 1 84.69 31 ALA B O 1
ATOM 2640 N N . VAL B 1 32 ? -5.363 25.781 -11.219 1 80.69 32 VAL B N 1
ATOM 2641 C CA . VAL B 1 32 ? -6.016 25.562 -12.508 1 80.69 32 VAL B CA 1
ATOM 2642 C C . VAL B 1 32 ? -7.195 24.609 -12.336 1 80.69 32 VAL B C 1
ATOM 2644 O O . VAL B 1 32 ? -8.266 24.844 -12.906 1 80.69 32 VAL B O 1
ATOM 2647 N N . LEU B 1 33 ? -6.969 23.594 -11.562 1 77.56 33 LEU B N 1
ATOM 2648 C CA . LEU B 1 33 ? -8.031 22.625 -11.344 1 77.56 33 LEU B CA 1
ATOM 2649 C C . LEU B 1 33 ? -9.188 23.234 -10.562 1 77.56 33 LEU B C 1
ATOM 2651 O O . LEU B 1 33 ? -10.352 22.953 -10.836 1 77.56 33 LEU B O 1
ATOM 2655 N N . LEU B 1 34 ? -8.797 24.047 -9.547 1 78.81 34 LEU B N 1
ATOM 2656 C CA . LEU B 1 34 ? -9.82 24.734 -8.766 1 78.81 34 LEU B CA 1
ATOM 2657 C C . LEU B 1 34 ? -10.617 25.688 -9.641 1 78.81 34 LEU B C 1
ATOM 2659 O O . LEU B 1 34 ? -11.844 25.781 -9.516 1 78.81 34 LEU B O 1
ATOM 2663 N N . PHE B 1 35 ? -9.906 26.375 -10.484 1 78.56 35 PHE B N 1
ATOM 2664 C CA . PHE B 1 35 ? -10.57 27.281 -11.406 1 78.56 35 PHE B CA 1
ATOM 2665 C C . PHE B 1 35 ? -11.469 26.531 -12.375 1 78.56 35 PHE B C 1
ATOM 2667 O O . PHE B 1 35 ? -12.594 26.953 -12.641 1 78.56 35 PHE B O 1
ATOM 2674 N N . TRP B 1 36 ? -10.961 25.5 -12.898 1 75.25 36 TRP B N 1
ATOM 2675 C CA . TRP B 1 36 ? -11.758 24.672 -13.789 1 75.25 36 TRP B CA 1
ATOM 2676 C C . TRP B 1 36 ? -13.016 24.156 -13.086 1 75.25 36 TRP B C 1
ATOM 2678 O O . TRP B 1 36 ? -14.102 24.172 -13.656 1 75.25 36 TRP B O 1
ATOM 2688 N N . TYR B 1 37 ? -12.859 23.688 -11.867 1 73.88 37 TYR B N 1
ATOM 2689 C CA . TYR B 1 37 ? -13.984 23.203 -11.07 1 73.88 37 TYR B CA 1
ATOM 2690 C C . TYR B 1 37 ? -15 24.312 -10.82 1 73.88 37 TYR B C 1
ATOM 2692 O O . TYR B 1 37 ? -16.203 24.062 -10.844 1 73.88 37 TYR B O 1
ATOM 2700 N N . SER B 1 38 ? -14.539 25.453 -10.617 1 74.75 38 SER B N 1
ATOM 2701 C CA . SER B 1 38 ? -15.406 26.609 -10.352 1 74.75 38 SER B CA 1
ATOM 2702 C C . SER B 1 38 ? -16.281 26.922 -11.562 1 74.75 38 SER B C 1
ATOM 2704 O O . SER B 1 38 ? -17.391 27.453 -11.414 1 74.75 38 SER B O 1
ATOM 2706 N N . THR B 1 39 ? -15.805 26.656 -12.742 1 74.06 39 THR B N 1
ATOM 2707 C CA . THR B 1 39 ? -16.562 26.953 -13.953 1 74.06 39 THR B CA 1
ATOM 2708 C C . THR B 1 39 ? -17.609 25.859 -14.211 1 74.06 39 THR B C 1
ATOM 2710 O O . THR B 1 39 ? -18.562 26.078 -14.953 1 74.06 39 THR B O 1
ATOM 2713 N N . LEU B 1 40 ? -17.438 24.734 -13.766 1 70.12 40 LEU B N 1
ATOM 2714 C CA . LEU B 1 40 ? -18.312 23.609 -14.047 1 70.12 40 LEU B CA 1
ATOM 2715 C C . LEU B 1 40 ? -19.562 23.656 -13.156 1 70.12 40 LEU B C 1
ATOM 2717 O O . LEU B 1 40 ? -20.609 23.141 -13.531 1 70.12 40 LEU B O 1
ATOM 2721 N N . ILE B 1 41 ? -19.375 24.078 -11.961 1 65.31 41 ILE B N 1
ATOM 2722 C CA . ILE B 1 41 ? -20.516 24.078 -11.055 1 65.31 41 ILE B CA 1
ATOM 2723 C C . ILE B 1 41 ? -21.156 25.469 -11.039 1 65.31 41 ILE B C 1
ATOM 2725 O O . ILE B 1 41 ? -20.453 26.484 -11.039 1 65.31 41 ILE B O 1
ATOM 2729 N N . PRO B 1 42 ? -22.406 25.562 -11.414 1 58.03 42 PRO B N 1
ATOM 2730 C CA . PRO B 1 42 ? -23.078 26.859 -11.484 1 58.03 42 PRO B CA 1
ATOM 2731 C C . PRO B 1 42 ? -22.797 27.734 -10.273 1 58.03 42 PRO B C 1
ATOM 2733 O O . PRO B 1 42 ? -22.734 28.969 -10.398 1 58.03 42 PRO B O 1
ATOM 2736 N N . ARG B 1 43 ? -22.875 27.25 -8.977 1 55.16 43 ARG B N 1
ATOM 2737 C CA . ARG B 1 43 ? -22.625 28.078 -7.797 1 55.16 43 ARG B CA 1
ATOM 2738 C C . ARG B 1 43 ? -21.406 27.578 -7.035 1 55.16 43 ARG B C 1
ATOM 2740 O O . ARG B 1 43 ? -21.5 26.641 -6.238 1 55.16 43 ARG B O 1
ATOM 2747 N N . PHE B 1 44 ? -20.281 27.891 -7.652 1 60.78 44 PHE B N 1
ATOM 2748 C CA . PHE B 1 44 ? -19.031 27.641 -6.926 1 60.78 44 PHE B CA 1
ATOM 2749 C C . PHE B 1 44 ? -18.938 28.531 -5.695 1 60.78 44 PHE B C 1
ATOM 2751 O O . PHE B 1 44 ? -18.812 29.75 -5.816 1 60.78 44 PHE B O 1
ATOM 2758 N N . GLY B 1 45 ? -19.562 28.172 -4.527 1 62.44 45 GLY B N 1
ATOM 2759 C CA . GLY B 1 45 ? -19.594 29.016 -3.336 1 62.44 45 GLY B CA 1
ATOM 2760 C C . GLY B 1 45 ? -18.766 28.438 -2.197 1 62.44 45 GLY B C 1
ATOM 2761 O O . GLY B 1 45 ? -17.828 27.656 -2.424 1 62.44 45 GLY B O 1
ATOM 2762 N N . GLN B 1 46 ? -18.984 28.922 -1.133 1 65.69 46 GLN B N 1
ATOM 2763 C CA . GLN B 1 46 ? -18.328 28.578 0.131 1 65.69 46 GLN B CA 1
ATOM 2764 C C . GLN B 1 46 ? -18.453 27.094 0.433 1 65.69 46 GLN B C 1
ATOM 2766 O O . GLN B 1 46 ? -17.531 26.484 0.974 1 65.69 46 GLN B O 1
ATOM 2771 N N . PHE B 1 47 ? -19.469 26.5 -0.15 1 69.06 47 PHE B N 1
ATOM 2772 C CA . PHE B 1 47 ? -19.75 25.109 0.159 1 69.06 47 PHE B CA 1
ATOM 2773 C C . PHE B 1 47 ? -18.719 24.188 -0.506 1 69.06 47 PHE B C 1
ATOM 2775 O O . PHE B 1 47 ? -18.234 23.25 0.115 1 69.06 47 PHE B O 1
ATOM 2782 N N . GLN B 1 48 ? -18.359 24.5 -1.716 1 70.19 48 GLN B N 1
ATOM 2783 C CA . GLN B 1 48 ? -17.453 23.641 -2.459 1 70.19 48 GLN B CA 1
ATOM 2784 C C . GLN B 1 48 ? -16.031 23.734 -1.907 1 70.19 48 GLN B C 1
ATOM 2786 O O . GLN B 1 48 ? -15.328 22.734 -1.807 1 70.19 48 GLN B O 1
ATOM 2791 N N . VAL B 1 49 ? -15.727 24.922 -1.482 1 70.81 49 VAL B N 1
ATOM 2792 C CA . VAL B 1 49 ? -14.391 25.141 -0.935 1 70.81 49 VAL B CA 1
ATOM 2793 C C . VAL B 1 49 ? -14.25 24.406 0.396 1 70.81 49 VAL B C 1
ATOM 2795 O O . VAL B 1 49 ? -13.219 23.781 0.662 1 70.81 49 VAL B O 1
ATOM 2798 N N . VAL B 1 50 ? -15.289 24.484 1.109 1 71.69 50 VAL B N 1
ATOM 2799 C CA . VAL B 1 50 ? -15.281 23.812 2.408 1 71.69 50 VAL B CA 1
ATOM 2800 C C . VAL B 1 50 ? -15.227 22.297 2.211 1 71.69 50 VAL B C 1
ATOM 2802 O O . VAL B 1 50 ? -14.5 21.609 2.92 1 71.69 50 VAL B O 1
ATOM 2805 N N . SER B 1 51 ? -15.883 21.906 1.217 1 76.19 51 SER B N 1
ATOM 2806 C CA . SER B 1 51 ? -15.93 20.469 0.966 1 76.19 51 SER B CA 1
ATOM 2807 C C . SER B 1 51 ? -14.57 19.938 0.534 1 76.19 51 SER B C 1
ATOM 2809 O O . SER B 1 51 ? -14.125 18.891 1.017 1 76.19 51 SER B O 1
ATOM 2811 N N . ILE B 1 52 ? -13.945 20.688 -0.232 1 76.88 52 ILE B N 1
ATOM 2812 C CA . ILE B 1 52 ? -12.648 20.25 -0.734 1 76.88 52 ILE B CA 1
ATOM 2813 C C . ILE B 1 52 ? -11.617 20.297 0.394 1 76.88 52 ILE B C 1
ATOM 2815 O O . ILE B 1 52 ? -10.82 19.359 0.553 1 76.88 52 ILE B O 1
ATOM 2819 N N . SER B 1 53 ? -11.703 21.359 1.115 1 78.75 53 SER B N 1
ATOM 2820 C CA . SER B 1 53 ? -10.734 21.516 2.193 1 78.75 53 SER B CA 1
ATOM 2821 C C . SER B 1 53 ? -10.922 20.469 3.277 1 78.75 53 SER B C 1
ATOM 2823 O O . SER B 1 53 ? -9.961 19.844 3.729 1 78.75 53 SER B O 1
ATOM 2825 N N . LYS B 1 54 ? -12.164 20.281 3.588 1 80.75 54 LYS B N 1
ATOM 2826 C CA . LYS B 1 54 ? -12.469 19.328 4.652 1 80.75 54 LYS B CA 1
ATOM 2827 C C . LYS B 1 54 ? -12.102 17.906 4.238 1 80.75 54 LYS B C 1
ATOM 2829 O O . LYS B 1 54 ? -11.492 17.172 5.012 1 80.75 54 LYS B O 1
ATOM 2834 N N . ASN B 1 55 ? -12.352 17.594 3.045 1 83.25 55 ASN B N 1
ATOM 2835 C CA . ASN B 1 55 ? -12.148 16.219 2.598 1 83.25 55 ASN B CA 1
ATOM 2836 C C . ASN B 1 55 ? -10.672 15.938 2.312 1 83.25 55 ASN B C 1
ATOM 2838 O O . ASN B 1 55 ? -10.258 14.781 2.25 1 83.25 55 ASN B O 1
ATOM 2842 N N . SER B 1 56 ? -9.93 16.953 2.162 1 89.31 56 SER B N 1
ATOM 2843 C CA . SER B 1 56 ? -8.516 16.781 1.856 1 89.31 56 SER B CA 1
ATOM 2844 C C . SER B 1 56 ? -7.684 16.672 3.131 1 89.31 56 SER B C 1
ATOM 2846 O O . SER B 1 56 ? -6.527 16.25 3.088 1 89.31 56 SER B O 1
ATOM 2848 N N . LEU B 1 57 ? -8.266 17.016 4.293 1 92.06 57 LEU B N 1
ATOM 2849 C CA . LEU B 1 57 ? -7.52 17.125 5.539 1 92.06 57 LEU B CA 1
ATOM 2850 C C . LEU B 1 57 ? -6.82 15.812 5.867 1 92.06 57 LEU B C 1
ATOM 2852 O O . LEU B 1 57 ? -5.613 15.797 6.133 1 92.06 57 LEU B O 1
ATOM 2856 N N . PRO B 1 58 ? -7.555 14.719 5.77 1 93.44 58 PRO B N 1
ATOM 2857 C CA . PRO B 1 58 ? -6.891 13.469 6.164 1 93.44 58 PRO B CA 1
ATOM 2858 C C . PRO B 1 58 ? -5.676 13.148 5.293 1 93.44 58 PRO B C 1
ATOM 2860 O O . PRO B 1 58 ? -4.613 12.805 5.816 1 93.44 58 PRO B O 1
ATOM 2863 N N . LEU B 1 59 ? -5.773 13.344 4.047 1 93.25 59 LEU B N 1
ATOM 2864 C CA . LEU B 1 59 ? -4.664 13.008 3.162 1 93.25 59 LEU B CA 1
ATOM 2865 C C . LEU B 1 59 ? -3.543 14.031 3.275 1 93.25 59 LEU B C 1
ATOM 2867 O O . LEU B 1 59 ? -2.365 13.688 3.16 1 93.25 59 LEU B O 1
ATOM 2871 N N . VAL B 1 60 ? -3.92 15.266 3.467 1 95 60 VAL B N 1
ATOM 2872 C CA . VAL B 1 60 ? -2.898 16.281 3.66 1 95 60 VAL B CA 1
ATOM 2873 C C . VAL B 1 60 ? -2.057 15.953 4.891 1 95 60 VAL B C 1
ATOM 2875 O O . VAL B 1 60 ? -0.826 16 4.836 1 95 60 VAL B O 1
ATOM 2878 N N . TYR B 1 61 ? -2.742 15.594 5.973 1 97.12 61 TYR B N 1
ATOM 2879 C CA . TYR B 1 61 ? -2.027 15.234 7.195 1 97.12 61 TYR B CA 1
ATOM 2880 C C . TYR B 1 61 ? -1.135 14.023 6.969 1 97.12 61 TYR B C 1
ATOM 2882 O O . TYR B 1 61 ? 0.05 14.039 7.312 1 97.12 61 TYR B O 1
ATOM 2890 N N . LEU B 1 62 ? -1.678 13.039 6.309 1 97.12 62 LEU B N 1
ATOM 2891 C CA . LEU B 1 62 ? -0.911 11.828 6.051 1 97.12 62 LEU B CA 1
ATOM 2892 C C . LEU B 1 62 ? 0.253 12.109 5.105 1 97.12 62 LEU B C 1
ATOM 2894 O O . LEU B 1 62 ? 1.356 11.594 5.305 1 97.12 62 LEU B O 1
ATOM 2898 N N . GLY B 1 63 ? -0.066 12.891 4.109 1 96.69 63 GLY B N 1
ATOM 2899 C CA . GLY B 1 63 ? 0.966 13.234 3.146 1 96.69 63 GLY B CA 1
ATOM 2900 C C . GLY B 1 63 ? 2.125 13.992 3.76 1 96.69 63 GLY B C 1
ATOM 2901 O O . GLY B 1 63 ? 3.289 13.695 3.484 1 96.69 63 GLY B O 1
ATOM 2902 N N . VAL B 1 64 ? 1.803 14.953 4.598 1 97 64 VAL B N 1
ATOM 2903 C CA . VAL B 1 64 ? 2.838 15.75 5.25 1 97 64 VAL B CA 1
ATOM 2904 C C . VAL B 1 64 ? 3.637 14.875 6.211 1 97 64 VAL B C 1
ATOM 2906 O O . VAL B 1 64 ? 4.859 15 6.305 1 97 64 VAL B O 1
ATOM 2909 N N . GLY B 1 65 ? 2.904 14.062 6.93 1 97.81 65 GLY B N 1
ATOM 2910 C CA . GLY B 1 65 ? 3.6 13.109 7.777 1 97.81 65 GLY B CA 1
ATOM 2911 C C . GLY B 1 65 ? 4.535 12.195 7.004 1 97.81 65 GLY B C 1
ATOM 2912 O O . GLY B 1 65 ? 5.691 12.016 7.395 1 97.81 65 GLY B O 1
ATOM 2913 N N . GLN B 1 66 ? 4.07 11.648 5.938 1 97.19 66 GLN B N 1
ATOM 2914 C CA . GLN B 1 66 ? 4.887 10.797 5.078 1 97.19 66 GLN B CA 1
ATOM 2915 C C . GLN B 1 66 ? 6.07 11.57 4.5 1 97.19 66 GLN B C 1
ATOM 2917 O O . GLN B 1 66 ? 7.164 11.023 4.355 1 97.19 66 GLN B O 1
ATOM 2922 N N . ALA B 1 67 ? 5.852 12.828 4.184 1 96.38 67 ALA B N 1
ATOM 2923 C CA . ALA B 1 67 ? 6.883 13.68 3.594 1 96.38 67 ALA B CA 1
ATOM 2924 C C . ALA B 1 67 ? 8.086 13.812 4.523 1 96.38 67 ALA B C 1
ATOM 2926 O O . ALA B 1 67 ? 9.234 13.68 4.086 1 96.38 67 ALA B O 1
ATOM 2927 N N . ILE B 1 68 ? 7.797 14.008 5.777 1 97.19 68 ILE B N 1
ATOM 2928 C CA . ILE B 1 68 ? 8.883 14.195 6.73 1 97.19 68 ILE B CA 1
ATOM 2929 C C . ILE B 1 68 ? 9.672 12.898 6.883 1 97.19 68 ILE B C 1
ATOM 2931 O O . ILE B 1 68 ? 10.898 12.922 7.016 1 97.19 68 ILE B O 1
ATOM 2935 N N . ILE B 1 69 ? 8.984 11.797 6.855 1 97.69 69 ILE B N 1
ATOM 2936 C CA . ILE B 1 69 ? 9.625 10.492 6.977 1 97.69 69 ILE B CA 1
ATOM 2937 C C . ILE B 1 69 ? 10.477 10.219 5.738 1 97.69 69 ILE B C 1
ATOM 2939 O O . ILE B 1 69 ? 11.609 9.75 5.844 1 97.69 69 ILE B O 1
ATOM 2943 N N . VAL B 1 70 ? 9.914 10.539 4.598 1 95.25 70 VAL B N 1
ATOM 2944 C CA . VAL B 1 70 ? 10.625 10.32 3.342 1 95.25 70 VAL B CA 1
ATOM 2945 C C . VAL B 1 70 ? 11.844 11.234 3.268 1 95.25 70 VAL B C 1
ATOM 2947 O O . VAL B 1 70 ? 12.914 10.812 2.838 1 95.25 70 VAL B O 1
ATOM 2950 N N . ILE B 1 71 ? 11.711 12.469 3.67 1 94.38 71 ILE B N 1
ATOM 2951 C CA . ILE B 1 71 ? 12.82 13.414 3.682 1 94.38 71 ILE B CA 1
ATOM 2952 C C . ILE B 1 71 ? 13.953 12.867 4.559 1 94.38 71 ILE B C 1
ATOM 2954 O O . ILE B 1 71 ? 15.125 13.039 4.238 1 94.38 71 ILE B O 1
ATOM 2958 N N . ALA B 1 72 ? 13.547 12.172 5.625 1 96.44 72 ALA B N 1
ATOM 2959 C CA . ALA B 1 72 ? 14.531 11.602 6.543 1 96.44 72 ALA B CA 1
ATOM 2960 C C . ALA B 1 72 ? 15.102 10.297 5.996 1 96.44 72 ALA B C 1
ATOM 2962 O O . ALA B 1 72 ? 15.938 9.656 6.637 1 96.44 72 ALA B O 1
ATOM 2963 N N . GLY B 1 73 ? 14.617 9.891 4.875 1 93.5 73 GLY B N 1
ATOM 2964 C CA . GLY B 1 73 ? 15.195 8.727 4.211 1 93.5 73 GLY B CA 1
ATOM 2965 C C . GLY B 1 73 ? 14.406 7.453 4.461 1 93.5 73 GLY B C 1
ATOM 2966 O O . GLY B 1 73 ? 14.945 6.352 4.32 1 93.5 73 GLY B O 1
ATOM 2967 N N . GLY B 1 74 ? 13.156 7.594 4.883 1 93.88 74 GLY B N 1
ATOM 2968 C CA . GLY B 1 74 ? 12.344 6.422 5.148 1 93.88 74 GLY B CA 1
ATOM 2969 C C . GLY B 1 74 ? 11.031 6.426 4.387 1 93.88 74 GLY B C 1
ATOM 2970 O O . GLY B 1 74 ? 10.742 7.363 3.643 1 93.88 74 GLY B O 1
ATOM 2971 N N . ILE B 1 75 ? 10.305 5.355 4.406 1 93.06 75 ILE B N 1
ATOM 2972 C CA . ILE B 1 75 ? 8.945 5.211 3.904 1 93.06 75 ILE B CA 1
ATOM 2973 C C . ILE B 1 75 ? 8.102 4.434 4.914 1 93.06 75 ILE B C 1
ATOM 2975 O O . ILE B 1 75 ? 8.469 3.324 5.312 1 93.06 75 ILE B O 1
ATOM 2979 N N . ASP B 1 76 ? 7.117 5.082 5.363 1 96.88 76 ASP B N 1
ATOM 2980 C CA . ASP B 1 76 ? 6.27 4.453 6.371 1 96.88 76 ASP B CA 1
ATOM 2981 C C . ASP B 1 76 ? 5.008 3.873 5.742 1 96.88 76 ASP B C 1
ATOM 2983 O O . ASP B 1 76 ? 4.113 4.617 5.328 1 96.88 76 ASP B O 1
ATOM 2987 N N . LEU B 1 77 ? 4.871 2.578 5.727 1 92.75 77 LEU B N 1
ATOM 2988 C CA . LEU B 1 77 ? 3.703 1.927 5.145 1 92.75 77 LEU B CA 1
ATOM 2989 C C . LEU B 1 77 ? 2.633 1.687 6.203 1 92.75 77 LEU B C 1
ATOM 2991 O O . LEU B 1 77 ? 1.667 0.958 5.961 1 92.75 77 LEU B O 1
ATOM 2995 N N . SER B 1 78 ? 2.807 2.281 7.305 1 94.25 78 SER B N 1
ATOM 2996 C CA . SER B 1 78 ? 1.85 2.02 8.375 1 94.25 78 SER B CA 1
ATOM 2997 C C . SER B 1 78 ? 1.03 3.264 8.703 1 94.25 78 SER B C 1
ATOM 2999 O O . SER B 1 78 ? 0.19 3.242 9.602 1 94.25 78 SER B O 1
ATOM 3001 N N . LEU B 1 79 ? 1.26 4.336 8.008 1 96.94 79 LEU B N 1
ATOM 3002 C CA . LEU B 1 79 ? 0.59 5.582 8.359 1 96.94 79 LEU B CA 1
ATOM 3003 C C . LEU B 1 79 ? -0.923 5.441 8.227 1 96.94 79 LEU B C 1
ATOM 3005 O O . LEU B 1 79 ? -1.672 5.98 9.047 1 96.94 79 LEU B O 1
ATOM 3009 N N . GLY B 1 80 ? -1.309 4.75 7.199 1 95.31 80 GLY B N 1
ATOM 3010 C CA . GLY B 1 80 ? -2.734 4.508 7.051 1 95.31 80 GLY B CA 1
ATOM 3011 C C . GLY B 1 80 ? -3.33 3.719 8.203 1 95.31 80 GLY B C 1
ATOM 3012 O O . GLY B 1 80 ? -4.461 3.975 8.617 1 95.31 80 GLY B O 1
ATOM 3013 N N . ALA B 1 81 ? -2.598 2.75 8.672 1 93.31 81 ALA B N 1
ATOM 3014 C CA . ALA B 1 81 ? -3.061 1.955 9.805 1 93.31 81 ALA B CA 1
ATOM 3015 C C . ALA B 1 81 ? -3.137 2.801 11.078 1 93.31 81 ALA B C 1
ATOM 3017 O O . ALA B 1 81 ? -4.016 2.59 11.914 1 93.31 81 ALA B O 1
ATOM 3018 N N . LEU B 1 82 ? -2.201 3.703 11.211 1 96.75 82 LEU B N 1
ATOM 3019 C CA . LEU B 1 82 ? -2.234 4.609 12.359 1 96.75 82 LEU B CA 1
ATOM 3020 C C . LEU B 1 82 ? -3.443 5.539 12.281 1 96.75 82 LEU B C 1
ATOM 3022 O O . LEU B 1 82 ? -4.055 5.855 13.305 1 96.75 82 LEU B O 1
ATOM 3026 N N . LEU B 1 83 ? -3.736 5.98 11.094 1 96.12 83 LEU B N 1
ATOM 3027 C CA . LEU B 1 83 ? -4.953 6.754 10.883 1 96.12 83 LEU B CA 1
ATOM 3028 C C . LEU B 1 83 ? -6.18 5.977 11.344 1 96.12 83 LEU B C 1
ATOM 3030 O O . LEU B 1 83 ? -7.055 6.527 12.016 1 96.12 83 LEU B O 1
ATOM 3034 N N . LEU B 1 84 ? -6.207 4.688 11 1 92.88 84 LEU B N 1
ATOM 3035 C CA . LEU B 1 84 ? -7.324 3.84 11.406 1 92.88 84 LEU B CA 1
ATOM 3036 C C . LEU B 1 84 ? -7.43 3.777 12.922 1 92.88 84 LEU B C 1
ATOM 3038 O O . LEU B 1 84 ? -8.531 3.863 13.477 1 92.88 84 LEU B O 1
ATOM 3042 N N . LEU B 1 85 ? -6.301 3.602 13.492 1 93.5 85 LEU B N 1
ATOM 3043 C CA . LEU B 1 85 ? -6.27 3.496 14.945 1 93.5 85 LEU B CA 1
ATOM 3044 C C . LEU B 1 85 ? -6.766 4.785 15.602 1 93.5 85 LEU B C 1
ATOM 3046 O O . LEU B 1 85 ? -7.566 4.746 16.531 1 93.5 85 LEU B O 1
ATOM 3050 N N . GLY B 1 86 ? -6.312 5.898 15.117 1 95.06 86 GLY B N 1
ATOM 3051 C CA . GLY B 1 86 ? -6.797 7.172 15.625 1 95.06 86 GLY B CA 1
ATOM 3052 C C . GLY B 1 86 ? -8.281 7.379 15.391 1 95.06 86 GLY B C 1
ATOM 3053 O O . GLY B 1 86 ? -8.984 7.914 16.25 1 95.06 86 GLY B O 1
ATOM 3054 N N . ASN B 1 87 ? -8.703 6.969 14.242 1 93.25 87 ASN B N 1
ATOM 3055 C CA . ASN B 1 87 ? -10.109 7.102 13.867 1 93.25 87 ASN B CA 1
ATOM 3056 C C . ASN B 1 87 ? -11.016 6.297 14.789 1 93.25 87 ASN B C 1
ATOM 3058 O O . ASN B 1 87 ? -11.992 6.824 15.32 1 93.25 87 ASN B O 1
ATOM 3062 N N . VAL B 1 88 ? -10.688 5.082 15.031 1 91 88 VAL B N 1
ATOM 3063 C CA . VAL B 1 88 ? -11.539 4.191 15.812 1 91 88 VAL B CA 1
ATOM 3064 C C . VAL B 1 88 ? -11.492 4.59 17.281 1 91 88 VAL B C 1
ATOM 3066 O O . VAL B 1 88 ? -12.5 4.488 18 1 91 88 VAL B O 1
ATOM 3069 N N . LEU B 1 89 ? -10.312 4.992 17.75 1 93.38 89 LEU B N 1
ATOM 3070 C CA . LEU B 1 89 ? -10.203 5.465 19.141 1 93.38 89 LEU B CA 1
ATOM 3071 C C . LEU B 1 89 ? -11.086 6.691 19.359 1 93.38 89 LEU B C 1
ATOM 3073 O O . LEU B 1 89 ? -11.766 6.793 20.375 1 93.38 89 LEU B O 1
ATOM 3077 N N . ALA B 1 90 ? -11.07 7.555 18.438 1 91.81 90 ALA B N 1
ATOM 3078 C CA . ALA B 1 90 ? -11.898 8.758 18.531 1 91.81 90 ALA B CA 1
ATOM 3079 C C . ALA B 1 90 ? -13.383 8.406 18.5 1 91.81 90 ALA B C 1
ATOM 3081 O O . ALA B 1 90 ? -14.164 8.906 19.312 1 91.81 90 ALA B O 1
ATOM 3082 N N . ALA B 1 91 ? -13.742 7.582 17.562 1 89.31 91 ALA B N 1
ATOM 3083 C CA . ALA B 1 91 ? -15.141 7.199 17.391 1 89.31 91 ALA B CA 1
ATOM 3084 C C . ALA B 1 91 ? -15.672 6.5 18.641 1 89.31 91 ALA B C 1
ATOM 3086 O O . ALA B 1 91 ? -16.844 6.656 19 1 89.31 91 ALA B O 1
ATOM 3087 N N . ARG B 1 92 ? -14.844 5.762 19.234 1 88.81 92 ARG B N 1
ATOM 3088 C CA . ARG B 1 92 ? -15.266 4.973 20.391 1 88.81 92 ARG B CA 1
ATOM 3089 C C . ARG B 1 92 ? -15.359 5.84 21.641 1 88.81 92 ARG B C 1
ATOM 3091 O O . ARG B 1 92 ? -16.266 5.664 22.469 1 88.81 92 ARG B O 1
ATOM 3098 N N . PHE B 1 93 ? -14.469 6.75 21.828 1 89.81 93 PHE B N 1
ATOM 3099 C CA . PHE B 1 93 ? -14.344 7.41 23.109 1 89.81 93 PHE B CA 1
ATOM 3100 C C . PHE B 1 93 ? -14.938 8.812 23.062 1 89.81 93 PHE B C 1
ATOM 3102 O O . PHE B 1 93 ? -15.164 9.438 24.109 1 89.81 93 PHE B O 1
ATOM 3109 N N . MET B 1 94 ? -15.227 9.305 21.922 1 86.38 94 MET B N 1
ATOM 3110 C CA . MET B 1 94 ? -15.68 10.695 21.844 1 86.38 94 MET B CA 1
ATOM 3111 C C . MET B 1 94 ? -17.203 10.758 21.75 1 86.38 94 MET B C 1
ATOM 3113 O O . MET B 1 94 ? -17.797 11.812 21.969 1 86.38 94 MET B O 1
ATOM 3117 N N . GLU B 1 95 ? -17.812 9.664 21.438 1 81.81 95 GLU B N 1
ATOM 3118 C CA . GLU B 1 95 ? -19.266 9.68 21.266 1 81.81 95 GLU B CA 1
ATOM 3119 C C . GLU B 1 95 ? -19.969 10.094 22.547 1 81.81 95 GLU B C 1
ATOM 3121 O O . GLU B 1 95 ? -19.75 9.492 23.594 1 81.81 95 GLU B O 1
ATOM 3126 N N . GLY B 1 96 ? -20.766 11.086 22.453 1 79.88 96 GLY B N 1
ATOM 3127 C CA . GLY B 1 96 ? -21.609 11.508 23.578 1 79.88 96 GLY B CA 1
ATOM 3128 C C . GLY B 1 96 ? -20.844 12.234 24.656 1 79.88 96 GLY B C 1
ATOM 3129 O O . GLY B 1 96 ? -21.359 12.484 25.734 1 79.88 96 GLY B O 1
ATOM 3130 N N . GLN B 1 97 ? -19.594 12.539 24.469 1 83.5 97 GLN B N 1
ATOM 3131 C CA . GLN B 1 97 ? -18.781 13.156 25.5 1 83.5 97 GLN B CA 1
ATOM 3132 C C . GLN B 1 97 ? -18.75 14.672 25.359 1 83.5 97 GLN B C 1
ATOM 3134 O O . GLN B 1 97 ? -18.984 15.203 24.281 1 83.5 97 GLN B O 1
ATOM 3139 N N . PRO B 1 98 ? -18.594 15.328 26.516 1 83.81 98 PRO B N 1
ATOM 3140 C CA . PRO B 1 98 ? -18.469 16.781 26.469 1 83.81 98 PRO B CA 1
ATOM 3141 C C . PRO B 1 98 ? -17.188 17.25 25.75 1 83.81 98 PRO B C 1
ATOM 3143 O O . PRO B 1 98 ? -16.281 16.438 25.531 1 83.81 98 PRO B O 1
ATOM 3146 N N . MET B 1 99 ? -17.125 18.5 25.359 1 83.12 99 MET B N 1
ATOM 3147 C CA . MET B 1 99 ? -16.047 19.062 24.562 1 83.12 99 MET B CA 1
ATOM 3148 C C . MET B 1 99 ? -14.703 18.938 25.266 1 83.12 99 MET B C 1
ATOM 3150 O O . MET B 1 99 ? -13.68 18.656 24.641 1 83.12 99 MET B O 1
ATOM 3154 N N . GLY B 1 100 ? -14.688 19.156 26.609 1 85.31 100 GLY B N 1
ATOM 3155 C CA . GLY B 1 100 ? -13.445 19.031 27.359 1 85.31 100 GLY B CA 1
ATOM 3156 C C . GLY B 1 100 ? -12.828 17.656 27.25 1 85.31 100 GLY B C 1
ATOM 3157 O O . GLY B 1 100 ? -11.617 17.516 27.062 1 85.31 100 GLY B O 1
ATOM 3158 N N . VAL B 1 101 ? -13.688 16.688 27.344 1 87.44 101 VAL B N 1
ATOM 3159 C CA . VAL B 1 101 ? -13.227 15.297 27.266 1 87.44 101 VAL B CA 1
ATOM 3160 C C . VAL B 1 101 ? -12.781 14.984 25.844 1 87.44 101 VAL B C 1
ATOM 3162 O O . VAL B 1 101 ? -11.773 14.305 25.641 1 87.44 101 VAL B O 1
ATOM 3165 N N . VAL B 1 102 ? -13.469 15.531 24.875 1 87.94 102 VAL B N 1
ATOM 3166 C CA . VAL B 1 102 ? -13.164 15.297 23.453 1 87.94 102 VAL B CA 1
ATOM 3167 C C . VAL B 1 102 ? -11.781 15.852 23.125 1 87.94 102 VAL B C 1
ATOM 3169 O O . VAL B 1 102 ? -10.992 15.195 22.453 1 87.94 102 VAL B O 1
ATOM 3172 N N . LEU B 1 103 ? -11.453 17 23.672 1 89.31 103 LEU B N 1
ATOM 3173 C CA . LEU B 1 103 ? -10.148 17.609 23.438 1 89.31 103 LEU B CA 1
ATOM 3174 C C . LEU B 1 103 ? -9.047 16.812 24.125 1 89.31 103 LEU B C 1
ATOM 3176 O O . LEU B 1 103 ? -7.949 16.656 23.578 1 89.31 103 LEU B O 1
ATOM 3180 N N . ALA B 1 104 ? -9.367 16.297 25.328 1 92.06 104 ALA B N 1
ATOM 3181 C CA . ALA B 1 104 ? -8.391 15.492 26.062 1 92.06 104 ALA B CA 1
ATOM 3182 C C . ALA B 1 104 ? -8.109 14.18 25.344 1 92.06 104 ALA B C 1
ATOM 3184 O O . ALA B 1 104 ? -6.961 13.75 25.234 1 92.06 104 ALA B O 1
ATOM 3185 N N . VAL B 1 105 ? -9.18 13.617 24.828 1 91.75 105 VAL B N 1
ATOM 3186 C CA . VAL B 1 105 ? -9.039 12.367 24.094 1 91.75 105 VAL B CA 1
ATOM 3187 C C . VAL B 1 105 ? -8.266 12.609 22.797 1 91.75 105 VAL B C 1
ATOM 3189 O O . VAL B 1 105 ? -7.391 11.82 22.438 1 91.75 105 VAL B O 1
ATOM 3192 N N . GLY B 1 106 ? -8.602 13.703 22.156 1 93.5 106 GLY B N 1
ATOM 3193 C CA . GLY B 1 106 ? -7.875 14.055 20.938 1 93.5 106 GLY B CA 1
ATOM 3194 C C . GLY B 1 106 ? -6.383 14.219 21.156 1 93.5 106 GLY B C 1
ATOM 3195 O O . GLY B 1 106 ? -5.574 13.688 20.406 1 93.5 106 GLY B O 1
ATOM 3196 N N . LEU B 1 107 ? -6.047 14.883 22.203 1 94.69 107 LEU B N 1
ATOM 3197 C CA . LEU B 1 107 ? -4.641 15.109 22.531 1 94.69 107 LEU B CA 1
ATOM 3198 C C . LEU B 1 107 ? -3.957 13.797 22.906 1 94.69 107 LEU B C 1
ATOM 3200 O O . LEU B 1 107 ? -2.799 13.57 22.547 1 94.69 107 LEU B O 1
ATOM 3204 N N . ALA B 1 108 ? -4.668 12.984 23.594 1 96.25 108 ALA B N 1
ATOM 3205 C CA . ALA B 1 108 ? -4.125 11.688 23.984 1 96.25 108 ALA B CA 1
ATOM 3206 C C . ALA B 1 108 ? -3.848 10.82 22.766 1 96.25 108 ALA B C 1
ATOM 3208 O O . ALA B 1 108 ? -2.848 10.102 22.719 1 96.25 108 ALA B O 1
ATOM 3209 N N . ILE B 1 109 ? -4.75 10.914 21.812 1 96.44 109 ILE B N 1
ATOM 3210 C CA . ILE B 1 109 ? -4.594 10.133 20.578 1 96.44 109 ILE B CA 1
ATOM 3211 C C . ILE B 1 109 ? -3.389 10.648 19.797 1 96.44 109 ILE B C 1
ATOM 3213 O O . ILE B 1 109 ? -2.566 9.859 19.328 1 96.44 109 ILE B O 1
ATOM 3217 N N . VAL B 1 110 ? -3.236 11.953 19.703 1 97.19 110 VAL B N 1
ATOM 3218 C CA . VAL B 1 110 ? -2.141 12.555 18.953 1 97.19 110 VAL B CA 1
ATOM 3219 C C . VAL B 1 110 ? -0.807 12.188 19.594 1 97.19 110 VAL B C 1
ATOM 3221 O O . VAL B 1 110 ? 0.115 11.734 18.922 1 97.19 110 VAL B O 1
ATOM 3224 N N . VAL B 1 111 ? -0.708 12.297 20.875 1 97.69 111 VAL B N 1
ATOM 3225 C CA . VAL B 1 111 ? 0.525 12 21.609 1 97.69 111 VAL B CA 1
ATOM 3226 C C . VAL B 1 111 ? 0.783 10.492 21.578 1 97.69 111 VAL B C 1
ATOM 3228 O O . VAL B 1 111 ? 1.921 10.055 21.406 1 97.69 111 VAL B O 1
ATOM 3231 N N . GLY B 1 112 ? -0.26 9.766 21.766 1 97.94 112 GLY B N 1
ATOM 3232 C CA . GLY B 1 112 ? -0.121 8.32 21.766 1 97.94 112 GLY B CA 1
ATOM 3233 C C . GLY B 1 112 ? 0.396 7.766 20.453 1 97.94 112 GLY B C 1
ATOM 3234 O O . GLY B 1 112 ? 1.321 6.949 20.438 1 97.94 112 GLY B O 1
ATOM 3235 N N . LEU B 1 113 ? -0.204 8.195 19.359 1 98.12 113 LEU B N 1
ATOM 3236 C CA . LEU B 1 113 ? 0.203 7.684 18.062 1 98.12 113 LEU B CA 1
ATOM 3237 C C . LEU B 1 113 ? 1.571 8.227 17.656 1 98.12 113 LEU B C 1
ATOM 3239 O O . LEU B 1 113 ? 2.326 7.562 16.953 1 98.12 113 LEU B O 1
ATOM 3243 N N . ALA B 1 114 ? 1.883 9.445 18.156 1 98.31 114 ALA B N 1
ATOM 3244 C CA . ALA B 1 114 ? 3.236 9.953 17.969 1 98.31 114 ALA B CA 1
ATOM 3245 C C . ALA B 1 114 ? 4.266 9.055 18.641 1 98.31 114 ALA B C 1
ATOM 3247 O O . ALA B 1 114 ? 5.301 8.734 18.062 1 98.31 114 ALA B O 1
ATOM 3248 N N . VAL B 1 115 ? 3.961 8.617 19.812 1 98 115 VAL B N 1
ATOM 3249 C CA . VAL B 1 115 ? 4.867 7.766 20.578 1 98 115 VAL B CA 1
ATOM 3250 C C . VAL B 1 115 ? 4.953 6.387 19.922 1 98 115 VAL B C 1
ATOM 3252 O O . VAL B 1 115 ? 6.043 5.824 19.797 1 98 115 VAL B O 1
ATOM 3255 N N . LEU B 1 116 ? 3.842 5.871 19.531 1 96.94 116 LEU B N 1
ATOM 3256 C CA . LEU B 1 116 ? 3.818 4.547 18.922 1 96.94 116 LEU B CA 1
ATOM 3257 C C . LEU B 1 116 ? 4.645 4.523 17.641 1 96.94 116 LEU B C 1
ATOM 3259 O O . LEU B 1 116 ? 5.449 3.611 17.438 1 96.94 116 LEU B O 1
ATOM 3263 N N . ASN B 1 117 ? 4.398 5.535 16.812 1 97.94 117 ASN B N 1
ATOM 3264 C CA . ASN B 1 117 ? 5.148 5.543 15.555 1 97.94 117 ASN B CA 1
ATOM 3265 C C . ASN B 1 117 ? 6.602 5.945 15.773 1 97.94 117 ASN B C 1
ATOM 3267 O O . ASN B 1 117 ? 7.477 5.582 14.984 1 97.94 117 ASN B O 1
ATOM 3271 N N . GLY B 1 118 ? 6.863 6.793 16.812 1 97.94 118 GLY B N 1
ATOM 3272 C CA . GLY B 1 118 ? 8.242 7.027 17.219 1 97.94 118 GLY B CA 1
ATOM 3273 C C . GLY B 1 118 ? 8.969 5.758 17.625 1 97.94 118 GLY B C 1
ATOM 3274 O O . GLY B 1 118 ? 10.148 5.586 17.328 1 97.94 118 GLY B O 1
ATOM 3275 N N . PHE B 1 119 ? 8.227 4.934 18.297 1 96.38 119 PHE B N 1
ATOM 3276 C CA . PHE B 1 119 ? 8.773 3.639 18.672 1 96.38 119 PHE B CA 1
ATOM 3277 C C . PHE B 1 119 ? 9.117 2.812 17.438 1 96.38 119 PHE B C 1
ATOM 3279 O O . PHE B 1 119 ? 10.141 2.117 17.422 1 96.38 119 PHE B O 1
ATOM 3286 N N . THR B 1 120 ? 8.266 2.863 16.484 1 94.38 120 THR B N 1
ATOM 3287 C CA . THR B 1 120 ? 8.57 2.199 15.219 1 94.38 120 THR B CA 1
ATOM 3288 C C . THR B 1 120 ? 9.867 2.742 14.617 1 94.38 120 THR B C 1
ATOM 3290 O O . THR B 1 120 ? 10.703 1.977 14.141 1 94.38 120 THR B O 1
ATOM 3293 N N . GLY B 1 121 ? 9.992 4.094 14.648 1 95.62 121 GLY B N 1
ATOM 3294 C CA . GLY B 1 121 ? 11.234 4.695 14.188 1 95.62 121 GLY B CA 1
ATOM 3295 C C . GLY B 1 121 ? 12.445 4.23 14.969 1 95.62 121 GLY B C 1
ATOM 3296 O O . GLY B 1 121 ? 13.523 4.035 14.391 1 95.62 121 GLY B O 1
ATOM 3297 N N . TYR B 1 122 ? 12.258 4.023 16.219 1 95.31 122 TYR B N 1
ATOM 3298 C CA . TYR B 1 122 ? 13.328 3.523 17.078 1 95.31 122 TYR B CA 1
ATOM 3299 C C . TYR B 1 122 ? 13.734 2.111 16.672 1 95.31 122 TYR B C 1
ATOM 3301 O O . TYR B 1 122 ? 14.922 1.812 16.547 1 95.31 122 TYR B O 1
ATOM 3309 N N . ILE B 1 123 ? 12.766 1.309 16.5 1 89.94 123 ILE B N 1
ATOM 3310 C CA . ILE B 1 123 ? 13.031 -0.073 16.109 1 89.94 123 ILE B CA 1
ATOM 3311 C C . ILE B 1 123 ? 13.805 -0.102 14.789 1 89.94 123 ILE B C 1
ATOM 3313 O O . ILE B 1 123 ? 14.758 -0.865 14.641 1 89.94 123 ILE B O 1
ATOM 3317 N N . ILE B 1 124 ? 13.375 0.727 13.828 1 90.5 124 ILE B N 1
ATOM 3318 C CA . ILE B 1 124 ? 14.031 0.782 12.523 1 90.5 124 ILE B CA 1
ATOM 3319 C C . ILE B 1 124 ? 15.484 1.216 12.688 1 90.5 124 ILE B C 1
ATOM 3321 O O . ILE B 1 124 ? 16.375 0.65 12.062 1 90.5 124 ILE B O 1
ATOM 3325 N N . SER B 1 125 ? 15.734 2.184 13.539 1 91.06 125 SER B N 1
ATOM 3326 C CA . SER B 1 125 ? 17.062 2.756 13.711 1 91.06 125 SER B CA 1
ATOM 3327 C C . SER B 1 125 ? 18.016 1.762 14.367 1 91.06 125 SER B C 1
ATOM 3329 O O . SER B 1 125 ? 19.203 1.746 14.07 1 91.06 125 SER B O 1
ATOM 3331 N N . VAL B 1 126 ? 17.484 0.947 15.211 1 87.69 126 VAL B N 1
ATOM 3332 C CA . VAL B 1 126 ? 18.344 0.045 15.969 1 87.69 126 VAL B CA 1
ATOM 3333 C C . VAL B 1 126 ? 18.469 -1.289 15.234 1 87.69 126 VAL B C 1
ATOM 3335 O O . VAL B 1 126 ? 19.531 -1.911 15.234 1 87.69 126 VAL B O 1
ATOM 3338 N N . SER B 1 127 ? 17.422 -1.739 14.586 1 81.25 127 SER B N 1
ATOM 3339 C CA . SER B 1 127 ? 17.422 -3.053 13.953 1 81.25 127 SER B CA 1
ATOM 3340 C C . SER B 1 127 ? 18.094 -3.008 12.586 1 81.25 127 SER B C 1
ATOM 3342 O O . SER B 1 127 ? 18.531 -4.039 12.07 1 81.25 127 SER B O 1
ATOM 3344 N N . ARG B 1 128 ? 18.109 -1.904 11.867 1 78.81 128 ARG B N 1
ATOM 3345 C CA . ARG B 1 128 ? 18.656 -1.706 10.539 1 78.81 128 ARG B CA 1
ATOM 3346 C C . ARG B 1 128 ? 17.844 -2.449 9.484 1 78.81 128 ARG B C 1
ATOM 3348 O O . ARG B 1 128 ? 18.359 -2.803 8.422 1 78.81 128 ARG B O 1
ATOM 3355 N N . VAL B 1 129 ? 16.625 -2.912 9.938 1 80.06 129 VAL B N 1
ATOM 3356 C CA . VAL B 1 129 ? 15.672 -3.473 8.984 1 80.06 129 VAL B CA 1
ATOM 3357 C C . VAL B 1 129 ? 15.094 -2.359 8.109 1 80.06 129 VAL B C 1
ATOM 3359 O O . VAL B 1 129 ? 14.852 -1.251 8.594 1 80.06 129 VAL B O 1
ATOM 3362 N N . PRO B 1 130 ? 14.938 -2.676 6.809 1 83.19 130 PRO B N 1
ATOM 3363 C CA . PRO B 1 130 ? 14.367 -1.643 5.941 1 83.19 130 PRO B CA 1
ATOM 3364 C C . PRO B 1 130 ? 13.047 -1.096 6.469 1 83.19 130 PRO B C 1
ATOM 3366 O O . PRO B 1 130 ? 12.242 -1.846 7.031 1 83.19 130 PRO B O 1
ATOM 3369 N N . ASP B 1 131 ? 12.82 0.181 6.324 1 90.81 131 ASP B N 1
ATOM 3370 C CA . ASP B 1 131 ? 11.648 0.892 6.828 1 90.81 131 ASP B CA 1
ATOM 3371 C C . ASP B 1 131 ? 10.359 0.207 6.383 1 90.81 131 ASP B C 1
ATOM 3373 O O . ASP B 1 131 ? 9.438 0.025 7.18 1 90.81 131 ASP B O 1
ATOM 3377 N N . ILE B 1 132 ? 10.32 -0.229 5.141 1 85.94 132 ILE B N 1
ATOM 3378 C CA . ILE B 1 132 ? 9.102 -0.754 4.535 1 85.94 132 ILE B CA 1
ATOM 3379 C C . ILE B 1 132 ? 8.711 -2.064 5.215 1 85.94 132 ILE B C 1
ATOM 3381 O O . ILE B 1 132 ? 7.527 -2.342 5.406 1 85.94 132 ILE B O 1
ATOM 3385 N N . VAL B 1 133 ? 9.656 -2.846 5.68 1 83.25 133 VAL B N 1
ATOM 3386 C CA . VAL B 1 133 ? 9.398 -4.129 6.32 1 83.25 133 VAL B CA 1
ATOM 3387 C C . VAL B 1 133 ? 8.805 -3.906 7.711 1 83.25 133 VAL B C 1
ATOM 3389 O O . VAL B 1 133 ? 7.766 -4.477 8.047 1 83.25 133 VAL B O 1
ATOM 3392 N N . VAL B 1 134 ? 9.469 -3.031 8.477 1 86.06 134 VAL B N 1
ATOM 3393 C CA . VAL B 1 134 ? 9.039 -2.783 9.844 1 86.06 134 VAL B CA 1
ATOM 3394 C C . VAL B 1 134 ? 7.66 -2.131 9.844 1 86.06 134 VAL B C 1
ATOM 3396 O O . VAL B 1 134 ? 6.789 -2.502 10.641 1 86.06 134 VAL B O 1
ATOM 3399 N N . THR B 1 135 ? 7.512 -1.229 8.898 1 91.44 135 THR B N 1
ATOM 3400 C CA . THR B 1 135 ? 6.254 -0.489 8.906 1 91.44 135 THR B CA 1
ATOM 3401 C C . THR B 1 135 ? 5.125 -1.331 8.32 1 91.44 135 THR B C 1
ATOM 3403 O O . THR B 1 135 ? 3.957 -1.142 8.672 1 91.44 135 THR B O 1
ATOM 3406 N N . LEU B 1 136 ? 5.434 -2.223 7.43 1 86.38 136 LEU B N 1
ATOM 3407 C CA . LEU B 1 136 ? 4.41 -3.168 6.996 1 86.38 136 LEU B CA 1
ATOM 3408 C C . LEU B 1 136 ? 3.959 -4.051 8.156 1 86.38 136 LEU B C 1
ATOM 3410 O O . LEU B 1 136 ? 2.762 -4.281 8.336 1 86.38 136 LEU B O 1
ATOM 3414 N N . ALA B 1 137 ? 4.895 -4.523 8.891 1 82.81 137 ALA B N 1
ATOM 3415 C CA . ALA B 1 137 ? 4.57 -5.344 10.055 1 82.81 137 ALA B CA 1
ATOM 3416 C C . ALA B 1 137 ? 3.717 -4.57 11.047 1 82.81 137 ALA B C 1
ATOM 3418 O O . ALA B 1 137 ? 2.701 -5.078 11.531 1 82.81 137 ALA B O 1
ATOM 3419 N N . THR B 1 138 ? 4.148 -3.361 11.328 1 88 138 THR B N 1
ATOM 3420 C CA . THR B 1 138 ? 3.41 -2.576 12.312 1 88 138 THR B CA 1
ATOM 3421 C C . THR B 1 138 ? 2.043 -2.174 11.766 1 88 138 THR B C 1
ATOM 3423 O O . THR B 1 138 ? 1.099 -1.972 12.531 1 88 138 THR B O 1
ATOM 3426 N N . SER B 1 139 ? 1.968 -2.035 10.422 1 89.12 139 SER B N 1
ATOM 3427 C CA . SER B 1 139 ? 0.668 -1.742 9.828 1 89.12 139 SER B CA 1
ATOM 3428 C C . SER B 1 139 ? -0.358 -2.812 10.18 1 89.12 139 SER B C 1
ATOM 3430 O O . SER B 1 139 ? -1.519 -2.5 10.453 1 89.12 139 SER B O 1
ATOM 3432 N N . TYR B 1 140 ? 0.049 -4.016 10.195 1 81.06 140 TYR B N 1
ATOM 3433 C CA . TYR B 1 140 ? -0.855 -5.105 10.547 1 81.06 140 TYR B CA 1
ATOM 3434 C C . TYR B 1 140 ? -1.198 -5.074 12.031 1 81.06 140 TYR B C 1
ATOM 3436 O O . TYR B 1 140 ? -2.334 -5.359 12.414 1 81.06 140 TYR B O 1
ATOM 3444 N N . ILE B 1 141 ? -0.239 -4.652 12.805 1 82.75 141 ILE B N 1
ATOM 3445 C CA . ILE B 1 141 ? -0.46 -4.582 14.25 1 82.75 141 ILE B CA 1
ATOM 3446 C C . ILE B 1 141 ? -1.47 -3.482 14.562 1 82.75 141 ILE B C 1
ATOM 3448 O O . ILE B 1 1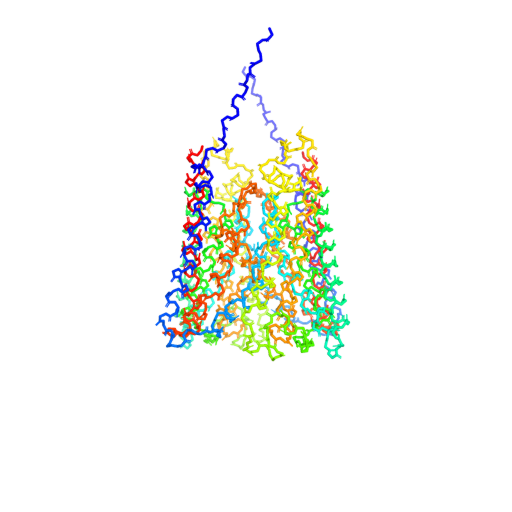41 ? -2.439 -3.709 15.289 1 82.75 141 ILE B O 1
ATOM 3452 N N . TRP B 1 142 ? -1.193 -2.297 13.984 1 89.44 142 TRP B N 1
ATOM 3453 C CA . TRP B 1 142 ? -2.09 -1.174 14.242 1 89.44 142 TRP B CA 1
ATOM 3454 C C . TRP B 1 142 ? -3.49 -1.465 13.711 1 89.44 142 TRP B C 1
ATOM 3456 O O . TRP B 1 142 ? -4.484 -1.118 14.359 1 89.44 142 TRP B O 1
ATOM 3466 N N . SER B 1 143 ? -3.578 -2.07 12.531 1 84.5 143 SER B N 1
ATOM 3467 C CA . SER B 1 143 ? -4.879 -2.418 11.969 1 84.5 143 SER B CA 1
ATOM 3468 C C . SER B 1 143 ? -5.598 -3.449 12.836 1 84.5 143 SER B C 1
ATOM 3470 O O . SER B 1 143 ? -6.816 -3.383 13 1 84.5 143 SER B O 1
ATOM 3472 N N . GLY B 1 144 ? -4.844 -4.438 13.305 1 78.56 144 GL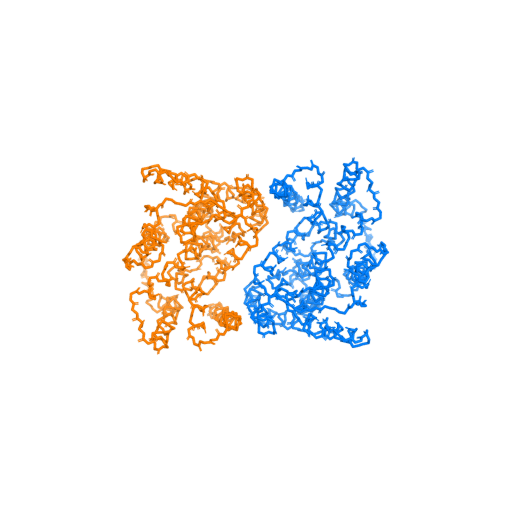Y B N 1
ATOM 3473 C CA . GLY B 1 144 ? -5.426 -5.402 14.227 1 78.56 144 GLY B CA 1
ATOM 3474 C C . GLY B 1 144 ? -5.957 -4.77 15.5 1 78.56 144 GLY B C 1
ATOM 3475 O O . GLY B 1 144 ? -7.043 -5.117 15.969 1 78.56 144 GLY B O 1
ATOM 3476 N N . LEU B 1 145 ? -5.203 -3.854 16.031 1 83.12 145 LEU B N 1
ATOM 3477 C CA . LEU B 1 145 ? -5.633 -3.146 17.234 1 83.12 145 LEU B CA 1
ATOM 3478 C C . LEU B 1 145 ? -6.883 -2.318 16.953 1 83.12 145 LEU B C 1
ATOM 3480 O O . LEU B 1 145 ? -7.77 -2.221 17.812 1 83.12 145 LEU B O 1
ATOM 3484 N N . ALA B 1 146 ? -6.91 -1.639 15.812 1 86.19 146 ALA B N 1
ATOM 3485 C CA . ALA B 1 146 ? -8.086 -0.863 15.438 1 86.19 146 ALA B CA 1
ATOM 3486 C C . ALA B 1 146 ? -9.336 -1.743 15.398 1 86.19 146 ALA B C 1
ATOM 3488 O O . ALA B 1 146 ? -10.398 -1.346 15.875 1 86.19 146 ALA B O 1
ATOM 3489 N N . LEU B 1 147 ? -9.195 -2.91 14.867 1 77.75 147 LEU B N 1
ATOM 3490 C CA . LEU B 1 147 ? -10.312 -3.84 14.758 1 77.75 147 LEU B CA 1
ATOM 3491 C C . LEU B 1 147 ? -10.719 -4.363 16.141 1 77.75 147 LEU B C 1
ATOM 3493 O O . LEU B 1 147 ? -11.891 -4.656 16.375 1 77.75 147 LEU B O 1
ATOM 3497 N N . TRP B 1 148 ? -9.734 -4.465 16.984 1 77.75 148 TRP B N 1
ATOM 3498 C CA . TRP B 1 148 ? -10.016 -4.914 18.344 1 77.75 148 TRP B CA 1
ATOM 3499 C C . TRP B 1 148 ? -10.852 -3.883 19.094 1 77.75 148 TRP B C 1
ATOM 3501 O O . TRP B 1 148 ? -11.742 -4.242 19.875 1 77.75 148 TRP B O 1
ATOM 3511 N N . ILE B 1 149 ? -10.578 -2.686 18.859 1 82.94 149 ILE B N 1
ATOM 3512 C CA . ILE B 1 149 ? -11.273 -1.599 19.547 1 82.94 149 ILE B CA 1
ATOM 3513 C C . ILE B 1 149 ? -12.672 -1.43 18.953 1 82.94 149 ILE B C 1
ATOM 3515 O O . ILE B 1 149 ? -13.648 -1.259 19.688 1 82.94 149 ILE B O 1
ATOM 3519 N N . LEU B 1 150 ? -12.734 -1.379 17.609 1 79.94 150 LEU B N 1
ATOM 3520 C CA . LEU B 1 150 ? -13.992 -1.277 16.875 1 79.94 150 LEU B CA 1
ATOM 3521 C C . LEU B 1 150 ? -14.102 -2.383 15.836 1 79.94 150 LEU B C 1
ATOM 3523 O O . LEU B 1 150 ? -13.609 -2.238 14.719 1 79.94 150 LEU B O 1
ATOM 3527 N N . PRO B 1 151 ? -14.82 -3.428 16.156 1 70.44 151 PRO B N 1
ATOM 3528 C CA . PRO B 1 151 ? -14.891 -4.602 15.281 1 70.44 151 PRO B CA 1
ATOM 3529 C C . PRO B 1 151 ? -15.617 -4.316 13.969 1 70.44 151 PRO B C 1
ATOM 3531 O O . PRO B 1 151 ? -15.414 -5.023 12.977 1 70.44 151 PRO B O 1
ATOM 3534 N N . SER B 1 152 ? -16.547 -3.381 13.961 1 71.44 152 SER B N 1
ATOM 3535 C CA . SER B 1 152 ? -17.266 -2.955 12.766 1 71.44 152 SER B CA 1
ATOM 3536 C C . SER B 1 152 ? -17.391 -1.436 12.703 1 71.44 152 SER B C 1
ATOM 3538 O O . SER B 1 152 ? -17.234 -0.753 13.719 1 71.44 152 SER B O 1
ATOM 3540 N N . PRO B 1 153 ? -17.484 -1.082 11.445 1 73.06 153 PRO B N 1
ATOM 3541 C CA . PRO B 1 153 ? -17.656 0.37 11.367 1 73.06 153 PRO B CA 1
ATOM 3542 C C . PRO B 1 153 ? -18.797 0.868 12.266 1 73.06 153 PRO B C 1
ATOM 3544 O O . PRO B 1 153 ? -19.812 0.193 12.414 1 73.06 153 PRO B O 1
ATOM 3547 N N . GLY B 1 154 ? -18.438 1.843 12.969 1 75.69 154 GLY B N 1
ATOM 3548 C CA . GLY B 1 154 ? -19.438 2.393 13.875 1 75.69 154 GLY B CA 1
ATOM 3549 C C . GLY B 1 154 ? -18.859 3.42 14.836 1 75.69 154 GLY B C 1
ATOM 3550 O O . GLY B 1 154 ? -17.797 3.988 14.586 1 75.69 154 GLY B O 1
ATOM 3551 N N . GLY B 1 155 ? -19.531 3.822 15.703 1 74.38 155 GLY B N 1
ATOM 3552 C CA . GLY B 1 155 ? -19.188 4.848 16.672 1 74.38 155 GLY B CA 1
ATOM 3553 C C . GLY B 1 155 ? -19.656 6.23 16.281 1 74.38 155 GLY B C 1
ATOM 3554 O O . GLY B 1 155 ? -20.609 6.371 15.516 1 74.38 155 GLY B O 1
ATOM 3555 N N . GLY B 1 156 ? -19.219 7.156 16.922 1 72.94 156 GLY B N 1
ATOM 3556 C CA . GLY B 1 156 ? -19.625 8.523 16.609 1 72.94 156 GLY B CA 1
ATOM 3557 C C . GLY B 1 156 ? -18.719 9.562 17.25 1 72.94 156 GLY B C 1
ATOM 3558 O O . GLY B 1 156 ? -17.672 9.234 17.812 1 72.94 156 GLY B O 1
ATOM 3559 N N . THR B 1 157 ? -18.875 10.703 16.75 1 70.44 157 THR B N 1
ATOM 3560 C CA . THR B 1 157 ? -18.125 11.789 17.359 1 70.44 157 THR B CA 1
ATOM 3561 C C . THR B 1 157 ? -19.062 12.82 17.969 1 70.44 157 THR B C 1
ATOM 3563 O O . THR B 1 157 ? 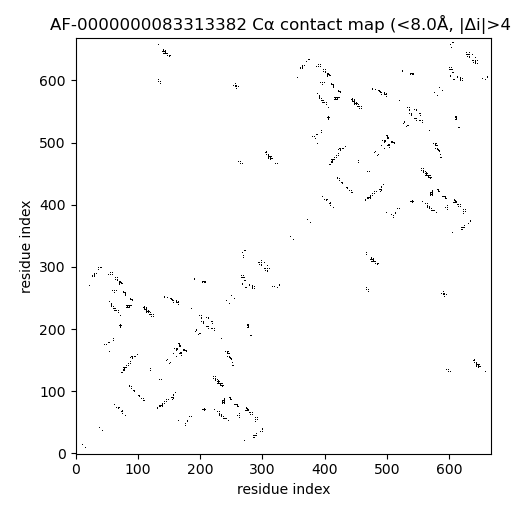-20.281 12.734 17.812 1 70.44 157 THR B O 1
ATOM 3566 N N . ALA B 1 158 ? -18.453 13.578 18.844 1 71.38 158 ALA B N 1
ATOM 3567 C CA . ALA B 1 158 ? -19.219 14.656 19.453 1 71.38 158 ALA B CA 1
ATOM 3568 C C . ALA B 1 158 ? -19.438 15.805 18.469 1 71.38 158 ALA B C 1
ATOM 3570 O O . ALA B 1 158 ? -18.578 16.109 17.656 1 71.38 158 ALA B O 1
ATOM 3571 N N . PRO B 1 159 ? -20.703 16.297 18.5 1 69.38 159 PRO B N 1
ATOM 3572 C CA . PRO B 1 159 ? -21.016 17.406 17.609 1 69.38 159 PRO B CA 1
ATOM 3573 C C . PRO B 1 159 ? -19.984 18.531 17.672 1 69.38 159 PRO B C 1
ATOM 3575 O O . PRO B 1 159 ? -19.672 19.141 16.641 1 69.38 159 PRO B O 1
ATOM 3578 N N . GLY B 1 160 ? -19.484 18.844 18.812 1 67.94 160 GLY B N 1
ATOM 3579 C CA . GLY B 1 160 ? -18.484 19.891 18.969 1 67.94 160 GLY B CA 1
ATOM 3580 C C . GLY B 1 160 ? -17.203 19.594 18.219 1 67.94 160 GLY B C 1
ATOM 3581 O O . GLY B 1 160 ? -16.578 20.5 17.656 1 67.94 160 GLY B O 1
ATOM 3582 N N . PHE B 1 161 ? -16.922 18.422 18.141 1 74.81 161 PHE B N 1
ATOM 3583 C CA . PHE B 1 161 ? -15.688 18 17.469 1 74.81 161 PHE B CA 1
ATOM 3584 C C . PHE B 1 161 ? -15.844 18.078 15.953 1 74.81 161 PHE B C 1
ATOM 3586 O O . PHE B 1 161 ? -14.906 18.469 15.25 1 74.81 161 PHE B O 1
ATOM 3593 N N . ARG B 1 162 ? -17 17.875 15.633 1 72.75 162 ARG B N 1
ATOM 3594 C CA . ARG B 1 162 ? -17.297 18 14.211 1 72.75 162 ARG B CA 1
ATOM 3595 C C . ARG B 1 162 ? -17.141 19.438 13.742 1 72.75 162 ARG B C 1
ATOM 3597 O O . ARG B 1 162 ? -16.672 19.688 12.633 1 72.75 162 ARG B O 1
ATOM 3604 N N . PHE B 1 163 ? -17.484 20.312 14.703 1 70.25 163 PHE B N 1
ATOM 3605 C CA . PHE B 1 163 ? -17.406 21.734 14.375 1 70.25 163 PHE B CA 1
ATOM 3606 C C . PHE B 1 163 ? -15.969 22.172 14.164 1 70.25 163 PHE B C 1
ATOM 3608 O O . PHE B 1 163 ? -15.688 22.969 13.273 1 70.25 163 PHE B O 1
ATOM 3615 N N . LEU B 1 164 ? -15.047 21.656 14.82 1 69.12 164 LEU B N 1
ATOM 3616 C CA . LEU B 1 164 ? -13.648 22.047 14.75 1 69.12 164 LEU B CA 1
ATOM 3617 C C . LEU B 1 164 ? -13.055 21.688 13.391 1 69.12 164 LEU B C 1
ATOM 3619 O O . LEU B 1 164 ? -12.266 22.469 12.828 1 69.12 164 LEU B O 1
ATOM 3623 N N . PHE B 1 165 ? -13.539 20.609 12.82 1 73.06 165 PHE B N 1
ATOM 3624 C CA . PHE B 1 165 ? -12.898 20.141 11.594 1 73.06 165 PHE B CA 1
ATOM 3625 C C . PHE B 1 165 ? -13.758 20.484 10.383 1 73.06 165 PHE B C 1
ATOM 3627 O O . PHE B 1 165 ? -13.242 20.609 9.266 1 73.06 165 PHE B O 1
ATOM 3634 N N . THR B 1 166 ? -15.109 20.625 10.586 1 71.56 166 THR B N 1
ATOM 3635 C CA . THR B 1 166 ? -15.984 20.766 9.422 1 71.56 166 THR B CA 1
ATOM 3636 C C . THR B 1 166 ? -16.625 22.156 9.398 1 71.56 166 THR B C 1
ATOM 3638 O O . THR B 1 166 ? -17.141 22.578 8.367 1 71.56 166 THR B O 1
ATOM 3641 N N . GLY B 1 167 ? -16.531 22.875 10.539 1 65.5 167 GLY B N 1
ATOM 3642 C CA . GLY B 1 167 ? -17.188 24.156 10.664 1 65.5 167 GLY B CA 1
ATOM 3643 C C . GLY B 1 167 ? -18.688 24.047 10.898 1 65.5 167 GLY B C 1
ATOM 3644 O O . GLY B 1 167 ? -19.406 25.031 10.859 1 65.5 167 GLY B O 1
ATOM 3645 N N . SER B 1 168 ? -19.156 22.828 10.836 1 67.19 168 SER B N 1
ATOM 3646 C CA . SER B 1 168 ? -20.578 22.594 11.086 1 67.19 168 SER B CA 1
ATOM 3647 C C . SER B 1 168 ? -20.781 21.453 12.07 1 67.19 168 SER B C 1
ATOM 3649 O O . SER B 1 168 ? -20.047 20.469 12.047 1 67.19 168 SER B O 1
ATOM 3651 N N . PRO B 1 169 ? -21.703 21.75 12.961 1 61.69 169 PRO B N 1
ATOM 3652 C CA . PRO B 1 169 ? -21.984 20.672 13.898 1 61.69 169 PRO B CA 1
ATOM 3653 C C . PRO B 1 169 ? -22.453 19.391 13.211 1 61.69 169 PRO B C 1
ATOM 3655 O O . PRO B 1 169 ? -22.328 18.297 13.766 1 61.69 169 PRO B O 1
ATOM 3658 N N . SER B 1 170 ? -23.062 19.562 12.008 1 57.91 170 SER B N 1
ATOM 3659 C CA . SER B 1 170 ? -23.578 18.391 11.297 1 57.91 170 SER B CA 1
ATOM 3660 C C . SER B 1 170 ? -22.531 17.812 10.359 1 57.91 170 SER B C 1
ATOM 3662 O O . SER B 1 170 ? -22.672 16.672 9.891 1 57.91 170 SER B O 1
ATOM 3664 N N . GLY B 1 171 ? -21.453 18.469 10.195 1 56.59 171 GLY B N 1
ATOM 3665 C CA . GLY B 1 171 ? -20.422 18.031 9.266 1 56.59 171 GLY B CA 1
ATOM 3666 C C . GLY B 1 171 ? -20.656 18.5 7.844 1 56.59 171 GLY B C 1
ATOM 3667 O O . GLY B 1 171 ? -19.797 18.297 6.973 1 56.59 171 GLY B O 1
ATOM 3668 N N . ILE B 1 172 ? -21.922 18.922 7.605 1 56.94 172 ILE B N 1
ATOM 3669 C CA . ILE B 1 172 ? -22.312 19.406 6.285 1 56.94 172 ILE B CA 1
ATOM 3670 C C . ILE B 1 172 ? -22.406 20.938 6.297 1 56.94 172 ILE B C 1
ATOM 3672 O O . ILE B 1 172 ? -23.031 21.516 7.18 1 56.94 172 ILE B O 1
ATOM 3676 N N . GLY B 1 173 ? -21.859 21.531 5.395 1 56.22 173 GLY B N 1
ATOM 3677 C CA . GLY B 1 173 ? -22.062 22.969 5.383 1 56.22 173 GLY B CA 1
ATOM 3678 C C . GLY B 1 173 ? -21.438 23.672 6.574 1 56.22 173 GLY B C 1
ATOM 3679 O O . GLY B 1 173 ? -20.875 23.031 7.453 1 56.22 173 GLY B O 1
ATOM 3680 N N . GLY B 1 174 ? -20.484 24.812 6.488 1 61.69 174 GLY B N 1
ATOM 3681 C CA . GLY B 1 174 ? -20.016 25.578 7.629 1 61.69 174 GLY B CA 1
ATOM 3682 C C . GLY B 1 174 ? -19.016 26.656 7.254 1 61.69 174 GLY B C 1
ATOM 3683 O O . GLY B 1 174 ? -18.844 26.969 6.074 1 61.69 174 GLY B O 1
ATOM 3684 N N . VAL B 1 175 ? -18.578 27.188 8.391 1 64.44 175 VAL B N 1
ATOM 3685 C CA . VAL B 1 175 ? -17.656 28.312 8.219 1 64.44 175 VAL B CA 1
ATOM 3686 C C . VAL B 1 175 ? -16.375 27.828 7.543 1 64.44 175 VAL B C 1
ATOM 3688 O O . VAL B 1 175 ? -15.766 26.844 7.973 1 64.44 175 VAL B O 1
ATOM 3691 N N . PHE B 1 176 ? -16.078 28.344 6.402 1 67.06 176 PHE B N 1
ATOM 3692 C CA . PHE B 1 176 ? -15.016 27.953 5.477 1 67.06 176 PHE B CA 1
ATOM 3693 C C . PHE B 1 176 ? -13.648 28.031 6.148 1 67.06 176 PHE B C 1
ATOM 3695 O O . PHE B 1 176 ? -12.727 27.297 5.773 1 67.06 176 PHE B O 1
ATOM 3702 N N . TYR B 1 177 ? -13.562 28.781 7.27 1 75.75 177 TYR B N 1
ATOM 3703 C CA . TYR B 1 177 ? -12.219 29.062 7.766 1 75.75 177 TYR B CA 1
ATOM 3704 C C . TYR B 1 177 ? -11.734 27.938 8.688 1 75.75 177 TYR B C 1
ATOM 3706 O O . TYR B 1 177 ? -10.531 27.781 8.891 1 75.75 177 TYR B O 1
ATOM 3714 N N . MET B 1 178 ? -12.609 27.188 9.203 1 77.88 178 MET B N 1
ATOM 3715 C CA . MET B 1 178 ? -12.195 26.219 10.219 1 77.88 178 MET B CA 1
ATOM 3716 C C . MET B 1 178 ? -11.383 25.094 9.602 1 77.88 178 MET B C 1
ATOM 3718 O O . MET B 1 178 ? -10.273 24.797 10.062 1 77.88 178 MET B O 1
ATOM 3722 N N . PRO B 1 179 ? -11.852 24.516 8.484 1 78.19 179 PRO B N 1
ATOM 3723 C CA . PRO B 1 179 ? -11.031 23.469 7.879 1 78.19 179 PRO B CA 1
ATOM 3724 C C . PRO B 1 179 ? -9.68 23.984 7.383 1 78.19 179 PRO B C 1
ATOM 3726 O O . PRO B 1 179 ? -8.68 23.266 7.453 1 78.19 179 PRO B O 1
ATOM 3729 N N . LEU B 1 180 ? -9.664 25.156 6.953 1 81.75 180 LEU B N 1
ATOM 3730 C CA . LEU B 1 180 ? -8.422 25.75 6.461 1 81.75 180 LEU B CA 1
ATOM 3731 C C . LEU B 1 180 ? -7.438 25.984 7.602 1 81.75 180 LEU B C 1
ATOM 3733 O O . LEU B 1 180 ? -6.234 25.781 7.441 1 81.75 180 LEU B O 1
ATOM 3737 N N . LEU B 1 181 ? -7.945 26.422 8.719 1 84.19 181 LEU B N 1
ATOM 3738 C CA . LEU B 1 181 ? -7.094 26.641 9.891 1 84.19 181 LEU B CA 1
ATOM 3739 C C . LEU B 1 181 ? -6.535 25.328 10.414 1 84.19 181 LEU B C 1
ATOM 3741 O O . LEU B 1 181 ? -5.367 25.25 10.805 1 84.19 181 LEU B O 1
ATOM 3745 N N . MET B 1 182 ? -7.414 24.344 10.375 1 87.5 182 MET B N 1
ATOM 3746 C CA . MET B 1 182 ? -6.988 23.031 10.867 1 87.5 182 MET B CA 1
ATOM 3747 C C . MET B 1 182 ? -5.953 22.406 9.938 1 87.5 182 MET B C 1
ATOM 3749 O O . MET B 1 182 ? -5.164 21.562 10.352 1 87.5 182 MET B O 1
ATOM 3753 N N . MET B 1 183 ? -6.031 22.781 8.711 1 89.44 183 MET B N 1
ATOM 3754 C CA . MET B 1 183 ? -5.031 22.312 7.754 1 89.44 183 MET B CA 1
ATOM 3755 C C . MET B 1 183 ? -3.73 23.094 7.902 1 89.44 183 MET B C 1
ATOM 3757 O O . MET B 1 183 ? -2.65 22.5 7.961 1 89.44 183 MET B O 1
ATOM 3761 N N . ALA B 1 184 ? -3.809 24.406 8.102 1 90.25 184 ALA B N 1
ATOM 3762 C CA . ALA B 1 184 ? -2.666 25.312 8.062 1 90.25 184 ALA B CA 1
ATOM 3763 C C . ALA B 1 184 ? -1.796 25.156 9.305 1 90.25 184 ALA B C 1
ATOM 3765 O O . ALA B 1 184 ? -0.565 25.172 9.219 1 90.25 184 ALA B O 1
ATOM 3766 N N . ILE B 1 185 ? -2.346 24.938 10.414 1 90.69 185 ILE B N 1
ATOM 3767 C CA . ILE B 1 185 ? -1.605 24.984 11.672 1 90.69 185 ILE B CA 1
ATOM 3768 C C . ILE B 1 185 ? -0.618 23.812 11.719 1 90.69 185 ILE B C 1
ATOM 3770 O O . ILE B 1 185 ? 0.588 24.016 11.883 1 90.69 185 ILE B O 1
ATOM 3774 N N . PRO B 1 186 ? -1.138 22.594 11.562 1 91.88 186 PRO B N 1
ATOM 3775 C CA . PRO B 1 186 ? -0.173 21.5 11.633 1 91.88 186 PRO B CA 1
ATOM 3776 C C . PRO B 1 186 ? 0.827 21.516 10.477 1 91.88 186 PRO B C 1
ATOM 3778 O O . PRO B 1 186 ? 2.004 21.203 10.672 1 91.88 186 PRO B O 1
ATOM 3781 N N . VAL B 1 187 ? 0.394 21.875 9.312 1 93.12 187 VAL B N 1
ATOM 3782 C CA . VAL B 1 187 ? 1.263 21.906 8.141 1 93.12 187 VAL B CA 1
ATOM 3783 C C . VAL B 1 187 ? 2.348 22.969 8.336 1 93.12 187 VAL B C 1
ATOM 3785 O O . VAL B 1 187 ? 3.523 22.719 8.062 1 93.12 187 VAL B O 1
ATOM 3788 N N . LEU B 1 188 ? 1.964 24.156 8.828 1 92.94 188 LEU B N 1
ATOM 3789 C CA . LEU B 1 188 ? 2.926 25.219 9.086 1 92.94 188 LEU B CA 1
ATOM 3790 C C . LEU B 1 188 ? 3.896 24.828 10.195 1 92.94 188 LEU B C 1
ATOM 3792 O O . LEU B 1 188 ? 5.074 25.188 10.148 1 92.94 188 LEU B O 1
ATOM 3796 N N . GLY B 1 189 ? 3.373 24.141 11.164 1 93.81 189 GLY B N 1
ATOM 3797 C CA . GLY B 1 189 ? 4.242 23.641 12.219 1 93.81 189 GLY B CA 1
ATOM 3798 C C . GLY B 1 189 ? 5.332 22.719 11.711 1 93.81 189 GLY B C 1
ATOM 3799 O O . GLY B 1 189 ? 6.508 22.891 12.047 1 93.81 189 GLY B O 1
ATOM 3800 N N . VAL B 1 190 ? 4.914 21.797 10.883 1 94.31 190 VAL B N 1
ATOM 3801 C CA . VAL B 1 190 ? 5.871 20.844 10.336 1 94.31 190 VAL B CA 1
ATOM 3802 C C . VAL B 1 190 ? 6.805 21.547 9.352 1 94.31 190 VAL B C 1
ATOM 3804 O O . VAL B 1 190 ? 8 21.25 9.305 1 94.31 190 VAL B O 1
ATOM 3807 N N . PHE B 1 191 ? 6.293 22.5 8.625 1 92.69 191 PHE B N 1
ATOM 3808 C CA . PHE B 1 191 ? 7.086 23.281 7.672 1 92.69 191 PHE B CA 1
ATOM 3809 C C . PHE B 1 191 ? 8.164 24.078 8.391 1 92.69 191 PHE B C 1
ATOM 3811 O O . PHE B 1 191 ? 9.328 24.047 7.992 1 92.69 191 PHE B O 1
ATOM 3818 N N . LEU B 1 192 ? 7.75 24.734 9.43 1 92.44 192 LEU B N 1
ATOM 3819 C CA . LEU B 1 192 ? 8.695 25.547 10.195 1 92.44 192 LEU B CA 1
ATOM 3820 C C . LEU B 1 192 ? 9.711 24.656 10.906 1 92.44 192 LEU B C 1
ATOM 3822 O O . LEU B 1 192 ? 10.891 25.016 11 1 92.44 192 LEU B O 1
ATOM 3826 N N . LEU B 1 193 ? 9.234 23.547 11.359 1 91.88 193 LEU B N 1
ATOM 3827 C CA . LEU B 1 193 ? 10.133 22.594 12.008 1 91.88 193 LEU B CA 1
ATOM 3828 C C . LEU B 1 193 ? 11.172 22.062 11.023 1 91.88 193 LEU B C 1
ATOM 3830 O O . LEU B 1 193 ? 12.344 21.922 11.375 1 91.88 193 LEU B O 1
ATOM 3834 N N . SER B 1 194 ? 10.797 21.781 9.812 1 91.06 194 SER B N 1
ATOM 3835 C CA . SER B 1 194 ? 11.672 21.203 8.805 1 91.06 194 SER B CA 1
ATOM 3836 C C . SER B 1 194 ? 12.648 22.234 8.25 1 91.06 194 SER B C 1
ATOM 3838 O O . SER B 1 194 ? 13.758 21.891 7.84 1 91.06 194 SER B O 1
ATOM 3840 N N . ARG B 1 195 ? 12.289 23.531 8.305 1 88.81 195 ARG B N 1
ATOM 3841 C CA . ARG B 1 195 ? 13.109 24.547 7.633 1 88.81 195 ARG B CA 1
ATOM 3842 C C . ARG B 1 195 ? 13.914 25.344 8.641 1 88.81 195 ARG B C 1
ATOM 3844 O O . ARG B 1 195 ? 15 25.844 8.32 1 88.81 195 ARG B O 1
ATOM 3851 N N . ARG B 1 196 ? 13.453 25.391 9.859 1 90.12 196 ARG B N 1
ATOM 3852 C CA . ARG B 1 196 ? 14.047 26.406 10.734 1 90.12 196 ARG B CA 1
ATOM 3853 C C . ARG B 1 196 ? 14.68 25.766 11.961 1 90.12 196 ARG B C 1
ATOM 3855 O O . ARG B 1 196 ? 15.227 26.469 12.82 1 90.12 196 ARG B O 1
ATOM 3862 N N . THR B 1 197 ? 14.641 24.531 12.102 1 91.19 197 THR B N 1
ATOM 3863 C CA . THR B 1 197 ? 15.156 23.922 13.32 1 91.19 197 THR B CA 1
ATOM 3864 C C . THR B 1 197 ? 16.328 23 13.016 1 91.19 197 THR B C 1
ATOM 3866 O O . THR B 1 197 ? 16.594 22.688 11.859 1 91.19 197 THR B O 1
ATOM 3869 N N . ARG B 1 198 ? 17.062 22.672 14.07 1 90.81 198 ARG B N 1
ATOM 3870 C CA . ARG B 1 198 ? 18.172 21.734 13.969 1 90.81 198 ARG B CA 1
ATOM 3871 C C . ARG B 1 198 ? 17.672 20.344 13.57 1 90.81 198 ARG B C 1
ATOM 3873 O O . ARG B 1 198 ? 18.359 19.609 12.859 1 90.81 198 ARG B O 1
ATOM 3880 N N . LEU B 1 199 ? 16.469 20.094 14.008 1 92.56 199 LEU B N 1
ATOM 3881 C CA . LEU B 1 199 ? 15.875 18.812 13.641 1 92.56 199 LEU B CA 1
ATOM 3882 C C . LEU B 1 199 ? 15.648 18.734 12.133 1 92.56 199 LEU B C 1
ATOM 3884 O O . LEU B 1 199 ? 15.891 17.688 11.523 1 92.56 199 LEU B O 1
ATOM 3888 N N . GLY B 1 200 ? 15.18 19.812 11.617 1 93.31 200 GLY B N 1
ATOM 3889 C CA . GLY B 1 200 ? 14.992 19.859 10.18 1 93.31 200 GLY B CA 1
ATOM 3890 C C . GLY B 1 200 ? 16.281 19.609 9.398 1 93.31 200 GLY B C 1
ATOM 3891 O O . GLY B 1 200 ? 16.281 18.859 8.43 1 93.31 200 GLY B O 1
ATOM 3892 N N . LEU B 1 201 ? 17.312 20.203 9.883 1 90.88 201 LEU B N 1
ATOM 3893 C CA . LEU B 1 201 ? 18.609 20.016 9.25 1 90.88 201 LEU B CA 1
ATOM 3894 C C . LEU B 1 201 ? 19.062 18.562 9.344 1 90.88 201 LEU B C 1
ATOM 3896 O O . LEU B 1 201 ? 19.594 18.016 8.375 1 90.88 201 LEU B O 1
ATOM 3900 N N . SER B 1 202 ? 18.828 18.031 10.461 1 94.5 202 SER B N 1
ATOM 3901 C CA . SER B 1 202 ? 19.219 16.641 10.672 1 94.5 202 SER B CA 1
ATOM 3902 C C . SER B 1 202 ? 18.391 15.703 9.805 1 94.5 202 SER B C 1
ATOM 3904 O O . SER B 1 202 ? 18.891 14.672 9.344 1 94.5 202 SER B O 1
ATOM 3906 N N . LEU B 1 203 ? 17.156 16.016 9.578 1 95.56 203 LEU B N 1
ATOM 3907 C CA . LEU B 1 203 ? 16.281 15.195 8.75 1 95.56 203 LEU B CA 1
ATOM 3908 C C . LEU B 1 203 ? 16.75 15.172 7.305 1 95.56 203 LEU B C 1
ATOM 3910 O O . LEU B 1 203 ? 16.891 14.102 6.711 1 95.56 203 LEU B O 1
ATOM 3914 N N . TYR B 1 204 ? 17.062 16.328 6.758 1 93.81 204 TYR B N 1
ATOM 3915 C CA . TYR B 1 204 ? 17.484 16.422 5.367 1 93.81 204 TYR B CA 1
ATOM 3916 C C . TYR B 1 204 ? 18.859 15.797 5.176 1 93.81 204 TYR B C 1
ATOM 3918 O O . TYR B 1 204 ? 19.109 15.117 4.176 1 93.81 204 TYR B O 1
ATOM 3926 N N . ALA B 1 205 ? 19.703 15.961 6.16 1 93.56 205 ALA B N 1
ATOM 3927 C CA . ALA B 1 205 ? 21.047 15.391 6.082 1 93.56 205 ALA B CA 1
ATOM 3928 C C . ALA B 1 205 ? 21 13.867 6.152 1 93.56 205 ALA B C 1
ATOM 3930 O O . ALA B 1 205 ? 21.672 13.18 5.379 1 93.56 205 ALA B O 1
ATOM 3931 N N . ALA B 1 206 ? 20.203 13.414 7.059 1 94.19 206 ALA B N 1
ATOM 3932 C CA . ALA B 1 206 ? 20.062 11.969 7.215 1 94.19 206 ALA B CA 1
ATOM 3933 C C . ALA B 1 206 ? 19.469 11.336 5.957 1 94.19 206 ALA B C 1
ATOM 3935 O O . ALA B 1 206 ? 19.859 10.234 5.57 1 94.19 206 ALA B O 1
ATOM 3936 N N . GLY B 1 207 ? 18.516 12.023 5.387 1 93.62 207 GLY B N 1
ATOM 3937 C CA . GLY B 1 207 ? 17.891 11.523 4.176 1 93.62 207 GLY B CA 1
ATOM 3938 C C . GLY B 1 207 ? 18.828 11.539 2.973 1 93.62 207 GLY B C 1
ATOM 3939 O O . GLY B 1 207 ? 18.734 10.672 2.098 1 93.62 207 GLY B O 1
ATOM 3940 N N . SER B 1 208 ? 19.703 12.516 2.906 1 90.94 208 SER B N 1
ATOM 3941 C CA . SER B 1 208 ? 20.641 12.625 1.785 1 90.94 208 SER B CA 1
ATOM 3942 C C . SER B 1 208 ? 21.734 11.57 1.873 1 90.94 208 SER B C 1
ATOM 3944 O O . SER B 1 208 ? 22 10.859 0.904 1 90.94 208 SER B O 1
ATOM 3946 N N . ASP B 1 209 ? 22.328 11.547 3 1 92.56 209 ASP B N 1
ATOM 3947 C CA . ASP B 1 209 ? 23.391 10.586 3.268 1 92.56 209 ASP B CA 1
ATOM 3948 C C . ASP B 1 209 ? 23.547 10.344 4.766 1 92.56 209 ASP B C 1
ATOM 3950 O O . ASP B 1 209 ? 24.203 11.117 5.461 1 92.56 209 ASP B O 1
ATOM 3954 N N . ALA B 1 210 ? 23.047 9.211 5.137 1 91.69 210 ALA B N 1
ATOM 3955 C CA . ALA B 1 210 ? 23.047 8.914 6.57 1 91.69 210 ALA B CA 1
ATOM 3956 C C . ALA B 1 210 ? 24.469 8.82 7.109 1 91.69 210 ALA B C 1
ATOM 3958 O O . ALA B 1 210 ? 24.75 9.25 8.227 1 91.69 210 ALA B O 1
ATOM 3959 N N . ASN B 1 211 ? 25.328 8.258 6.328 1 91.38 211 ASN B N 1
ATOM 3960 C CA . ASN B 1 211 ? 26.719 8.109 6.75 1 91.38 211 ASN B CA 1
ATOM 3961 C C . ASN B 1 211 ? 27.422 9.461 6.867 1 91.38 211 ASN B C 1
ATOM 3963 O O . ASN B 1 211 ? 28.094 9.727 7.863 1 91.38 211 ASN B O 1
ATOM 3967 N N . ALA B 1 212 ? 27.266 10.242 5.879 1 92.44 212 ALA B N 1
ATOM 3968 C CA . ALA B 1 212 ? 27.844 11.586 5.906 1 92.44 212 ALA B CA 1
ATOM 3969 C C . ALA B 1 212 ? 27.297 12.406 7.062 1 92.44 212 ALA B C 1
ATOM 3971 O O . ALA B 1 212 ? 28.016 13.164 7.703 1 92.44 212 ALA B O 1
ATOM 3972 N N . ALA B 1 213 ? 26.062 12.219 7.305 1 93.38 213 ALA B N 1
ATOM 3973 C CA . ALA B 1 213 ? 25.422 12.953 8.398 1 93.38 213 ALA B CA 1
ATOM 3974 C C . ALA B 1 213 ? 26 12.539 9.75 1 93.38 213 ALA B C 1
ATOM 3976 O O . ALA B 1 213 ? 26.25 13.383 10.609 1 93.38 213 ALA B O 1
ATOM 3977 N N . ARG B 1 214 ? 26.234 11.281 9.898 1 91.94 214 ARG B N 1
ATOM 3978 C CA . ARG B 1 214 ? 26.812 10.773 11.141 1 91.94 214 ARG B CA 1
ATOM 3979 C C . ARG B 1 214 ? 28.219 11.328 11.344 1 91.94 214 ARG B C 1
ATOM 3981 O O . ARG B 1 214 ? 28.578 11.703 12.461 1 91.94 214 ARG B O 1
ATOM 3988 N N . LEU B 1 215 ? 28.906 11.391 10.328 1 92.44 215 LEU B N 1
ATOM 3989 C CA . LEU B 1 215 ? 30.281 11.891 10.383 1 92.44 215 LEU B CA 1
ATOM 3990 C C . LEU B 1 215 ? 30.297 13.383 10.703 1 92.44 215 LEU B C 1
ATOM 3992 O O . LEU B 1 215 ? 31.25 13.883 11.312 1 92.44 215 LEU B O 1
ATOM 3996 N N . ALA B 1 216 ? 29.266 14.078 10.336 1 93.75 216 ALA B N 1
ATOM 3997 C CA . ALA B 1 216 ? 29.156 15.508 10.594 1 93.75 216 ALA B CA 1
ATOM 3998 C C . ALA B 1 216 ? 28.656 15.773 12.008 1 93.75 216 ALA B C 1
ATOM 4000 O O . ALA B 1 216 ? 28.469 16.922 12.398 1 93.75 216 ALA B O 1
ATOM 4001 N N . GLY B 1 217 ? 28.391 14.672 12.805 1 91.38 217 GLY B N 1
ATOM 4002 C CA . GLY B 1 217 ? 28.016 14.805 14.203 1 91.38 217 GLY B CA 1
ATOM 4003 C C . GLY B 1 217 ? 26.516 14.906 14.414 1 91.38 217 GLY B C 1
ATOM 4004 O O . GLY B 1 217 ? 26.062 15.25 15.508 1 91.38 217 GLY B O 1
ATOM 4005 N N . LEU B 1 218 ? 25.812 14.68 13.391 1 91.94 218 LEU B N 1
ATOM 4006 C CA . LEU B 1 218 ? 24.359 14.75 13.531 1 91.94 218 LEU B CA 1
ATOM 4007 C C . LEU B 1 218 ? 23.797 13.43 14.039 1 91.94 218 LEU B C 1
ATOM 4009 O O . LEU B 1 218 ? 24.359 12.367 13.75 1 91.94 218 LEU B O 1
ATOM 4013 N N . ASP B 1 219 ? 22.766 13.516 14.836 1 92.94 219 ASP B N 1
ATOM 4014 C CA . ASP B 1 219 ? 22.141 12.305 15.375 1 92.94 219 ASP B CA 1
ATOM 4015 C C . ASP B 1 219 ? 21.078 11.766 14.406 1 92.94 219 ASP B C 1
ATOM 4017 O O . ASP B 1 219 ? 19.906 12.102 14.516 1 92.94 219 ASP B O 1
ATOM 4021 N N . VAL B 1 220 ? 21.5 10.883 13.641 1 92.94 220 VAL B N 1
ATOM 4022 C CA . VAL B 1 220 ? 20.656 10.312 12.602 1 92.94 220 VAL B CA 1
ATOM 4023 C C . VAL B 1 220 ? 19.531 9.5 13.25 1 92.94 220 VAL B C 1
ATOM 4025 O O . VAL B 1 220 ? 18.406 9.5 12.766 1 92.94 220 VAL B O 1
ATOM 4028 N N . ARG B 1 221 ? 19.859 8.898 14.367 1 94.44 221 ARG B N 1
ATOM 4029 C CA . ARG B 1 221 ? 18.859 8.086 15.055 1 94.44 221 ARG B CA 1
ATOM 4030 C C . ARG B 1 221 ? 17.719 8.953 15.586 1 94.44 221 ARG B C 1
ATOM 4032 O O . ARG B 1 221 ? 16.547 8.617 15.414 1 94.44 221 ARG B O 1
ATOM 4039 N N . ARG B 1 222 ? 18.062 9.992 16.141 1 95.56 222 ARG B N 1
ATOM 4040 C CA . ARG B 1 222 ? 17.047 10.898 16.672 1 95.56 222 ARG B CA 1
ATOM 4041 C C . ARG B 1 222 ? 16.188 11.492 15.555 1 95.56 222 ARG B C 1
ATOM 4043 O O . ARG B 1 222 ? 14.992 11.695 15.727 1 95.56 222 ARG B O 1
ATOM 4050 N N . ALA B 1 223 ? 16.844 11.789 14.477 1 95.69 223 ALA B N 1
ATOM 4051 C CA . ALA B 1 223 ? 16.125 12.344 13.336 1 95.69 223 ALA B CA 1
ATOM 4052 C C . ALA B 1 223 ? 15.094 11.352 12.805 1 95.69 223 ALA B C 1
ATOM 4054 O O . ALA B 1 223 ? 13.961 11.734 12.508 1 95.69 223 ALA B O 1
ATOM 4055 N N . LYS B 1 224 ? 15.5 10.156 12.758 1 95.75 224 LYS B N 1
ATOM 4056 C CA . LYS B 1 224 ? 14.586 9.117 12.289 1 95.75 224 LYS B CA 1
ATOM 4057 C C . LYS B 1 224 ? 13.414 8.938 13.25 1 95.75 224 LYS B C 1
ATOM 4059 O O . LYS B 1 224 ? 12.258 8.922 12.836 1 95.75 224 LYS B O 1
ATOM 4064 N N . ILE B 1 225 ? 13.766 8.867 14.492 1 97.56 225 ILE B N 1
ATOM 4065 C CA . ILE B 1 225 ? 12.734 8.672 15.508 1 97.56 225 ILE B CA 1
ATOM 4066 C C . ILE B 1 225 ? 11.766 9.852 15.492 1 97.56 225 ILE B C 1
ATOM 4068 O O . ILE B 1 225 ? 10.547 9.656 15.523 1 97.56 225 ILE B O 1
ATOM 4072 N N . ALA B 1 226 ? 12.305 10.969 15.367 1 97.56 226 ALA B N 1
ATOM 4073 C CA . ALA B 1 226 ? 11.484 12.18 15.367 1 97.56 226 ALA B CA 1
ATOM 4074 C C . ALA B 1 226 ? 10.594 12.234 14.125 1 97.56 226 ALA B C 1
ATOM 4076 O O . ALA B 1 226 ? 9.438 12.648 14.203 1 97.56 226 ALA B O 1
ATOM 4077 N N . SER B 1 227 ? 11.164 11.859 12.977 1 97.88 227 SER B N 1
ATOM 4078 C CA . SER B 1 227 ? 10.375 11.883 11.75 1 97.88 227 SER B CA 1
ATOM 4079 C C . SER B 1 227 ? 9.188 10.93 11.836 1 97.88 227 SER B C 1
ATOM 4081 O O . SER B 1 227 ? 8.07 11.289 11.445 1 97.88 227 SER B O 1
ATOM 4083 N N . TYR B 1 228 ? 9.383 9.766 12.375 1 98.44 228 TYR B N 1
ATOM 4084 C CA . TYR B 1 228 ? 8.305 8.797 12.523 1 98.44 228 TYR B CA 1
ATOM 4085 C C . TYR B 1 228 ? 7.309 9.242 13.594 1 98.44 228 TYR B C 1
ATOM 4087 O O . TYR B 1 228 ? 6.105 9.023 13.461 1 98.44 228 TYR B O 1
ATOM 4095 N N . ALA B 1 229 ? 7.816 9.891 14.617 1 98.44 229 ALA B N 1
ATOM 4096 C CA . ALA B 1 229 ? 6.93 10.422 15.648 1 98.44 229 ALA B CA 1
ATOM 4097 C C . ALA B 1 229 ? 6.012 11.5 15.078 1 98.44 229 ALA B C 1
ATOM 4099 O O . ALA B 1 229 ? 4.809 11.5 15.336 1 98.44 229 ALA B O 1
ATOM 4100 N N . ILE B 1 230 ? 6.59 12.367 14.328 1 97.88 230 ILE B N 1
ATOM 4101 C CA . ILE B 1 230 ? 5.812 13.43 13.695 1 97.88 230 ILE B CA 1
ATOM 4102 C C . ILE B 1 230 ? 4.793 12.82 12.734 1 97.88 230 ILE B C 1
ATOM 4104 O O . ILE B 1 230 ? 3.639 13.242 12.688 1 97.88 230 ILE B O 1
ATOM 4108 N N . GLY B 1 231 ? 5.238 11.805 11.977 1 98.25 231 GLY B N 1
ATOM 4109 C CA . GLY B 1 231 ? 4.316 11.094 11.102 1 98.25 231 GLY B CA 1
ATOM 4110 C C . GLY B 1 231 ? 3.143 10.484 11.844 1 98.25 231 GLY B C 1
ATOM 4111 O O . GLY B 1 231 ? 2.006 10.547 11.375 1 98.25 231 GLY B O 1
ATOM 4112 N N . GLY B 1 232 ? 3.467 9.945 13.016 1 98.44 232 GLY B N 1
ATOM 4113 C CA . GLY B 1 232 ? 2.412 9.367 13.836 1 98.44 232 GLY B CA 1
ATOM 4114 C C . GLY B 1 232 ? 1.418 10.398 14.344 1 98.44 232 GLY B C 1
ATOM 4115 O O . GLY B 1 232 ? 0.213 10.141 14.367 1 98.44 232 GLY B O 1
ATOM 4116 N N . ALA B 1 233 ? 1.932 11.516 14.742 1 97.88 233 ALA B N 1
ATOM 4117 C CA . ALA B 1 233 ? 1.07 12.594 15.211 1 97.88 233 ALA B CA 1
ATOM 4118 C C . ALA B 1 233 ? 0.128 13.062 14.109 1 97.88 233 ALA B C 1
ATOM 4120 O O . ALA B 1 233 ? -1.061 13.289 14.352 1 97.88 233 ALA B O 1
ATOM 4121 N N . LEU B 1 234 ? 0.687 13.211 12.945 1 98 234 LEU B N 1
ATOM 4122 C CA . LEU B 1 234 ? -0.121 13.672 11.82 1 98 234 LEU B CA 1
ATOM 4123 C C . LEU B 1 234 ? -1.11 12.602 11.383 1 98 234 LEU B C 1
ATOM 4125 O O . LEU B 1 234 ? -2.219 12.914 10.945 1 98 234 LEU B O 1
ATOM 4129 N N . ALA B 1 235 ? -0.704 11.352 11.484 1 98 235 ALA B N 1
ATOM 4130 C CA . ALA B 1 235 ? -1.641 10.266 11.203 1 98 235 ALA B CA 1
ATOM 4131 C C . ALA B 1 235 ? -2.814 10.289 12.18 1 98 235 ALA B C 1
ATOM 4133 O O . ALA B 1 235 ? -3.953 10.008 11.797 1 98 235 ALA B O 1
ATOM 4134 N N . ALA B 1 236 ? -2.52 10.609 13.414 1 97.38 236 ALA B N 1
ATOM 4135 C CA . ALA B 1 236 ? -3.57 10.75 14.422 1 97.38 236 ALA B CA 1
ATOM 4136 C C . ALA B 1 236 ? -4.543 11.867 14.047 1 97.38 236 ALA B C 1
ATOM 4138 O O . ALA B 1 236 ? -5.762 11.695 14.148 1 97.38 236 ALA B O 1
ATOM 4139 N N . LEU B 1 237 ? -3.998 12.961 13.648 1 95.88 237 LEU B N 1
ATOM 4140 C CA . LEU B 1 237 ? -4.836 14.078 13.234 1 95.88 237 LEU B CA 1
ATOM 4141 C C . LEU B 1 237 ? -5.695 13.695 12.031 1 95.88 237 LEU B C 1
ATOM 4143 O O . LEU B 1 237 ? -6.848 14.125 11.922 1 95.88 237 LEU B O 1
ATOM 4147 N N . ALA B 1 238 ? -5.094 12.93 11.125 1 95.94 238 ALA B N 1
ATOM 4148 C CA . ALA B 1 238 ? -5.844 12.453 9.961 1 95.94 238 ALA B CA 1
ATOM 4149 C C . ALA B 1 238 ? -7.016 11.578 10.391 1 95.94 238 ALA B C 1
ATOM 4151 O O . ALA B 1 238 ? -8.109 11.68 9.836 1 95.94 238 ALA B O 1
ATOM 4152 N N . GLY B 1 239 ? -6.754 10.727 11.352 1 94.5 239 GLY B N 1
ATOM 4153 C CA . GLY B 1 239 ? -7.828 9.898 11.867 1 94.5 239 GLY B CA 1
ATOM 4154 C C . GLY B 1 239 ? -8.93 10.695 12.547 1 94.5 239 GLY B C 1
ATOM 4155 O O . GLY B 1 239 ? -10.109 10.414 12.359 1 94.5 239 GLY B O 1
ATOM 4156 N N . LEU B 1 240 ? -8.508 11.672 13.32 1 92.44 240 LEU B N 1
ATOM 4157 C CA . LEU B 1 240 ? -9.453 12.555 13.992 1 92.44 240 LEU B CA 1
ATOM 4158 C C . LEU B 1 240 ? -10.281 13.336 12.984 1 92.44 240 LEU B C 1
ATOM 4160 O O . LEU B 1 240 ? -11.492 13.5 13.156 1 92.44 240 LEU B O 1
ATOM 4164 N N . ALA B 1 241 ? -9.648 13.805 11.969 1 90.88 241 ALA B N 1
ATOM 4165 C CA . ALA B 1 241 ? -10.359 14.531 10.922 1 90.88 241 ALA B CA 1
ATOM 4166 C C . ALA B 1 241 ? -11.375 13.633 10.227 1 90.88 241 ALA B C 1
ATOM 4168 O O . ALA B 1 241 ? -12.492 14.062 9.914 1 90.88 241 ALA B O 1
ATOM 4169 N N . THR B 1 242 ? -11.016 12.43 10.008 1 89.44 242 THR B N 1
ATOM 4170 C CA . THR B 1 242 ? -11.883 11.492 9.312 1 89.44 242 THR B CA 1
ATOM 4171 C C . THR B 1 242 ? -13.148 11.227 10.117 1 89.44 242 THR B C 1
ATOM 4173 O O . THR B 1 242 ? -14.25 11.195 9.562 1 89.44 242 THR B O 1
ATOM 4176 N N . VAL B 1 243 ? -12.969 11.031 11.359 1 87.12 243 VAL B N 1
ATOM 4177 C CA . VAL B 1 243 ? -14.125 10.773 12.203 1 87.12 243 VAL B CA 1
ATOM 4178 C C . VAL B 1 243 ? -15.023 12.016 12.258 1 87.12 243 VAL B C 1
ATOM 4180 O O . VAL B 1 243 ? -16.25 11.898 12.289 1 87.12 243 VAL B O 1
ATOM 4183 N N . ALA B 1 244 ? -14.43 13.156 12.289 1 84.94 244 ALA B N 1
ATOM 4184 C CA . ALA B 1 244 ? -15.188 14.406 12.312 1 84.94 244 ALA B CA 1
ATOM 4185 C C . ALA B 1 244 ? -15.984 14.586 11.031 1 84.94 244 ALA B C 1
ATOM 4187 O O . ALA B 1 244 ? -17.094 15.117 11.055 1 84.94 244 ALA B O 1
ATOM 4188 N N . ILE B 1 245 ? -15.43 14.156 9.977 1 83.25 245 ILE B N 1
ATOM 4189 C CA . ILE B 1 245 ? -16.062 14.344 8.672 1 83.25 245 ILE B CA 1
ATOM 4190 C C . ILE B 1 245 ? -17.141 13.289 8.453 1 83.25 245 ILE B C 1
ATOM 4192 O O . ILE B 1 245 ? -18.234 13.602 8.008 1 83.25 245 ILE B O 1
ATOM 4196 N N . THR B 1 246 ? -16.844 12.016 8.734 1 81.44 246 THR B N 1
ATOM 4197 C CA . THR B 1 246 ? -17.734 10.914 8.414 1 81.44 246 THR B CA 1
ATOM 4198 C C . THR B 1 246 ? -18.703 10.641 9.562 1 81.44 246 THR B C 1
ATOM 4200 O O . THR B 1 246 ? -19.766 10.062 9.367 1 81.44 246 THR B O 1
ATOM 4203 N N . GLY B 1 247 ? -18.312 10.969 10.695 1 80.62 247 GLY B N 1
ATOM 4204 C CA . GLY B 1 247 ? -19.125 10.719 11.867 1 80.62 247 GLY B CA 1
ATOM 4205 C C . GLY B 1 247 ? -19.047 9.289 12.352 1 80.62 247 GLY B C 1
ATOM 4206 O O . GLY B 1 247 ? -19.828 8.883 13.227 1 80.62 247 GLY B O 1
ATOM 4207 N N . THR B 1 248 ? -18.188 8.469 11.703 1 81.25 248 THR B N 1
ATOM 4208 C CA . THR B 1 248 ? -18.078 7.062 12.07 1 81.25 248 THR B CA 1
ATOM 4209 C C . THR B 1 248 ? -16.625 6.59 11.984 1 81.25 248 THR B C 1
ATOM 4211 O O . THR B 1 248 ? -15.805 7.211 11.312 1 81.25 248 THR B O 1
ATOM 4214 N N . GLY B 1 249 ? -16.375 5.648 12.828 1 84.62 249 GLY B N 1
ATOM 4215 C CA . GLY B 1 249 ? -15.086 4.977 12.734 1 84.62 249 GLY B CA 1
ATOM 4216 C C . GLY B 1 249 ? -15.102 3.797 11.773 1 84.62 249 GLY B C 1
ATOM 4217 O O . GLY B 1 249 ? -16.094 3.066 11.695 1 84.62 249 GLY B O 1
ATOM 4218 N N . ASP B 1 250 ? -14.094 3.645 10.945 1 79.69 250 ASP B N 1
ATOM 4219 C CA . ASP B 1 250 ? -13.953 2.553 9.992 1 79.69 250 ASP B CA 1
ATOM 4220 C C . ASP B 1 250 ? -12.625 1.823 10.188 1 79.69 250 ASP B C 1
ATOM 4222 O O . ASP B 1 250 ? -11.578 2.309 9.758 1 79.69 250 ASP B O 1
ATOM 4226 N N . PRO B 1 251 ? -12.648 0.598 10.766 1 75.94 251 PRO B N 1
ATOM 4227 C CA . PRO B 1 251 ? -11.406 -0.107 11.117 1 75.94 251 PRO B CA 1
ATOM 4228 C C . PRO B 1 251 ? -10.883 -0.975 9.977 1 75.94 251 PRO B C 1
ATOM 4230 O O . PRO B 1 251 ? -9.891 -1.685 10.141 1 75.94 251 PRO B O 1
ATOM 4233 N N . ARG B 1 252 ? -11.359 -0.964 8.789 1 73.69 252 ARG B N 1
ATOM 4234 C CA . ARG B 1 252 ? -11.016 -1.922 7.742 1 73.69 252 ARG B CA 1
ATOM 4235 C C . ARG B 1 252 ? -9.617 -1.665 7.207 1 73.69 252 ARG B C 1
ATOM 4237 O O . ARG B 1 252 ? -9.273 -0.531 6.859 1 73.69 252 ARG B O 1
ATOM 4244 N N . PHE B 1 253 ? -8.93 -2.748 6.984 1 75.44 253 PHE B N 1
ATOM 4245 C CA . PHE B 1 253 ? -7.551 -2.697 6.516 1 75.44 253 PHE B CA 1
ATOM 4246 C C . PHE B 1 253 ? -7.473 -2.031 5.145 1 75.44 253 PHE B C 1
ATOM 4248 O O . PHE B 1 253 ? -6.535 -1.278 4.871 1 75.44 253 PHE B O 1
ATOM 4255 N N . SER B 1 254 ? -8.438 -2.238 4.34 1 76.69 254 SER B N 1
ATOM 4256 C CA . SER B 1 254 ? -8.43 -1.729 2.975 1 76.69 254 SER B CA 1
ATOM 4257 C C . SER B 1 254 ? -8.391 -0.204 2.953 1 76.69 254 SER B C 1
ATOM 4259 O O . SER B 1 254 ? -7.723 0.394 2.105 1 76.69 254 SER B O 1
ATOM 4261 N N . VAL B 1 255 ? -9.039 0.406 4.008 1 80.19 255 VAL B N 1
ATOM 4262 C CA . VAL B 1 255 ? -9.078 1.862 4.098 1 80.19 255 VAL B CA 1
ATOM 4263 C C . VAL B 1 255 ? -7.688 2.391 4.449 1 80.19 255 VAL B C 1
ATOM 4265 O O . VAL B 1 255 ? -7.207 3.352 3.84 1 80.19 255 VAL B O 1
ATOM 4268 N N . GLY B 1 256 ? -7.086 1.704 5.371 1 87.12 256 GLY B N 1
ATOM 4269 C CA . GLY B 1 256 ? -5.742 2.092 5.773 1 87.12 256 GLY B CA 1
ATOM 4270 C C . GLY B 1 256 ? -4.715 1.907 4.672 1 87.12 256 GLY B C 1
ATOM 4271 O O . GLY B 1 256 ? -3.857 2.768 4.465 1 87.12 256 GLY B O 1
ATOM 4272 N N . ALA B 1 257 ? -4.797 0.794 3.951 1 86.5 257 ALA B N 1
ATOM 4273 C CA . ALA B 1 257 ? -3.867 0.515 2.861 1 86.5 257 ALA B CA 1
ATOM 4274 C C . ALA B 1 257 ? -3.99 1.56 1.755 1 86.5 257 ALA B C 1
ATOM 4276 O O . ALA B 1 257 ? -2.98 2.049 1.24 1 86.5 257 ALA B O 1
ATOM 4277 N N . ASN B 1 258 ? -5.176 1.883 1.496 1 85.38 258 ASN B N 1
ATOM 4278 C CA . ASN B 1 258 ? -5.43 2.912 0.493 1 85.38 258 ASN B CA 1
ATOM 4279 C C . ASN B 1 258 ? -4.848 4.258 0.912 1 85.38 258 ASN B C 1
ATOM 4281 O O . ASN B 1 258 ? -4.191 4.934 0.115 1 85.38 258 ASN B O 1
ATOM 4285 N N . ALA B 1 259 ? -5.082 4.586 2.164 1 90.31 259 ALA B N 1
ATOM 4286 C CA . ALA B 1 259 ? -4.598 5.863 2.686 1 90.31 259 ALA B CA 1
ATOM 4287 C C . ALA B 1 259 ? -3.072 5.918 2.662 1 90.31 259 ALA B C 1
ATOM 4289 O O . ALA B 1 259 ? -2.488 6.961 2.355 1 90.31 259 ALA B O 1
ATOM 4290 N N . THR B 1 260 ? -2.496 4.824 2.953 1 92.94 260 THR B N 1
ATOM 4291 C CA . THR B 1 260 ? -1.038 4.75 2.973 1 92.94 260 THR B CA 1
ATOM 4292 C C . THR B 1 260 ? -0.467 4.969 1.575 1 92.94 260 THR B C 1
ATOM 4294 O O . THR B 1 260 ? 0.42 5.805 1.386 1 92.94 260 THR B O 1
ATOM 4297 N N . LEU B 1 261 ? -0.986 4.27 0.606 1 88.19 261 LEU B N 1
ATOM 4298 C CA . LEU B 1 261 ? -0.455 4.379 -0.748 1 88.19 261 LEU B CA 1
ATOM 4299 C C . LEU B 1 261 ? -0.739 5.758 -1.331 1 88.19 261 LEU B C 1
ATOM 4301 O O . LEU B 1 261 ? 0.081 6.305 -2.072 1 88.19 261 LEU B O 1
ATOM 4305 N N . ASN B 1 262 ? -1.843 6.328 -0.966 1 88.12 262 ASN B N 1
ATOM 4306 C CA . ASN B 1 262 ? -2.15 7.684 -1.409 1 88.12 262 ASN B CA 1
ATOM 4307 C C . ASN B 1 262 ? -1.202 8.703 -0.79 1 88.12 262 ASN B C 1
ATOM 4309 O O . ASN B 1 262 ? -0.87 9.711 -1.419 1 88.12 262 ASN B O 1
ATOM 4313 N N . SER B 1 263 ? -0.866 8.445 0.446 1 92.69 263 SER B N 1
ATOM 4314 C CA . SER B 1 263 ? 0.082 9.352 1.085 1 92.69 263 SER B CA 1
ATOM 4315 C C . SER B 1 263 ? 1.433 9.328 0.377 1 92.69 263 SER B C 1
ATOM 4317 O O . SER B 1 263 ? 2.076 10.367 0.22 1 92.69 263 SER B O 1
ATOM 4319 N N . VAL B 1 264 ? 1.83 8.164 -0.058 1 89.44 264 VAL B N 1
ATOM 4320 C CA . VAL B 1 264 ? 3.086 8.047 -0.793 1 89.44 264 VAL B CA 1
ATOM 4321 C C . VAL B 1 264 ? 2.955 8.742 -2.148 1 89.44 264 VAL B C 1
ATOM 4323 O O . VAL B 1 264 ? 3.865 9.453 -2.578 1 89.44 264 VAL B O 1
ATOM 4326 N N . ALA B 1 265 ? 1.833 8.555 -2.711 1 85.75 265 ALA B N 1
ATOM 4327 C CA . ALA B 1 265 ? 1.586 9.203 -3.996 1 85.75 265 ALA B CA 1
ATOM 4328 C C . ALA B 1 265 ? 1.643 10.719 -3.865 1 85.75 265 ALA B C 1
ATOM 4330 O O . ALA B 1 265 ? 2.201 11.406 -4.727 1 85.75 265 ALA B O 1
ATOM 4331 N N . ALA B 1 266 ? 1.048 11.219 -2.822 1 88.62 266 ALA B N 1
ATOM 4332 C CA . ALA B 1 266 ? 1.043 12.656 -2.584 1 88.62 266 ALA B CA 1
ATOM 4333 C C . ALA B 1 266 ? 2.463 13.188 -2.42 1 88.62 266 ALA B C 1
ATOM 4335 O O . ALA B 1 266 ? 2.773 14.297 -2.871 1 88.62 266 ALA B O 1
ATOM 4336 N N . VAL B 1 267 ? 3.271 12.43 -1.77 1 90.12 267 VAL B N 1
ATOM 4337 C CA . VAL B 1 267 ? 4.656 12.828 -1.535 1 90.12 267 VAL B CA 1
ATOM 4338 C C . VAL B 1 267 ? 5.406 12.906 -2.863 1 90.12 267 VAL B C 1
ATOM 4340 O O . VAL B 1 267 ? 6.129 13.867 -3.121 1 90.12 267 VAL B O 1
ATOM 4343 N N . VAL B 1 268 ? 5.156 11.922 -3.652 1 84.12 268 VAL B N 1
ATOM 4344 C CA . VAL B 1 268 ? 5.836 11.883 -4.945 1 84.12 268 VAL B CA 1
ATOM 4345 C C . VAL B 1 268 ? 5.336 13.023 -5.828 1 84.12 268 VAL B C 1
ATOM 4347 O O . VAL B 1 268 ? 6.133 13.742 -6.43 1 84.12 268 VAL B O 1
ATOM 4350 N N . LEU B 1 269 ? 4.062 13.164 -5.801 1 82.38 269 LEU B N 1
ATOM 4351 C CA . LEU B 1 269 ? 3.455 14.211 -6.609 1 82.38 269 LEU B CA 1
ATOM 4352 C C . LEU B 1 269 ? 3.855 15.594 -6.098 1 82.38 269 LEU B C 1
ATOM 4354 O O . LEU B 1 269 ? 3.969 16.547 -6.875 1 82.38 269 LEU B O 1
ATOM 4358 N N . GLY B 1 270 ? 4.016 15.672 -4.848 1 86 270 GLY B N 1
ATOM 4359 C CA . GLY B 1 270 ? 4.379 16.938 -4.23 1 86 270 GLY B CA 1
ATOM 4360 C C . GLY B 1 270 ? 5.82 17.328 -4.484 1 86 270 GLY B C 1
ATOM 4361 O O . GLY B 1 270 ? 6.238 18.438 -4.137 1 86 270 GLY B O 1
ATOM 4362 N N . GLY B 1 271 ? 6.641 16.406 -5.059 1 82.12 271 GLY B N 1
ATOM 4363 C CA . GLY B 1 271 ? 7.988 16.766 -5.465 1 82.12 271 GLY B CA 1
ATOM 4364 C C . GLY B 1 271 ? 9.055 16.297 -4.488 1 82.12 271 GLY B C 1
ATOM 4365 O O . GLY B 1 271 ? 10.18 16.797 -4.5 1 82.12 271 GLY B O 1
ATOM 4366 N N . ILE B 1 272 ? 8.711 15.461 -3.623 1 86.81 272 ILE B N 1
ATOM 4367 C CA . ILE B 1 272 ? 9.688 14.922 -2.686 1 86.81 272 ILE B CA 1
ATOM 4368 C C . ILE B 1 272 ? 10.266 13.625 -3.236 1 86.81 272 ILE B C 1
ATOM 4370 O O . ILE B 1 272 ? 9.523 12.742 -3.674 1 86.81 272 ILE B O 1
ATOM 4374 N N . ALA B 1 273 ? 11.539 13.594 -3.285 1 83.62 273 ALA B N 1
ATOM 4375 C CA . ALA B 1 273 ? 12.219 12.398 -3.789 1 83.62 273 ALA B CA 1
ATOM 4376 C C . ALA B 1 273 ? 12.156 11.266 -2.773 1 83.62 273 ALA B C 1
ATOM 4378 O O . ALA B 1 273 ? 12.414 11.469 -1.586 1 83.62 273 ALA B O 1
ATOM 4379 N N . LEU B 1 274 ? 11.875 10.07 -3.236 1 83.12 274 LEU B N 1
ATOM 4380 C CA . LEU B 1 274 ? 11.758 8.93 -2.34 1 83.12 274 LEU B CA 1
ATOM 4381 C C . LEU B 1 274 ? 13.133 8.469 -1.86 1 83.12 274 LEU B C 1
ATOM 4383 O O . LEU B 1 274 ? 13.242 7.691 -0.909 1 83.12 274 LEU B O 1
ATOM 4387 N N . THR B 1 275 ? 14.18 8.984 -2.441 1 82 275 THR B N 1
ATOM 4388 C CA . THR B 1 275 ? 15.539 8.656 -2.023 1 82 275 THR B CA 1
ATOM 4389 C C . THR B 1 275 ? 15.914 9.422 -0.761 1 82 275 THR B C 1
ATOM 4391 O O . THR B 1 275 ? 16.922 9.109 -0.113 1 82 275 THR B O 1
ATOM 4394 N N . GLY B 1 276 ? 15.156 10.383 -0.452 1 86.38 276 GLY B N 1
ATOM 4395 C CA . GLY B 1 276 ? 15.367 11.117 0.788 1 86.38 276 GLY B CA 1
ATOM 4396 C C . GLY B 1 276 ? 16.219 12.352 0.612 1 86.38 276 GLY B C 1
ATOM 4397 O O . GLY B 1 276 ? 16.922 12.492 -0.397 1 86.38 276 GLY B O 1
ATOM 4398 N N . GLY B 1 277 ? 16.078 13.305 1.484 1 90.19 277 GLY B N 1
ATOM 4399 C CA . GLY B 1 277 ? 16.984 14.43 1.62 1 90.19 277 GLY B CA 1
ATOM 4400 C C . GLY B 1 277 ? 16.562 15.641 0.819 1 90.19 277 GLY B C 1
ATOM 4401 O O . GLY B 1 277 ? 17.172 16.703 0.923 1 90.19 277 GLY B O 1
ATOM 4402 N N . VAL B 1 278 ? 15.562 15.484 -0.008 1 86.75 278 VAL B N 1
ATOM 4403 C CA . VAL B 1 278 ? 15.164 16.625 -0.83 1 86.75 278 VAL B CA 1
ATOM 4404 C C . VAL B 1 278 ? 13.641 16.719 -0.875 1 86.75 278 VAL B C 1
ATOM 4406 O O . VAL B 1 278 ? 12.953 15.703 -0.974 1 86.75 278 VAL B O 1
ATOM 4409 N N . GLY B 1 279 ? 13.156 17.984 -0.736 1 87.31 279 GLY B N 1
ATOM 4410 C CA . GLY B 1 279 ? 11.727 18.172 -0.902 1 87.31 279 GLY B CA 1
ATOM 4411 C C . GLY B 1 279 ? 11.156 19.234 0.031 1 87.31 279 GLY B C 1
ATOM 4412 O O . GLY B 1 279 ? 11.836 19.672 0.961 1 87.31 279 GLY B O 1
ATOM 4413 N N . ASN B 1 280 ? 9.984 19.625 -0.357 1 90.06 280 ASN B N 1
ATOM 4414 C CA . ASN B 1 280 ? 9.242 20.609 0.43 1 90.06 280 ASN B CA 1
ATOM 4415 C C . ASN B 1 280 ? 7.852 20.094 0.795 1 90.06 280 ASN B C 1
ATOM 4417 O O . ASN B 1 280 ? 7.113 19.625 -0.07 1 90.06 280 ASN B O 1
ATOM 4421 N N . VAL B 1 281 ? 7.57 20.297 2.047 1 91.31 281 VAL B N 1
ATOM 4422 C CA . VAL B 1 281 ? 6.32 19.75 2.559 1 91.31 281 VAL B CA 1
ATOM 4423 C C . VAL B 1 281 ? 5.137 20.5 1.954 1 91.31 281 VAL B C 1
ATOM 4425 O O . VAL B 1 281 ? 4.031 19.953 1.859 1 91.31 281 VAL B O 1
ATOM 4428 N N . LEU B 1 282 ? 5.309 21.672 1.485 1 91.81 282 LEU B N 1
ATOM 4429 C CA . LEU B 1 282 ? 4.215 22.484 0.965 1 91.81 282 LEU B CA 1
ATOM 4430 C C . LEU B 1 282 ? 3.705 21.922 -0.359 1 91.81 282 LEU B C 1
ATOM 4432 O O . LEU B 1 282 ? 2.529 22.078 -0.695 1 91.81 282 LEU B O 1
ATOM 4436 N N . GLY B 1 283 ? 4.574 21.328 -1.122 1 89.94 283 GLY B N 1
ATOM 4437 C CA . GLY B 1 283 ? 4.137 20.688 -2.35 1 89.94 283 GLY B CA 1
ATOM 4438 C C . GLY B 1 283 ? 3.197 19.516 -2.111 1 89.94 283 GLY B C 1
ATOM 4439 O O . GLY B 1 283 ? 2.301 19.266 -2.918 1 89.94 283 GLY B O 1
ATOM 4440 N N . VAL B 1 284 ? 3.395 18.891 -1.011 1 92.31 284 VAL B N 1
ATOM 4441 C CA . VAL B 1 284 ? 2.602 17.719 -0.67 1 92.31 284 VAL B CA 1
ATOM 4442 C C . VAL B 1 284 ? 1.176 18.141 -0.319 1 92.31 284 VAL B C 1
ATOM 4444 O O . VAL B 1 284 ? 0.221 17.406 -0.597 1 92.31 284 VAL B O 1
ATOM 4447 N N . VAL B 1 285 ? 1.041 19.297 0.268 1 93.94 285 VAL B N 1
ATOM 4448 C CA . VAL B 1 285 ? -0.281 19.812 0.613 1 93.94 285 VAL B CA 1
ATOM 4449 C C . VAL B 1 285 ? -1.112 20 -0.654 1 93.94 285 VAL B C 1
ATOM 4451 O O . VAL B 1 285 ? -2.254 19.531 -0.728 1 93.94 285 VAL B O 1
ATOM 4454 N N . ALA B 1 286 ? -0.528 20.609 -1.612 1 90 286 ALA B N 1
ATOM 4455 C CA . ALA B 1 286 ? -1.214 20.812 -2.885 1 90 286 ALA B CA 1
ATOM 4456 C C . ALA B 1 286 ? -1.513 19.484 -3.576 1 90 286 ALA B C 1
ATOM 4458 O O . ALA B 1 286 ? -2.607 19.297 -4.109 1 90 286 ALA B O 1
ATOM 4459 N N . ALA B 1 287 ? -0.537 18.656 -3.549 1 87.31 287 ALA B N 1
ATOM 4460 C CA . ALA B 1 287 ? -0.69 17.359 -4.203 1 87.31 287 ALA B CA 1
ATOM 4461 C C . ALA B 1 287 ? -1.812 16.547 -3.559 1 87.31 287 ALA B C 1
ATOM 4463 O O . ALA B 1 287 ? -2.631 15.938 -4.258 1 87.31 287 ALA B O 1
ATOM 4464 N N . ALA B 1 288 ? -1.829 16.5 -2.254 1 90.38 288 ALA B N 1
ATOM 4465 C CA . ALA B 1 288 ? -2.869 15.773 -1.534 1 90.38 288 ALA B CA 1
ATOM 4466 C C . ALA B 1 288 ? -4.254 16.328 -1.85 1 90.38 288 ALA B C 1
ATOM 4468 O O . ALA B 1 288 ? -5.211 15.578 -2.031 1 90.38 288 ALA B O 1
ATOM 4469 N N . THR B 1 289 ? -4.344 17.609 -1.895 1 87.88 289 THR B N 1
ATOM 4470 C CA . THR B 1 289 ? -5.613 18.266 -2.205 1 87.88 289 THR B CA 1
ATOM 4471 C C . THR B 1 289 ? -6.055 17.938 -3.627 1 87.88 289 THR B C 1
ATOM 4473 O O . THR B 1 289 ? -7.238 17.672 -3.871 1 87.88 289 THR B O 1
ATOM 4476 N N . ILE B 1 290 ? -5.141 17.906 -4.512 1 82.62 290 ILE B N 1
ATOM 4477 C CA . ILE B 1 290 ? -5.43 17.578 -5.902 1 82.62 290 ILE B CA 1
ATOM 4478 C C . ILE B 1 290 ? -5.984 16.156 -5.992 1 82.62 290 ILE B C 1
ATOM 4480 O O . ILE B 1 290 ? -6.977 15.906 -6.688 1 82.62 290 ILE B O 1
ATOM 4484 N N . LEU B 1 291 ? -5.379 15.258 -5.262 1 79.25 291 LEU B N 1
ATOM 4485 C CA . LEU B 1 291 ? -5.777 13.859 -5.312 1 79.25 291 LEU B CA 1
ATOM 4486 C C . LEU B 1 291 ? -7.211 13.68 -4.824 1 79.25 291 LEU B C 1
ATOM 4488 O O . LEU B 1 291 ? -7.953 12.852 -5.355 1 79.25 291 LEU B O 1
ATOM 4492 N N . ILE B 1 292 ? -7.586 14.445 -3.879 1 79.12 292 ILE B N 1
ATOM 4493 C CA . ILE B 1 292 ? -8.914 14.297 -3.291 1 79.12 292 ILE B CA 1
ATOM 4494 C C . ILE B 1 292 ? -9.938 15.062 -4.121 1 79.12 292 ILE B C 1
ATOM 4496 O O . ILE B 1 292 ? -11.086 14.641 -4.25 1 79.12 292 ILE B O 1
ATOM 4500 N N . MET B 1 293 ? -9.57 16.109 -4.703 1 77.56 293 MET B N 1
ATOM 4501 C CA . MET B 1 293 ? -10.492 16.984 -5.426 1 77.56 293 MET B CA 1
ATOM 4502 C C . MET B 1 293 ? -10.883 16.375 -6.766 1 77.56 293 MET B C 1
ATOM 4504 O O . MET B 1 293 ? -11.898 16.75 -7.352 1 77.56 293 MET B O 1
ATOM 4508 N N . LEU B 1 294 ? -10.195 15.453 -7.238 1 70.12 294 LEU B N 1
ATOM 4509 C CA . LEU B 1 294 ? -10.43 14.914 -8.57 1 70.12 294 LEU B CA 1
ATOM 4510 C C . LEU B 1 294 ? -11.781 14.219 -8.641 1 70.12 294 LEU B C 1
ATOM 4512 O O . LEU B 1 294 ? -12.516 14.367 -9.625 1 70.12 294 LEU B O 1
ATOM 4516 N N . ASN B 1 295 ? -12.148 13.539 -7.562 1 66.75 295 ASN B N 1
ATOM 4517 C CA . ASN B 1 295 ? -13.398 12.797 -7.586 1 66.75 295 ASN B CA 1
ATOM 4518 C C . ASN B 1 295 ? -14.609 13.727 -7.645 1 66.75 295 ASN B C 1
ATOM 4520 O O . ASN B 1 295 ? -15.461 13.586 -8.523 1 66.75 295 ASN B O 1
ATOM 4524 N N . PRO B 1 296 ? -14.664 14.68 -6.777 1 64.25 296 PRO B N 1
ATOM 4525 C CA . PRO B 1 296 ? -15.812 15.594 -6.852 1 64.25 296 PRO B CA 1
ATOM 4526 C C . PRO B 1 296 ? -15.859 16.375 -8.164 1 64.25 296 PRO B C 1
ATOM 4528 O O . PRO B 1 296 ? -16.938 16.656 -8.68 1 64.25 296 PRO B O 1
ATOM 4531 N N . ILE B 1 297 ? -14.75 16.766 -8.758 1 64.25 297 ILE B N 1
ATOM 4532 C CA . ILE B 1 297 ? -14.711 17.5 -10.008 1 64.25 297 ILE B CA 1
ATOM 4533 C C . ILE B 1 297 ? -15.312 16.656 -11.133 1 64.25 297 ILE B C 1
ATOM 4535 O O . ILE B 1 297 ? -16.125 17.141 -11.922 1 64.25 297 ILE B O 1
ATOM 4539 N N . LEU B 1 298 ? -14.945 15.422 -11.117 1 64.56 298 LEU B N 1
ATOM 4540 C CA . LEU B 1 298 ? -15.422 14.562 -12.188 1 64.56 298 LEU B CA 1
ATOM 4541 C C . LEU B 1 298 ? -16.906 14.258 -12.023 1 64.56 298 LEU B C 1
ATOM 4543 O O . LEU B 1 298 ? -17.641 14.156 -13.016 1 64.56 298 LEU B O 1
ATOM 4547 N N . SER B 1 299 ? -17.281 14.133 -10.75 1 64.5 299 SER B N 1
ATOM 4548 C CA . SER B 1 299 ? -18.703 13.938 -10.484 1 64.5 299 SER B CA 1
ATOM 4549 C C . SER B 1 299 ? -19.516 15.156 -10.891 1 64.5 299 SER B C 1
ATOM 4551 O O . SER B 1 299 ? -20.641 15.023 -11.383 1 64.5 299 SER B O 1
ATOM 4553 N N . ALA B 1 300 ? -18.969 16.25 -10.727 1 64.88 300 ALA B N 1
ATOM 4554 C CA . ALA B 1 300 ? -19.672 17.5 -11.07 1 64.88 300 ALA B CA 1
ATOM 4555 C C . ALA B 1 300 ? -19.844 17.625 -12.578 1 64.88 300 ALA B C 1
ATOM 4557 O O . ALA B 1 300 ? -20.828 18.219 -13.039 1 64.88 300 ALA B O 1
ATOM 4558 N N . VAL B 1 301 ? -18.875 17.109 -13.297 1 64.94 301 VAL B N 1
ATOM 4559 C CA . VAL B 1 301 ? -18.953 17.203 -14.75 1 64.94 301 VAL B CA 1
ATOM 4560 C C . VAL B 1 301 ? -19.906 16.125 -15.289 1 64.94 301 VAL B C 1
ATOM 4562 O O . VAL B 1 301 ? -20.047 15.969 -16.5 1 64.94 301 VAL B O 1
ATOM 4565 N N . GLY B 1 302 ? -20.594 15.484 -14.305 1 63.12 302 GLY B N 1
ATOM 4566 C CA . GLY B 1 302 ? -21.609 14.523 -14.719 1 63.12 302 GLY B CA 1
ATOM 4567 C C . GLY B 1 302 ? -21.047 13.141 -14.984 1 63.12 302 GLY B C 1
ATOM 4568 O O . GLY B 1 302 ? -21.703 12.297 -15.586 1 63.12 302 GLY B O 1
ATOM 4569 N N . ILE B 1 303 ? -19.812 13.148 -14.758 1 61 303 ILE B N 1
ATOM 4570 C CA . ILE B 1 303 ? -19.203 11.844 -14.992 1 61 303 ILE B CA 1
ATOM 4571 C C . ILE B 1 303 ? -19.562 10.898 -13.844 1 61 303 ILE B C 1
ATOM 4573 O O . ILE B 1 303 ? -19.5 11.281 -12.672 1 61 303 ILE B O 1
ATOM 4577 N N . ASP B 1 304 ? -20.078 9.836 -14.141 1 61.97 304 ASP B N 1
ATOM 4578 C CA . ASP B 1 304 ? -20.391 8.812 -13.148 1 61.97 304 ASP B CA 1
ATOM 4579 C C . ASP B 1 304 ? -19.203 8.57 -12.211 1 61.97 304 ASP B C 1
ATOM 4581 O O . ASP B 1 304 ? -18.047 8.633 -12.641 1 61.97 304 ASP B O 1
ATOM 4585 N N . PRO B 1 305 ? -19.438 8.68 -10.906 1 57.78 305 PRO B N 1
ATOM 4586 C CA . PRO B 1 305 ? -18.391 8.523 -9.898 1 57.78 305 PRO B CA 1
ATOM 4587 C C . PRO B 1 305 ? -17.375 7.449 -10.266 1 57.78 305 PRO B C 1
ATOM 4589 O O . PRO B 1 305 ? -16.188 7.598 -9.969 1 57.78 305 PRO B O 1
ATOM 4592 N N . ASN B 1 306 ? -17.859 6.555 -11.055 1 55.25 306 ASN B N 1
ATOM 4593 C CA . ASN B 1 306 ? -16.953 5.484 -11.453 1 55.25 306 ASN B CA 1
ATOM 4594 C C . ASN B 1 306 ? -15.953 5.961 -12.508 1 55.25 306 ASN B C 1
ATOM 4596 O O . ASN B 1 306 ? -14.758 5.68 -12.398 1 55.25 306 ASN B O 1
ATOM 4600 N N . SER B 1 307 ? -16.516 6.652 -13.438 1 59.66 307 SER B N 1
ATOM 4601 C CA . SER B 1 307 ? -15.641 7.195 -14.469 1 59.66 307 SER B CA 1
ATOM 4602 C C . SER B 1 307 ? -14.688 8.242 -13.898 1 59.66 307 SER B C 1
ATOM 4604 O O . SER B 1 307 ? -13.555 8.367 -14.352 1 59.66 307 SER B O 1
ATOM 4606 N N . ALA B 1 308 ? -15.172 8.867 -12.883 1 61.41 308 ALA B N 1
ATOM 4607 C CA . ALA B 1 308 ? -14.359 9.891 -12.234 1 61.41 308 ALA B CA 1
ATOM 4608 C C . ALA B 1 308 ? -13.109 9.273 -11.594 1 61.41 308 ALA B C 1
ATOM 4610 O O . ALA B 1 308 ? -12.031 9.859 -11.641 1 61.41 308 ALA B O 1
ATOM 4611 N N . GLN B 1 309 ? -13.297 8.141 -11.133 1 58.88 309 GLN B N 1
ATOM 4612 C CA . GLN B 1 309 ? -12.148 7.488 -10.516 1 58.88 309 GLN B CA 1
ATOM 4613 C C . GLN B 1 309 ? -11.109 7.094 -11.562 1 58.88 309 GLN B C 1
ATOM 4615 O O . GLN B 1 309 ? -9.906 7.156 -11.305 1 58.88 309 GLN B O 1
ATOM 4620 N N . VAL B 1 310 ? -11.625 6.773 -12.75 1 61.78 310 VAL B N 1
ATOM 4621 C CA . VAL B 1 310 ? -10.719 6.434 -13.844 1 61.78 310 VAL B CA 1
ATOM 4622 C C . VAL B 1 310 ? -9.875 7.652 -14.211 1 61.78 310 VAL B C 1
ATOM 4624 O O . VAL B 1 310 ? -8.656 7.555 -14.328 1 61.78 310 VAL B O 1
ATOM 4627 N N . ILE B 1 311 ? -10.57 8.648 -14.352 1 63.16 311 ILE B N 1
ATOM 4628 C CA . ILE B 1 311 ? -9.891 9.875 -14.758 1 63.16 311 ILE B CA 1
ATOM 4629 C C . ILE B 1 311 ? -8.906 10.312 -13.68 1 63.16 311 ILE B C 1
ATOM 4631 O O . ILE B 1 311 ? -7.785 10.719 -13.977 1 63.16 311 ILE B O 1
ATOM 4635 N N . GLN B 1 312 ? -9.352 10.07 -12.461 1 62 312 GLN B N 1
ATOM 4636 C CA . GLN B 1 312 ? -8.469 10.391 -11.336 1 62 312 GLN B CA 1
ATOM 4637 C C . GLN B 1 312 ? -7.199 9.547 -11.375 1 62 312 GLN B C 1
ATOM 4639 O O . GLN B 1 312 ? -6.098 10.062 -11.18 1 62 312 GLN B O 1
ATOM 4644 N N . GLY B 1 313 ? -7.43 8.312 -11.664 1 61.22 313 GLY B N 1
ATOM 4645 C CA . GLY B 1 313 ? -6.277 7.43 -11.75 1 61.22 313 GLY B CA 1
ATOM 4646 C C . GLY B 1 313 ? -5.309 7.82 -12.852 1 61.22 313 GLY B C 1
ATOM 4647 O O . GLY B 1 313 ? -4.094 7.859 -12.633 1 61.22 313 GLY B O 1
ATOM 4648 N N . VAL B 1 314 ? -5.871 8.219 -13.961 1 63.25 314 VAL B N 1
ATOM 4649 C CA . VAL B 1 314 ? -5.047 8.594 -15.102 1 63.25 314 VAL B CA 1
ATOM 4650 C C . VAL B 1 314 ? -4.312 9.898 -14.812 1 63.25 314 VAL B C 1
ATOM 4652 O O . VAL B 1 314 ? -3.129 10.031 -15.125 1 63.25 314 VAL B O 1
ATOM 4655 N N . LEU B 1 315 ? -5.07 10.75 -14.219 1 63.44 315 LEU B N 1
ATOM 4656 C CA . LEU B 1 315 ? -4.477 12.047 -13.906 1 63.44 315 LEU B CA 1
ATOM 4657 C C . LEU B 1 315 ? -3.35 11.898 -12.891 1 63.44 315 LEU B C 1
ATOM 4659 O O . LEU B 1 315 ? -2.279 12.484 -13.055 1 63.44 315 LEU B O 1
ATOM 4663 N N . ILE B 1 316 ? -3.604 11.062 -11.938 1 63.97 316 ILE B N 1
ATOM 4664 C CA . ILE B 1 316 ? -2.592 10.828 -10.914 1 63.97 316 ILE B CA 1
ATOM 4665 C C . ILE B 1 316 ? -1.367 10.164 -11.539 1 63.97 316 ILE B C 1
ATOM 4667 O O . ILE B 1 316 ? -0.232 10.57 -11.273 1 63.97 316 ILE B O 1
ATOM 4671 N N . ALA B 1 317 ? -1.725 9.211 -12.367 1 63.12 317 ALA B N 1
ATOM 4672 C CA . ALA B 1 317 ? -0.642 8.516 -13.055 1 63.12 317 ALA B CA 1
ATOM 4673 C C . ALA B 1 317 ? 0.173 9.477 -13.914 1 63.12 317 ALA B C 1
ATOM 4675 O O . ALA B 1 317 ? 1.404 9.422 -13.922 1 63.12 317 ALA B O 1
ATOM 4676 N N . GLY B 1 318 ? -0.578 10.305 -14.656 1 62.06 318 GLY B N 1
ATOM 4677 C CA . GLY B 1 318 ? 0.098 11.273 -15.5 1 62.06 318 GLY B CA 1
ATOM 4678 C C . GLY B 1 318 ? 0.994 12.219 -14.727 1 62.06 318 GLY B C 1
ATOM 4679 O O . GLY B 1 318 ? 2.158 12.414 -15.078 1 62.06 318 GLY B O 1
ATOM 4680 N N . VAL B 1 319 ? 0.431 12.727 -13.641 1 61.97 319 VAL B N 1
ATOM 4681 C CA . VAL B 1 319 ? 1.173 13.695 -12.836 1 61.97 319 VAL B CA 1
ATOM 4682 C C . VAL B 1 319 ? 2.369 13.008 -12.18 1 61.97 319 VAL B C 1
ATOM 4684 O O . VAL B 1 319 ? 3.463 13.578 -12.125 1 61.97 319 VAL B O 1
ATOM 4687 N N . MET B 1 320 ? 2.115 11.781 -11.734 1 61.22 320 MET B N 1
ATOM 4688 C CA . MET B 1 320 ? 3.193 11.047 -11.078 1 61.22 320 MET B CA 1
ATOM 4689 C C . MET B 1 320 ? 4.312 10.727 -12.062 1 61.22 320 MET B C 1
ATOM 4691 O O . MET B 1 320 ? 5.488 10.75 -11.703 1 61.22 320 MET B O 1
ATOM 4695 N N . MET B 1 321 ? 3.896 10.367 -13.25 1 60.5 321 MET B N 1
ATOM 4696 C CA . MET B 1 321 ? 4.887 10.055 -14.281 1 60.5 321 MET B CA 1
ATOM 4697 C C . MET B 1 321 ? 5.707 11.289 -14.633 1 60.5 321 MET B C 1
ATOM 4699 O O . MET B 1 321 ? 6.922 11.203 -14.812 1 60.5 321 MET B O 1
ATOM 4703 N N . VAL B 1 322 ? 5.012 12.336 -14.656 1 60.09 322 VAL B N 1
ATOM 4704 C CA . VAL B 1 322 ? 5.711 13.586 -14.961 1 60.09 322 VAL B CA 1
ATOM 4705 C C . VAL B 1 322 ? 6.637 13.953 -13.805 1 60.09 322 VAL B C 1
ATOM 4707 O O . VAL B 1 322 ? 7.785 14.352 -14.031 1 60.09 322 VAL B O 1
ATOM 4710 N N . GLY B 1 323 ? 6.086 13.812 -12.586 1 58.41 323 GLY B N 1
ATOM 4711 C CA . GLY B 1 323 ? 6.926 14.078 -11.43 1 58.41 323 GLY B CA 1
ATOM 4712 C C . GLY B 1 323 ? 8.148 13.195 -11.359 1 58.41 323 GLY B C 1
ATOM 4713 O O . GLY B 1 323 ? 9.25 13.664 -11.07 1 58.41 323 GLY B O 1
ATOM 4714 N N . GLY B 1 324 ? 7.934 11.922 -11.57 1 57.34 324 GLY B N 1
ATOM 4715 C CA . GLY B 1 324 ? 9.062 11.008 -11.609 1 57.34 324 GLY B CA 1
ATOM 4716 C C . GLY B 1 324 ? 10.07 11.359 -12.688 1 57.34 324 GLY B C 1
ATOM 4717 O O . GLY B 1 324 ? 11.281 11.289 -12.461 1 57.34 324 GLY B O 1
ATOM 4718 N N . LEU B 1 325 ? 9.617 11.727 -13.805 1 56.78 325 LEU B N 1
ATOM 4719 C CA . LEU B 1 325 ? 10.484 12.094 -14.922 1 56.78 325 LEU B CA 1
ATOM 4720 C C . LEU B 1 325 ? 11.273 13.359 -14.609 1 56.78 325 LEU B C 1
ATOM 4722 O O . LEU B 1 325 ? 12.461 13.453 -14.945 1 56.78 325 LEU B O 1
ATOM 4726 N N . VAL B 1 326 ? 10.602 14.227 -13.984 1 56.94 326 VAL B N 1
ATOM 4727 C CA . VAL B 1 326 ? 11.266 15.484 -13.664 1 56.94 326 VAL B CA 1
ATOM 4728 C C . VAL B 1 326 ? 12.391 15.234 -12.664 1 56.94 326 VAL B C 1
ATOM 4730 O O . VAL B 1 326 ? 13.469 15.836 -12.758 1 56.94 326 VAL B O 1
ATOM 4733 N N . THR B 1 327 ? 12.141 14.398 -11.773 1 55 327 THR B N 1
ATOM 4734 C CA . THR B 1 327 ? 13.164 14.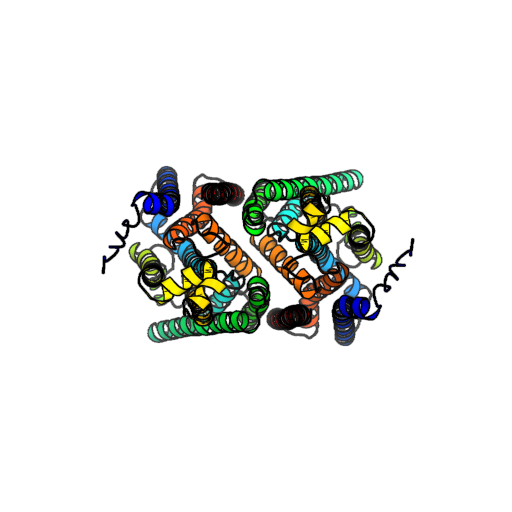07 -10.789 1 55 327 THR B CA 1
ATOM 4735 C C . THR B 1 327 ? 14.383 13.453 -11.461 1 55 327 THR B C 1
ATOM 4737 O O . THR B 1 327 ? 15.523 13.742 -11.086 1 55 327 THR B O 1
ATOM 4740 N N . ILE B 1 328 ? 14.227 12.656 -12.398 1 54.06 328 ILE B N 1
ATOM 4741 C CA . ILE B 1 328 ? 15.312 12.023 -13.133 1 54.06 328 ILE B CA 1
ATOM 4742 C C . ILE B 1 328 ? 16.109 13.086 -13.883 1 54.06 328 ILE B C 1
ATOM 4744 O O . ILE B 1 328 ? 17.344 13.055 -13.906 1 54.06 328 ILE B O 1
ATOM 4748 N N . LEU B 1 329 ? 15.336 13.844 -14.5 1 54.72 329 LEU B N 1
ATOM 4749 C CA . LEU B 1 329 ? 16.016 14.852 -15.312 1 54.72 329 LEU B CA 1
ATOM 4750 C C . LEU B 1 329 ? 16.844 15.781 -14.453 1 54.72 329 LEU B C 1
ATOM 4752 O O . LEU B 1 329 ? 17.922 16.219 -14.867 1 54.72 329 LEU B O 1
ATOM 4756 N N . ARG B 1 330 ? 16.391 15.938 -13.312 1 53.41 330 ARG B N 1
ATOM 4757 C CA . ARG B 1 330 ? 17.141 16.797 -12.398 1 53.41 330 ARG B CA 1
ATOM 4758 C C . ARG B 1 330 ? 18.391 16.078 -11.891 1 53.41 330 ARG B C 1
ATOM 4760 O O . ARG B 1 330 ? 19.422 16.703 -11.695 1 53.41 330 ARG B O 1
ATOM 4767 N N . GLU B 1 331 ? 18.203 14.859 -11.625 1 51.59 331 GLU B N 1
ATOM 4768 C CA . GLU B 1 331 ? 19.359 14.094 -11.148 1 51.59 331 GLU B CA 1
ATOM 4769 C C . GLU B 1 331 ? 20.406 13.953 -12.234 1 51.59 331 GLU B C 1
ATOM 4771 O O . GLU B 1 331 ? 21.609 13.906 -11.945 1 51.59 331 GLU B O 1
ATOM 4776 N N . ARG B 1 332 ? 19.969 13.805 -13.422 1 49.25 332 ARG B N 1
ATOM 4777 C CA . ARG B 1 332 ? 20.922 13.703 -14.516 1 49.25 332 ARG B CA 1
ATOM 4778 C C . ARG B 1 332 ? 21.609 15.039 -14.766 1 49.25 332 ARG B C 1
ATOM 4780 O O . ARG B 1 332 ? 22.703 15.086 -15.336 1 49.25 332 ARG B O 1
ATOM 4787 N N . ALA B 1 333 ? 20.906 16.031 -14.516 1 46.59 333 ALA B N 1
ATOM 4788 C CA . ALA B 1 333 ? 21.5 17.344 -14.781 1 46.59 333 ALA B CA 1
ATOM 4789 C C . ALA B 1 333 ? 22.531 17.703 -13.719 1 46.59 333 ALA B C 1
ATOM 4791 O O . ALA B 1 333 ? 23.422 18.516 -13.961 1 46.59 333 ALA B O 1
ATOM 4792 N N . THR B 1 334 ? 22.344 17.141 -12.531 1 44.81 334 THR B N 1
ATOM 4793 C CA . THR B 1 334 ? 23.438 17.453 -11.617 1 44.81 334 THR B CA 1
ATOM 4794 C C . THR B 1 334 ? 24.578 16.469 -11.773 1 44.81 334 THR B C 1
ATOM 4796 O O . THR B 1 334 ? 24.359 15.273 -11.977 1 44.81 334 THR B O 1
#

Sequence (668 aa):
MTVVTLSGRGPSWGRALLRNSWVLGVWLLLAVLLFWYSTLIPRFGQFQVVSISKNSLPLVYLGVGQAIIVIAGGIDLSLGALLLLGNVLAARFMEGQPMGVVLAVGLAIVVGLAVLNGFTGYIISVSRVPDIVVTLATSYIWSGLALWILPSPGGGTAPGFRFLFTGSPSGIGGVFYMPLLMMAIPVLGVFLLSRRTRLGLSLYAAGSDANAARLAGLDVRRAKIASYAIGGALAALAGLATVAITGTGDPRFSVGANATLNSVAAVVLGGIALTGGVGNVLGVVAAATILIMLNPILSAVGIDPNSAQVIQGVLIAGVMMVGGLVTILRERATMTVVTLSGRGPSWGRALLRNSWVLGVWLLLAVLLFWYSTLIPRFGQFQVVSISKNSLPLVYLGVGQAIIVIAGGIDLSLGALLLLGNVLAARFMEGQPMGVVLAVGLAIVVGLAVLNGFTGYIISVSRVPDIVVTLATSYIWSGLALWILPSPGGGTAPGFRFLFTGSPSGIGGVFYMPLLMMAIPVLGVFLLSRRTRLGLSLYAAGSDANAARLAGLDVRRAKIASYAIGGALAALAGLATVAITGTGDPRFSVGANATLNSVAAVVLGGIALTGGVGNVLGVVAAATILIMLNPILSAVGIDPNSAQVIQGVLIAGVMMVGGLVTILRERAT

InterPro domains:
  IPR001851 ABC transporter, permease [PF02653] (55-319)

Solvent-accessible surface area (backbone atoms only — not comparable to full-atom values): 29692 Å² total; per-residue (Å²): 136,81,77,76,72,74,75,70,75,65,83,56,64,61,58,53,44,58,68,43,40,52,34,49,49,39,44,46,49,37,48,51,50,51,52,53,44,42,70,62,37,94,76,63,48,63,60,56,54,33,49,48,44,40,66,16,40,32,45,26,29,32,7,40,16,42,34,45,22,15,22,32,45,36,50,64,54,21,45,13,14,40,17,24,31,25,11,26,52,42,9,65,68,18,42,86,41,56,64,70,55,40,52,51,51,50,51,49,40,26,51,48,33,14,49,53,30,18,48,51,23,43,49,35,61,72,60,70,44,58,43,53,58,56,22,42,18,46,18,28,32,34,26,7,50,14,12,57,75,29,55,52,69,40,58,20,49,24,48,67,54,8,26,57,42,33,29,12,60,80,34,60,67,48,51,52,61,32,22,50,49,62,47,46,52,60,52,48,50,51,46,48,41,48,70,72,36,72,59,16,52,35,19,32,37,24,7,61,35,51,66,62,25,44,74,73,70,42,59,48,57,58,28,38,18,48,24,27,16,50,21,18,26,26,10,15,48,16,8,45,44,45,18,28,60,69,39,36,11,58,30,51,59,35,60,17,34,33,47,21,55,48,16,53,47,12,20,38,47,10,51,30,44,77,72,18,33,42,66,50,58,69,15,12,44,35,29,19,36,46,66,51,42,37,46,61,46,27,38,63,71,67,34,52,66,23,47,13,43,19,52,39,11,42,50,48,18,52,48,29,50,48,39,43,50,48,53,42,53,50,55,68,71,96,136,79,77,76,72,73,72,71,74,65,83,55,62,61,59,54,44,58,70,43,39,51,34,50,50,38,44,48,49,38,50,50,50,52,51,53,44,41,71,64,39,93,77,62,47,62,59,57,54,32,49,46,43,39,65,14,39,32,44,25,30,32,8,42,17,42,33,46,22,15,23,31,45,38,51,65,55,20,44,14,14,41,17,24,30,26,12,24,52,40,11,65,68,19,41,84,41,57,66,71,56,38,52,52,50,51,51,49,40,26,52,48,33,14,50,54,31,18,47,51,23,43,50,34,62,72,61,70,40,59,43,54,56,58,21,43,18,46,19,30,31,34,28,6,51,14,14,56,74,30,60,53,69,39,58,20,50,24,48,65,54,8,26,57,41,34,30,11,60,81,34,61,60,49,52,53,60,34,24,50,49,63,46,46,51,60,51,48,50,52,45,47,42,47,73,71,36,73,60,16,52,35,18,31,36,23,7,61,35,50,67,61,24,45,74,72,69,40,60,48,58,58,28,38,19,48,24,27,16,50,22,18,27,26,10,15,49,15,8,45,42,43,18,27,59,68,39,36,11,59,28,52,58,33,58,17,35,34,46,22,55,48,15,53,48,13,20,40,46,10,52,29,45,78,71,18,33,40,67,51,58,69,16,10,44,34,28,19,37,45,66,51,42,35,43,61,46,27,36,64,72,67,34,52,65,25,46,12,44,14,52,38,12,40,50,47,17,50,48,31,49,49,38,49,49,49,52,44,53,50,54,68,70,96

Secondary structure (DSSP, 8-state):
------------HHHHHHHTHHHHHHHHHHHHHHHHHHHHSS---HHHHHHHHHHHHHHHHHHHHHHHHHHTT---TTHHHHHHHHHHHHHHHHTT--HHHHHHHHHHHHHHHHHHHHHHHHHHHHH---HHHHHHHHHHHHHHHHHHH-SSSB----HHHHHHHHSSSSSSS--THHHHHHHHHHHHHHHHHHHHSHHHHHHHHHHH-HHHHHHTT--HHHHHHHHHHHHHHHHHHHHHHHHHHHSSB---HHHHHHHHHHHHHHHHHTT--TTSS---HHHHHHHHHHHHHHHHHHHHTT--HHHHHHHHHHHHHHHHHHHHHHHHHHHHH-/------------HHHHHHHTHHHHHHHHHHHHHHHHHHHHSS---HHHHHHHHHHHHHHHHHHHHHHHHHHTT---TTHHHHHHHHHHHHHHHHTT--HHHHHHHHHHHHHHHHHHHHHHHHHHHHH---HHHHHHHHHHHHHHHHHHH-SSSB----HHHHHHHHSSSSSSS--THHHHHHHHHHHHHHHHHHHHSHHHHHHHHHHH-HHHHHHTT--HHHHHHHHHHHHHHHHHHHHHHHHHHHSSB---HHHHHHHHHHHHHHHHHTT--TTSS---HHHHHHHHHHHHHHHHHHHHTT--HHHHHHHHHHHHHHHHHHHHHHHHHHHHH-

Radius of gyration: 25.09 Å; Cα contacts (8 Å, |Δi|>4): 1406; chains: 2; bounding box: 75×68×52 Å

pLDDT: mean 80.08, std 16.05, range [30.03, 98.44]

Nearest PDB structures (foldseek):
  5jdq-assembly1_A  TM=1.721E-01  e=2.262E-01  Methanocaldococcus jannaschii DSM 2661
  7uuz-assembly1_A  TM=1.539E-01  e=1.439E-01  Rattus norvegicus
  5jdn-assembly1_A  TM=1.577E-01  e=2.967E-01  Methanocaldococcus jannaschii DSM 2661
  5b57-assembly1_A  TM=4.103E-01  e=1.548E-01  Burkholderia cenocepacia J2315
  7uuz-assembly1_A  TM=1.584E-01  e=1.773E-01  Rattus norvegicus

Foldseek 3Di:
DDPPPPPVPDPPVVVVCVLCVLLVVLVVVLVVLLVLLCVLFPDPDLQLLLVLLLQLLLLLLLLLLQLLLLQLQAGAQQLLLLLLLLQLQQQQQAFPDDPVSSVVSLVCSLQVLLVVQLVLLLCCLVVVPHNHVSNVVVNVVSLVVSCVSPVAKFGFHQLVLLCQQRQGSVLHDHDSVRSVCLRCVLLVVSQCCLPPHPLVVLSLCNLVPVVVSVVVVRDSSVSSSNSSSSSRSSSSVSSSSVCSNVRIRGSDSVSSSVSSVSSVLLSLLLQRDSSHNGHGSSSSSSSSSLLRVQQVSCVSNVHDSVVSVVVSVVVSVVSSVVSVVVVVVVVVVD/DDPPPPPVPDPPVVVVCVLCVLLVVLVVVLVVLLVVLCVLFPDPDLQLLLVLLLQLLLLLLLLLLQLLLLQLQAGAQQLLLLLLLLQLQQQQQAFPDDPVSSVVSLVCSLQVLLVVQLVLLLCCLVVVPHNHVSNVVVNVVSLVVSCVSPVAKFGFHQLVLLCQQRQGSVLHDHDSVRSVCLRCVLLVVSQCCLPPHPLVVLSLCNLVPVVVSVVVVRDSSVSSSNSSSSSRSSSSSSSSSVCSNVRIRGSDSVSSSVSSVSSVLLSLLLQRDSSHNGHGSSSSSSSSSLLRVQQVSCVSSVHDSVVSVVVSVVVSVVSSVVSVVVVVVVVVVD

Organism: NCBI:txid1204385